Protein AF-A0A1I0I1R1-F1 (afdb_monomer)

Radius of gyration: 36.22 Å; Cα contacts (8 Å, |Δi|>4): 531; chains: 1; bounding box: 88×82×85 Å

Nearest PDB structures (foldseek):
  6sc7-assembly1_A  TM=8.297E-01  e=4.006E+00  Homo sapiens
  6sc9-assembly1_A  TM=6.760E-01  e=2.432E+00  Homo sapiens
  3sr2-assembly3_C  TM=2.227E-01  e=2.059E+00  Homo sapiens

Sequence (438 aa):
MKIVNMVCPNCGASIQVDADKKNLTCNYCGNNLYLDDEVQHVQYDNAEETGYQFEKGRQRAQSEARQFSAQQYGAPVQQKPKKKTWLWVLGWIFIFPLPLTILLVRKKHMNAVLKYGIIAVAWIFYLIIALSGKPSDNSNNQSTSEGTVASADTENPSTDNKVADSERSVTETVESEQMTSEDPLADFYAEFLQSGTVGNIKELAKKYGLYADSRKTGTGRELFKVAETYDEARVTSNTDEYKGDYYVRIECTILGDDTVDSVELVDNRNGEASETSTDKEVTADDMYALIADFIEEYNSVADNKITNPTNYDIHEEHYRTEYRLQAFNESVGTFGEATDSTFEIVASKPGMFSDGALTYHNLRIYGSFNDADSAKKALETIVPIIDSSITVEKIQAEYSEYRPDEVSTFIKGDSGDVTFYIKHAPSNSAYKFDLFID

Solvent-accessible surface area (backbone atoms only — not comparable to full-atom values): 26954 Å² total; per-residue (Å²): 134,52,77,43,81,48,66,40,92,89,74,66,50,79,44,81,42,49,73,86,49,53,67,47,65,40,92,87,78,65,51,77,44,74,56,75,85,71,82,78,79,76,77,61,97,48,56,66,63,52,50,51,52,50,53,52,49,52,55,48,52,54,51,51,50,53,51,49,52,52,68,76,43,85,64,81,81,79,73,75,78,82,73,69,60,64,64,54,55,53,52,54,66,62,54,63,57,49,62,58,52,53,55,61,69,66,52,88,88,64,59,68,69,60,55,56,48,54,51,53,54,52,53,54,54,52,52,53,60,71,68,65,71,71,86,82,84,76,85,82,88,79,88,84,88,84,88,85,89,82,89,79,87,86,82,87,80,90,78,90,84,83,89,87,88,82,90,81,89,84,91,85,89,77,92,72,90,79,82,86,57,100,48,46,64,61,51,47,50,60,53,45,74,74,65,63,54,61,93,44,51,60,61,53,28,47,75,52,67,31,26,58,32,75,45,76,46,100,85,50,32,36,41,36,25,36,14,76,41,62,80,57,9,55,84,88,69,97,68,83,83,77,92,60,47,58,38,37,41,33,37,28,41,64,83,82,75,45,44,67,75,47,78,41,68,47,41,54,81,72,82,55,67,60,76,72,66,87,73,70,76,86,44,66,67,57,41,52,47,53,51,50,53,51,51,52,57,48,46,72,76,44,88,76,39,76,38,80,76,42,78,48,53,40,89,78,46,93,62,52,90,68,51,80,38,78,78,38,56,84,27,41,30,35,38,27,40,35,95,67,35,40,39,42,41,32,31,38,69,54,54,97,86,51,94,66,65,87,51,61,86,34,41,35,40,38,36,38,16,65,44,56,66,62,44,48,52,49,50,56,55,48,48,33,72,61,31,73,75,40,49,55,69,60,57,54,56,60,49,68,80,39,56,91,62,45,39,78,55,69,47,79,40,89,87,45,68,45,35,38,35,36,33,70,38,62,94,84,50,97,33,45,21,36,34,38,40,68

Organism: NCBI:txid1526

Mean predicted aligned error: 23.14 Å

pLDDT: mean 73.66, std 20.93, range [21.97, 98.5]

Foldseek 3Di:
DDWDWDADPPPRDIDTDDLVDQWDADPPPRDIDGDDPPDDPPPPPCVPVVVVVVVVVVVVVVVVVVVVVCVVDVDPPPDDPPDPCVVVVVVVLVPVVVVVLVVLVPPPPDDPVVSVVVSVVVVVVSVVVVVPPDDDDDDDDDDDDDDDDDDDDDDDDDDDDDDDDDDDDDDDDDDDDDPDDVDLQVVLLVVCVVVQAQVCNQVSLVNSCWHKDWDDDPVQKIKIKIGNDPVQRDDDDPDPPDDHAWIKIWIFHRPDGRGTLDIDTFHNPPVPTPPPPPPVPCALVNQVVQVVVLLVQLQVPDPFHWDDKDKDDCVPPPDDPCCPDPQNVNKIWIWTDTPFKIKIKIFTFDDPPDSRDGALVRIKMKMFGQDLVVLLVSVQSNPCSRAVQQHSVNSVVQCVVDDSQWHWDWDDGPVGIKTKIWHADPPPDPGGIMIIID

Structure (mmCIF, N/CA/C/O backbone):
data_AF-A0A1I0I1R1-F1
#
_entry.id   AF-A0A1I0I1R1-F1
#
loop_
_atom_site.group_PDB
_atom_site.id
_atom_site.type_symbol
_atom_site.label_atom_id
_atom_site.label_alt_id
_atom_site.label_comp_id
_atom_site.label_asym_id
_atom_site.label_entity_id
_atom_site.label_seq_id
_atom_site.pdbx_PDB_ins_code
_atom_site.Cartn_x
_atom_site.Cartn_y
_atom_site.Cartn_z
_atom_site.occupancy
_atom_site.B_iso_or_equiv
_atom_site.auth_seq_id
_atom_site.auth_comp_id
_atom_site.auth_asym_id
_atom_site.auth_atom_id
_atom_site.pdbx_PDB_model_num
ATOM 1 N N . MET A 1 1 ? 25.802 39.102 31.600 1.00 61.12 1 MET A N 1
ATOM 2 C CA . MET A 1 1 ? 24.962 40.301 31.405 1.00 61.12 1 MET A CA 1
ATOM 3 C C . MET A 1 1 ? 25.205 40.892 30.029 1.00 61.12 1 MET A C 1
ATOM 5 O O . MET A 1 1 ? 25.865 41.920 29.875 1.00 61.12 1 MET A O 1
ATOM 9 N N . LYS A 1 2 ? 24.698 40.194 29.013 1.00 72.06 2 LYS A N 1
ATOM 10 C CA . LYS A 1 2 ? 24.635 40.688 27.638 1.00 72.06 2 LYS A CA 1
ATOM 11 C C . LYS A 1 2 ? 23.224 41.233 27.458 1.00 72.06 2 LYS A C 1
ATOM 13 O O . LYS A 1 2 ? 22.273 40.464 27.394 1.00 72.06 2 LYS A O 1
ATOM 18 N N . ILE A 1 3 ? 23.086 42.555 27.441 1.00 78.25 3 ILE A N 1
ATOM 19 C CA . ILE A 1 3 ? 21.782 43.191 27.246 1.00 78.25 3 ILE A CA 1
ATOM 20 C C . ILE A 1 3 ? 21.477 43.194 25.749 1.00 78.25 3 ILE A C 1
ATOM 22 O O . ILE A 1 3 ? 22.283 43.677 24.952 1.00 78.25 3 ILE A O 1
ATOM 26 N N . VAL A 1 4 ? 20.325 42.648 25.376 1.00 76.56 4 VAL A N 1
ATOM 27 C CA . VAL A 1 4 ? 19.825 42.599 24.000 1.00 76.56 4 VAL A CA 1
ATOM 28 C C . VAL A 1 4 ? 18.514 43.377 23.936 1.00 76.56 4 VAL A C 1
ATOM 30 O O . VAL A 1 4 ? 17.686 43.304 24.844 1.00 76.56 4 VAL A O 1
ATOM 33 N N . ASN A 1 5 ? 18.333 44.155 22.871 1.00 81.19 5 ASN A N 1
ATOM 34 C CA . ASN A 1 5 ? 17.089 44.872 22.610 1.00 81.19 5 ASN A CA 1
ATOM 35 C C . ASN A 1 5 ? 16.190 44.004 21.730 1.00 81.19 5 ASN A C 1
ATOM 37 O O . ASN A 1 5 ? 16.623 43.573 20.664 1.00 81.19 5 ASN A O 1
ATOM 41 N N . MET A 1 6 ? 14.943 43.791 22.144 1.00 83.38 6 MET A N 1
ATOM 42 C CA . MET A 1 6 ? 13.942 43.073 21.351 1.00 83.38 6 MET A CA 1
ATOM 43 C C . MET A 1 6 ? 12.574 43.752 21.447 1.00 83.38 6 MET A C 1
ATOM 45 O O . MET A 1 6 ? 12.333 44.571 22.334 1.00 83.38 6 MET A O 1
ATOM 49 N N . VAL A 1 7 ? 11.665 43.414 20.536 1.00 88.19 7 VAL A N 1
ATOM 50 C CA . VAL A 1 7 ? 10.294 43.942 20.513 1.00 88.19 7 VAL A CA 1
ATOM 51 C C . VAL A 1 7 ? 9.344 42.881 21.061 1.00 88.19 7 VAL A C 1
ATOM 53 O O . VAL A 1 7 ? 9.414 41.721 20.665 1.00 88.19 7 VAL A O 1
ATOM 56 N N . CYS A 1 8 ? 8.457 43.259 21.984 1.00 86.56 8 CYS A N 1
ATOM 57 C CA . CYS A 1 8 ? 7.454 42.334 22.505 1.00 86.56 8 CYS A CA 1
ATOM 58 C C . CYS A 1 8 ? 6.432 41.978 21.405 1.00 86.56 8 CYS A C 1
ATOM 60 O O . CYS A 1 8 ? 5.768 42.888 20.908 1.00 86.56 8 CYS A O 1
ATOM 62 N N . PRO A 1 9 ? 6.220 40.691 21.075 1.00 85.38 9 PRO A N 1
ATOM 63 C CA . PRO A 1 9 ? 5.279 40.284 20.028 1.00 85.38 9 PRO A CA 1
ATOM 64 C C . PRO A 1 9 ? 3.815 40.598 20.366 1.00 85.38 9 PRO A C 1
ATOM 66 O O . PRO A 1 9 ? 3.006 40.763 19.463 1.00 85.38 9 PRO A O 1
ATOM 69 N N . ASN A 1 10 ? 3.465 40.714 21.652 1.00 88.50 10 ASN A N 1
ATOM 70 C CA . ASN A 1 10 ? 2.079 40.949 22.066 1.00 88.50 10 ASN A CA 1
ATOM 71 C C . ASN A 1 10 ? 1.680 42.437 22.059 1.00 88.50 10 ASN A C 1
ATOM 73 O O . ASN A 1 10 ? 0.531 42.767 21.795 1.00 88.50 10 ASN A O 1
ATOM 77 N N . CYS A 1 11 ? 2.603 43.357 22.371 1.00 88.81 11 CYS A N 1
ATOM 78 C CA . CYS A 1 11 ? 2.273 44.787 22.489 1.00 88.81 11 CYS A CA 1
ATOM 79 C C . CYS A 1 11 ? 3.158 45.734 21.673 1.00 88.81 11 CYS A C 1
ATOM 81 O O . CYS A 1 11 ? 2.940 46.942 21.706 1.00 88.81 11 CYS A O 1
ATOM 83 N N . GLY A 1 12 ? 4.178 45.224 20.982 1.00 86.62 12 GLY A N 1
ATOM 84 C CA . GLY A 1 12 ? 5.084 46.029 20.162 1.00 86.62 12 GLY A CA 1
ATOM 85 C C . GLY A 1 12 ? 6.052 46.921 20.947 1.00 86.62 12 GLY A C 1
ATOM 86 O O . GLY A 1 12 ? 6.781 47.703 20.342 1.00 86.62 12 GLY A O 1
ATOM 87 N N . ALA A 1 13 ? 6.093 46.835 22.280 1.00 87.38 13 ALA A N 1
ATOM 88 C CA . ALA A 1 13 ? 7.014 47.635 23.081 1.00 87.38 13 ALA A CA 1
ATOM 89 C C . ALA A 1 13 ? 8.456 47.113 22.973 1.00 87.38 13 ALA A C 1
ATOM 91 O O . ALA A 1 13 ? 8.701 45.913 23.122 1.00 87.38 13 ALA A O 1
ATOM 92 N N . SER A 1 14 ? 9.413 48.021 22.773 1.00 86.94 14 SER A N 1
ATOM 93 C CA . SER A 1 14 ? 10.843 47.710 22.826 1.00 86.94 14 SER A CA 1
ATOM 94 C C . SER A 1 14 ? 11.275 47.449 24.269 1.00 86.94 14 SER A C 1
ATOM 96 O O . SER A 1 14 ? 11.129 48.310 25.137 1.00 86.94 14 SER A O 1
ATOM 98 N N . ILE A 1 15 ? 11.824 46.266 24.524 1.00 85.06 15 ILE A N 1
ATOM 99 C CA . ILE A 1 15 ? 12.287 45.816 25.837 1.00 85.06 15 ILE A CA 1
ATOM 100 C C . ILE A 1 15 ? 13.784 45.496 25.787 1.00 85.06 15 ILE A C 1
ATOM 102 O O . ILE A 1 15 ? 14.289 44.962 24.800 1.00 85.06 15 ILE A O 1
ATOM 106 N N . GLN A 1 16 ? 14.493 45.836 26.864 1.00 82.12 16 GLN A N 1
ATOM 107 C CA . GLN A 1 16 ? 15.887 45.439 27.063 1.00 82.12 16 GLN A CA 1
ATOM 108 C C . GLN A 1 16 ? 15.907 44.206 27.955 1.00 82.12 16 GLN A C 1
ATOM 110 O O . GLN A 1 16 ? 15.373 44.242 29.067 1.00 82.12 16 GLN A O 1
ATOM 115 N N . VAL A 1 17 ? 16.496 43.120 27.469 1.00 77.69 17 VAL A N 1
ATOM 116 C CA . VAL A 1 17 ? 16.509 41.832 28.164 1.00 77.69 17 VAL A CA 1
ATOM 117 C C . VAL A 1 17 ? 17.937 41.358 28.375 1.00 77.69 17 VAL A C 1
ATOM 119 O O . VAL A 1 17 ? 18.815 41.610 27.554 1.00 77.69 17 VAL A O 1
ATOM 122 N N . ASP A 1 18 ? 18.182 40.701 29.505 1.00 77.44 18 ASP A N 1
ATOM 123 C CA . ASP A 1 18 ? 19.453 40.026 29.755 1.00 77.44 18 ASP A CA 1
ATOM 124 C C . ASP A 1 18 ? 19.406 38.663 29.064 1.00 77.44 18 ASP A C 1
ATOM 126 O O . ASP A 1 18 ? 18.552 37.844 29.405 1.00 77.44 18 ASP A O 1
ATOM 130 N N . ALA A 1 19 ? 20.296 38.434 28.096 1.00 69.12 19 ALA A N 1
ATOM 131 C CA . ALA A 1 19 ? 20.331 37.207 27.298 1.00 69.12 19 ALA A CA 1
ATOM 132 C C . ALA A 1 19 ? 20.547 35.939 28.143 1.00 69.12 19 ALA A C 1
ATOM 134 O O . ALA A 1 19 ? 20.251 34.844 27.689 1.00 69.12 19 ALA A O 1
ATOM 135 N N . ASP A 1 20 ? 21.021 36.088 29.383 1.00 70.19 20 ASP A N 1
ATOM 136 C CA . ASP A 1 20 ? 21.259 34.976 30.305 1.00 70.19 20 ASP A CA 1
ATOM 137 C C . ASP A 1 20 ? 19.957 34.476 30.991 1.00 70.19 20 ASP A C 1
ATOM 139 O O . ASP A 1 20 ? 19.979 33.495 31.741 1.00 70.19 20 ASP A O 1
ATOM 143 N N . LYS A 1 21 ? 18.807 35.143 30.782 1.00 70.62 21 LYS A N 1
ATOM 144 C CA . LYS A 1 21 ? 17.513 34.785 31.396 1.00 70.62 21 LYS A CA 1
ATOM 145 C C . LYS A 1 21 ? 16.564 34.134 30.390 1.00 70.62 21 LYS A C 1
ATOM 147 O O . LYS A 1 21 ? 16.027 34.802 29.519 1.00 70.62 21 LYS A O 1
ATOM 152 N N . LYS A 1 22 ? 16.255 32.853 30.613 1.00 68.44 22 LYS A N 1
ATOM 153 C CA . LYS A 1 22 ? 15.368 32.044 29.752 1.00 68.44 22 LYS A CA 1
ATOM 154 C C . LYS A 1 22 ? 13.914 32.520 29.708 1.00 68.44 22 LYS A C 1
ATOM 156 O O . LYS A 1 22 ? 13.241 32.349 28.699 1.00 68.44 22 LYS A O 1
ATOM 161 N N . ASN A 1 23 ? 13.435 33.144 30.785 1.00 74.94 23 ASN A N 1
ATOM 162 C CA . ASN A 1 23 ? 12.046 33.583 30.913 1.00 74.94 23 ASN A CA 1
ATOM 163 C C . ASN A 1 23 ? 12.018 35.053 31.342 1.00 74.94 23 ASN A C 1
ATOM 165 O O . ASN A 1 23 ? 12.675 35.424 32.322 1.00 74.94 23 ASN A O 1
ATOM 169 N N . LEU A 1 24 ? 11.233 35.881 30.655 1.00 79.81 24 LEU A N 1
ATOM 170 C CA . LEU A 1 24 ? 11.070 37.295 30.992 1.00 79.81 24 LEU A CA 1
ATOM 171 C C . LEU A 1 24 ? 9.631 37.770 30.808 1.00 79.81 24 LEU A C 1
ATOM 173 O O . LEU A 1 24 ? 8.944 37.384 29.871 1.00 79.81 24 LEU A O 1
ATOM 177 N N . THR A 1 25 ? 9.183 38.653 31.691 1.00 81.75 25 THR A N 1
ATOM 178 C CA . THR A 1 25 ? 7.855 39.265 31.611 1.00 81.75 25 THR A CA 1
ATOM 179 C C . THR A 1 25 ? 7.973 40.661 31.010 1.00 81.75 25 THR A C 1
ATOM 181 O O . THR A 1 25 ? 8.799 41.468 31.436 1.00 81.75 25 THR A O 1
ATOM 184 N N . CYS A 1 26 ? 7.142 40.975 30.020 1.00 85.44 26 CYS A N 1
ATOM 185 C CA . CYS A 1 26 ? 7.076 42.309 29.443 1.00 85.44 26 CYS A CA 1
ATOM 186 C C . CYS A 1 26 ? 6.517 43.307 30.471 1.00 85.44 26 CYS A C 1
ATOM 188 O O . CYS A 1 26 ? 5.359 43.202 30.869 1.00 85.44 26 CYS A O 1
ATOM 190 N N . ASN A 1 27 ? 7.294 44.333 30.828 1.00 85.50 27 ASN A N 1
ATOM 191 C CA . ASN A 1 27 ? 6.867 45.377 31.773 1.00 85.50 27 ASN A CA 1
ATOM 192 C C . ASN A 1 27 ? 5.691 46.239 31.274 1.00 85.50 27 ASN A C 1
ATOM 194 O O . ASN A 1 27 ? 5.104 46.977 32.059 1.00 85.50 27 ASN A O 1
ATOM 198 N N . TYR A 1 28 ? 5.362 46.176 29.979 1.00 88.19 28 TYR A N 1
ATOM 199 C CA . TYR A 1 28 ? 4.319 47.003 29.368 1.00 88.19 28 TYR A CA 1
ATOM 200 C C . TYR A 1 28 ? 2.958 46.302 29.289 1.00 88.19 28 TYR A C 1
ATOM 202 O O . TYR A 1 28 ? 1.942 46.940 29.536 1.00 88.19 28 TYR A O 1
ATOM 210 N N . CYS A 1 29 ? 2.920 45.008 28.947 1.00 87.94 29 CYS A N 1
ATOM 211 C CA . CYS A 1 29 ? 1.662 44.257 28.795 1.00 87.94 29 CYS A CA 1
ATOM 212 C C . CYS A 1 29 ? 1.535 43.037 29.715 1.00 87.94 29 CYS A C 1
ATOM 214 O O . CYS A 1 29 ? 0.503 42.375 29.701 1.00 87.94 29 CYS A O 1
ATOM 216 N N . GLY A 1 30 ? 2.575 42.708 30.486 1.00 85.56 30 GLY A N 1
ATOM 217 C CA . GLY A 1 30 ? 2.587 41.545 31.373 1.00 85.56 30 GLY A CA 1
ATOM 218 C C . GLY A 1 30 ? 2.776 40.198 30.668 1.00 85.56 30 GLY A C 1
ATOM 219 O O . GLY A 1 30 ? 2.734 39.169 31.334 1.00 85.56 30 GLY A O 1
ATOM 220 N N . ASN A 1 31 ? 2.996 40.172 29.348 1.00 85.94 31 ASN A N 1
ATOM 221 C CA . ASN A 1 31 ? 3.191 38.919 28.617 1.00 85.94 31 ASN A CA 1
ATOM 222 C C . ASN A 1 31 ? 4.518 38.241 28.993 1.00 85.94 31 ASN A C 1
ATOM 224 O O . ASN A 1 31 ? 5.555 38.906 29.007 1.00 85.94 31 ASN A O 1
ATOM 228 N N . ASN A 1 32 ? 4.500 36.930 29.241 1.00 83.56 32 ASN A N 1
ATOM 229 C CA . ASN A 1 32 ? 5.714 36.142 29.457 1.00 83.56 32 ASN A CA 1
ATOM 230 C C . ASN A 1 32 ? 6.306 35.707 28.113 1.00 83.56 32 ASN A C 1
ATOM 232 O O . ASN A 1 32 ? 5.609 35.152 27.270 1.00 83.56 32 ASN A O 1
ATOM 236 N N . LEU A 1 33 ? 7.593 35.975 27.925 1.00 77.06 33 LEU A N 1
ATOM 237 C CA . LEU A 1 33 ? 8.377 35.617 26.753 1.00 77.06 33 LEU A CA 1
ATOM 238 C C . LEU A 1 33 ? 9.448 34.609 27.171 1.00 77.06 33 LEU A C 1
ATOM 240 O O . LEU A 1 33 ? 10.112 34.782 28.198 1.00 77.06 33 LEU A O 1
ATOM 244 N N . TYR A 1 34 ? 9.603 33.573 26.357 1.00 79.12 34 TYR A N 1
ATOM 245 C CA . TYR A 1 34 ? 10.642 32.565 26.497 1.00 79.12 34 TYR A CA 1
ATOM 246 C C . TYR A 1 34 ? 11.719 32.870 25.458 1.00 79.12 34 TYR A C 1
ATOM 248 O O . TYR A 1 34 ? 11.411 32.966 24.271 1.00 79.12 34 TYR A O 1
ATOM 256 N N . LEU A 1 35 ? 12.950 33.100 25.915 1.00 73.81 35 LEU A N 1
ATOM 257 C CA . LEU A 1 35 ? 14.110 33.215 25.038 1.00 73.81 35 LEU A CA 1
ATOM 258 C C . LEU A 1 35 ? 14.655 31.809 24.832 1.00 73.81 35 LEU A C 1
ATOM 260 O O . LEU A 1 35 ? 15.126 31.187 25.786 1.00 73.81 35 LEU A O 1
ATOM 264 N N . ASP A 1 36 ? 14.535 31.309 23.607 1.00 64.25 36 ASP A N 1
ATOM 265 C CA . ASP A 1 36 ? 15.209 30.083 23.205 1.00 64.25 36 ASP A CA 1
ATOM 266 C C . ASP A 1 36 ? 16.683 30.400 22.926 1.00 64.25 36 ASP A C 1
ATOM 268 O O . ASP A 1 36 ? 17.007 31.433 22.330 1.00 64.25 36 ASP A O 1
ATOM 272 N N . ASP A 1 37 ? 17.578 29.539 23.403 1.00 60.56 37 ASP A N 1
ATOM 273 C CA . ASP A 1 37 ? 19.011 29.689 23.174 1.00 60.56 37 ASP A CA 1
ATOM 274 C C . ASP A 1 37 ? 19.257 29.311 21.700 1.00 60.56 37 ASP A C 1
ATOM 276 O O . ASP A 1 37 ? 19.384 28.132 21.375 1.00 60.56 37 ASP A O 1
ATOM 280 N N . GLU A 1 38 ? 19.255 30.299 20.795 1.00 54.56 38 GLU A N 1
ATOM 281 C CA . GLU A 1 38 ? 19.466 30.079 19.358 1.00 54.56 38 GLU A CA 1
ATOM 282 C C . GLU A 1 38 ? 20.668 29.161 19.075 1.00 54.56 38 GLU A C 1
ATOM 284 O O . GLU A 1 38 ? 21.710 29.212 19.738 1.00 54.56 38 GLU A O 1
ATOM 289 N N . VAL A 1 39 ? 20.488 28.343 18.034 1.00 50.06 39 VAL A N 1
ATOM 290 C CA . VAL A 1 39 ? 21.433 27.393 17.438 1.00 50.06 39 VAL A CA 1
ATOM 291 C C . VAL A 1 39 ? 22.875 27.891 17.547 1.00 50.06 39 VAL A C 1
ATOM 293 O O . VAL A 1 39 ? 23.296 28.817 16.849 1.00 50.06 39 VAL A O 1
ATOM 296 N N . GLN A 1 40 ? 23.675 27.235 18.394 1.00 46.34 40 GLN A N 1
ATOM 297 C CA . GLN A 1 40 ? 25.120 27.400 18.333 1.00 46.34 40 GLN A CA 1
ATOM 298 C C . GLN A 1 40 ? 25.588 26.880 16.975 1.00 46.34 40 GLN A C 1
ATOM 300 O O . GLN A 1 40 ? 25.645 25.673 16.744 1.00 46.34 40 GLN A O 1
ATOM 305 N N . HIS A 1 41 ? 25.940 27.792 16.070 1.00 47.25 41 HIS A N 1
ATOM 306 C CA . HIS A 1 41 ? 26.752 27.456 14.911 1.00 47.25 41 HIS A CA 1
ATOM 307 C C . HIS A 1 41 ? 28.122 27.008 15.424 1.00 47.25 41 HIS A C 1
ATOM 309 O O . HIS A 1 41 ? 29.029 27.818 15.621 1.00 47.25 41 HIS A O 1
ATOM 315 N N . VAL A 1 42 ? 28.258 25.710 15.691 1.00 58.12 42 VAL A N 1
ATOM 316 C CA . VAL A 1 42 ? 29.549 25.086 15.959 1.00 58.12 42 VAL A CA 1
ATOM 317 C C . VAL A 1 42 ? 30.325 25.137 14.646 1.00 58.12 42 VAL A C 1
ATOM 319 O O . VAL A 1 42 ? 30.123 24.326 13.746 1.00 58.12 42 VAL A O 1
ATOM 322 N N . GLN A 1 43 ? 31.177 26.149 14.507 1.00 55.94 43 GLN A N 1
ATOM 323 C CA . GLN A 1 43 ? 32.241 26.139 13.511 1.00 55.94 43 GLN A CA 1
ATOM 324 C C . GLN A 1 43 ? 33.205 25.025 13.928 1.00 55.94 43 GLN A C 1
ATOM 326 O O . GLN A 1 43 ? 33.859 25.114 14.966 1.00 55.94 43 GLN A O 1
ATOM 331 N N . TYR A 1 44 ? 33.223 23.928 13.173 1.00 59.38 44 TYR A N 1
ATOM 332 C CA . TYR A 1 44 ? 34.161 22.838 13.409 1.00 59.38 44 TYR A CA 1
ATOM 333 C C . TYR A 1 44 ? 35.516 23.215 12.806 1.00 59.38 44 TYR A C 1
ATOM 335 O O . TYR A 1 44 ? 35.708 23.105 11.593 1.00 59.38 44 TYR A O 1
ATOM 343 N N . ASP A 1 45 ? 36.467 23.606 13.655 1.00 56.47 45 ASP A N 1
ATOM 344 C CA . ASP A 1 45 ? 37.879 23.830 13.307 1.00 56.47 45 ASP A CA 1
ATOM 345 C C . ASP A 1 45 ? 38.602 22.484 13.045 1.00 56.47 45 ASP A C 1
ATOM 347 O O . ASP A 1 45 ? 39.531 22.122 13.755 1.00 56.47 45 ASP A O 1
ATOM 351 N N . ASN A 1 46 ? 38.071 21.682 12.112 1.00 65.25 46 ASN A N 1
ATOM 352 C CA . ASN A 1 46 ? 38.594 20.447 11.491 1.00 65.25 46 ASN A CA 1
ATOM 353 C C . ASN A 1 46 ? 37.404 19.584 11.027 1.00 65.25 46 ASN A C 1
ATOM 355 O O . ASN A 1 46 ? 37.172 18.469 11.513 1.00 65.25 46 ASN A O 1
ATOM 359 N N . ALA A 1 47 ? 36.607 20.109 10.091 1.00 72.25 47 ALA A N 1
ATOM 360 C CA . ALA A 1 47 ? 35.429 19.422 9.554 1.00 72.25 47 ALA A CA 1
ATOM 361 C C . ALA A 1 47 ? 35.746 18.015 9.003 1.00 72.25 47 ALA A C 1
ATOM 363 O O . ALA A 1 47 ? 34.942 17.098 9.158 1.00 72.25 47 ALA A O 1
ATOM 364 N N . GLU A 1 48 ? 36.937 17.819 8.430 1.00 74.56 48 GLU A N 1
ATOM 365 C CA . GLU A 1 48 ? 37.385 16.527 7.894 1.00 74.56 48 GLU A CA 1
ATOM 366 C C . GLU A 1 48 ? 37.608 15.479 8.995 1.00 74.56 48 GLU A C 1
ATOM 368 O O . GLU A 1 48 ? 37.070 14.374 8.924 1.00 74.56 48 GLU A O 1
ATOM 373 N N . GLU A 1 49 ? 38.338 15.829 10.057 1.00 77.69 49 GLU A N 1
ATOM 374 C CA . GLU A 1 49 ? 38.579 14.917 11.180 1.00 77.69 49 GLU A CA 1
ATOM 375 C C . GLU A 1 49 ? 37.278 14.610 11.931 1.00 77.69 49 GLU A C 1
ATOM 377 O O . GLU A 1 49 ? 37.025 13.467 12.311 1.00 77.69 49 GLU A O 1
ATOM 382 N N . THR A 1 50 ? 36.405 15.610 12.070 1.00 76.19 50 THR A N 1
ATOM 383 C CA . THR A 1 50 ? 35.091 15.446 12.702 1.00 76.19 50 THR A CA 1
ATOM 384 C C . THR A 1 50 ? 34.203 14.506 11.885 1.00 76.19 50 THR A C 1
ATOM 386 O O . THR A 1 50 ? 33.613 13.579 12.443 1.00 76.19 50 THR A O 1
ATOM 389 N N . GLY A 1 51 ? 34.170 14.673 10.558 1.00 81.25 51 GLY A N 1
ATOM 390 C CA . GLY A 1 51 ? 33.461 13.775 9.645 1.00 81.25 51 GLY A CA 1
ATOM 391 C C . GLY A 1 51 ? 34.015 12.349 9.681 1.00 81.25 51 GLY A C 1
ATOM 392 O O . GLY A 1 51 ? 33.251 11.386 9.753 1.00 81.25 51 GLY A O 1
ATOM 393 N N . TYR A 1 52 ? 35.341 12.199 9.735 1.00 81.75 52 TYR A N 1
ATOM 394 C CA . TYR A 1 52 ? 35.996 10.896 9.840 1.00 81.75 52 TYR A CA 1
ATOM 395 C C . TYR A 1 52 ? 35.650 10.166 11.148 1.00 81.75 52 TYR A C 1
ATOM 397 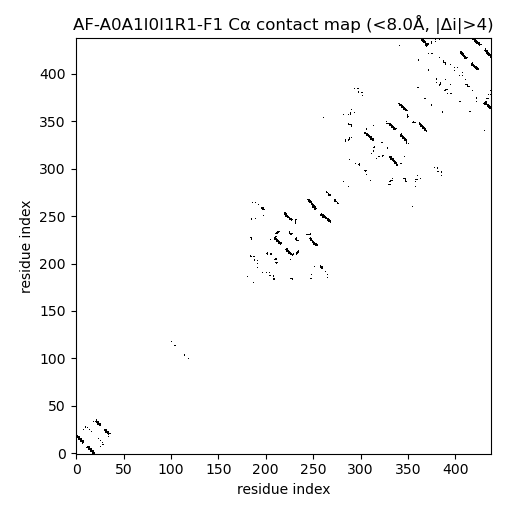O O . TYR A 1 52 ? 35.336 8.973 11.137 1.00 81.75 52 TYR A O 1
ATOM 405 N N . GLN A 1 53 ? 35.661 10.867 12.286 1.00 84.88 53 GLN A N 1
ATOM 406 C CA . GLN A 1 53 ? 35.288 10.276 13.577 1.00 84.88 53 GLN A CA 1
ATOM 407 C C . GLN A 1 53 ? 33.794 9.939 13.642 1.00 84.88 53 GLN A C 1
ATOM 409 O O . GLN A 1 53 ? 33.429 8.904 14.205 1.00 84.88 53 GLN A O 1
ATOM 414 N N . PHE A 1 54 ? 32.937 10.760 13.030 1.00 84.25 54 PHE A N 1
ATOM 415 C CA . PHE A 1 54 ? 31.502 10.499 12.944 1.00 84.25 54 PHE A CA 1
ATOM 416 C C . PHE A 1 54 ? 31.210 9.232 12.129 1.00 84.25 54 PHE A C 1
ATOM 418 O O . PHE A 1 54 ? 30.490 8.344 12.590 1.00 84.25 54 PHE A O 1
ATOM 425 N N . GLU A 1 55 ? 31.846 9.086 10.965 1.00 85.88 55 GLU A N 1
ATOM 426 C CA . GLU A 1 55 ? 31.705 7.907 10.106 1.00 85.88 55 GLU A CA 1
ATOM 427 C C . GLU A 1 55 ? 32.245 6.638 10.785 1.00 85.88 55 GLU A C 1
ATOM 429 O O . GLU A 1 55 ? 31.610 5.579 10.760 1.00 85.88 55 GLU A O 1
ATOM 434 N N . LYS A 1 56 ? 33.375 6.748 11.492 1.00 91.00 56 LYS A N 1
ATOM 435 C CA . LYS A 1 56 ? 33.930 5.651 12.296 1.00 91.00 56 LYS A CA 1
ATOM 436 C C . LYS A 1 56 ? 32.997 5.251 13.445 1.00 91.00 56 LYS A C 1
ATOM 438 O O . LYS A 1 56 ? 32.829 4.059 13.711 1.00 91.00 56 LYS A O 1
ATOM 443 N N . GLY A 1 57 ? 32.370 6.224 14.107 1.00 89.12 57 GLY A N 1
ATOM 444 C CA . GLY A 1 57 ? 31.350 5.997 15.133 1.00 89.12 57 GLY A CA 1
ATOM 445 C C . GLY A 1 57 ? 30.116 5.288 14.573 1.00 89.12 57 GLY A C 1
ATOM 446 O O . GLY A 1 57 ? 29.657 4.305 15.157 1.00 89.12 57 GLY A O 1
ATOM 447 N N . ARG A 1 58 ? 29.642 5.711 13.395 1.00 87.62 58 ARG A N 1
ATOM 448 C CA . ARG A 1 58 ? 28.523 5.087 12.673 1.00 87.62 58 ARG A CA 1
ATOM 449 C C . ARG A 1 58 ? 28.801 3.618 12.353 1.00 87.62 58 ARG A C 1
ATOM 451 O O . ARG A 1 58 ? 27.978 2.756 12.657 1.00 87.62 58 ARG A O 1
ATOM 458 N N . GLN A 1 59 ? 29.976 3.315 11.802 1.00 84.50 59 GLN A N 1
ATOM 459 C CA . GLN A 1 59 ? 30.377 1.939 11.490 1.00 84.50 59 GLN A CA 1
ATOM 460 C C . GLN A 1 59 ? 30.507 1.074 12.748 1.00 84.50 59 GLN A C 1
ATOM 462 O O . GLN A 1 59 ? 30.080 -0.083 12.755 1.00 84.50 59 GLN A O 1
ATOM 467 N N . ARG A 1 60 ? 31.037 1.640 13.840 1.00 88.12 60 ARG A N 1
ATOM 468 C CA . ARG A 1 60 ? 31.132 0.947 15.127 1.00 88.12 60 ARG A CA 1
ATOM 469 C C . ARG A 1 60 ? 29.751 0.616 15.694 1.00 88.12 60 ARG A C 1
ATOM 471 O O . ARG A 1 60 ? 29.515 -0.548 16.006 1.00 88.12 60 ARG A O 1
ATOM 478 N N . ALA A 1 61 ? 28.831 1.579 15.736 1.00 83.56 61 ALA A N 1
ATOM 479 C CA . ALA A 1 61 ? 27.462 1.369 16.208 1.00 83.56 61 ALA A CA 1
ATOM 480 C C . ALA A 1 61 ? 26.718 0.310 15.375 1.00 83.56 61 ALA A C 1
ATOM 482 O O . ALA A 1 61 ? 26.051 -0.557 15.933 1.00 83.56 61 ALA A O 1
ATOM 483 N N . GLN A 1 62 ? 26.892 0.308 14.047 1.00 83.25 62 GLN A N 1
ATOM 484 C CA . GLN A 1 62 ? 26.335 -0.738 13.181 1.00 83.25 62 GLN A CA 1
ATOM 485 C C . GLN A 1 62 ? 26.941 -2.117 13.471 1.00 83.25 62 GLN A C 1
ATOM 487 O O . GLN A 1 62 ? 26.227 -3.120 13.465 1.00 83.25 62 GLN A O 1
ATOM 492 N N . SER A 1 63 ? 28.249 -2.194 13.732 1.00 77.25 63 SER A N 1
ATOM 493 C CA . SER A 1 63 ? 28.911 -3.458 14.071 1.00 77.25 63 SER A CA 1
ATOM 494 C C . SER A 1 63 ? 28.491 -3.997 15.444 1.00 77.25 63 SER A C 1
ATOM 496 O O . SER A 1 63 ? 28.215 -5.189 15.564 1.00 77.25 63 SER A O 1
ATOM 498 N N . GLU A 1 64 ? 28.356 -3.128 16.449 1.00 83.94 64 GLU A N 1
ATOM 499 C CA 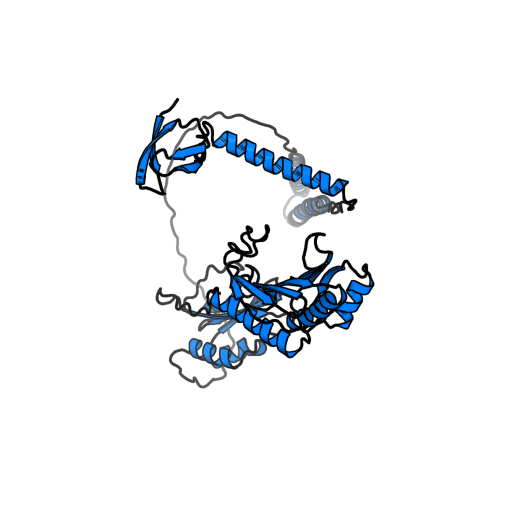. GLU A 1 64 ? 27.887 -3.476 17.794 1.00 83.94 64 GLU A CA 1
ATOM 500 C C . GLU A 1 64 ? 26.404 -3.873 17.770 1.00 83.94 64 GLU A C 1
ATOM 502 O O . GLU A 1 64 ? 26.041 -4.882 18.366 1.00 83.94 64 GLU A O 1
ATOM 507 N N . ALA A 1 65 ? 25.559 -3.187 16.990 1.00 76.19 65 ALA A N 1
ATOM 508 C CA . ALA A 1 65 ? 24.164 -3.582 16.777 1.00 76.19 65 ALA A CA 1
ATOM 509 C C . ALA A 1 65 ? 24.042 -4.948 16.077 1.00 76.19 65 ALA A C 1
ATOM 511 O O . ALA A 1 65 ? 23.191 -5.763 16.439 1.00 76.19 65 ALA A O 1
ATOM 512 N N . ARG A 1 66 ? 24.919 -5.248 15.107 1.00 74.12 66 ARG A N 1
ATOM 513 C CA . ARG A 1 66 ? 24.997 -6.572 14.458 1.00 74.12 66 ARG A CA 1
ATOM 514 C C . ARG A 1 66 ? 25.461 -7.671 15.416 1.00 74.12 66 ARG A C 1
ATOM 516 O O . ARG A 1 66 ? 24.961 -8.788 15.345 1.00 74.12 66 ARG A O 1
ATOM 523 N N . GLN A 1 67 ? 26.397 -7.376 16.315 1.00 69.81 67 GLN A N 1
ATOM 524 C CA . GLN A 1 67 ? 26.831 -8.329 17.342 1.00 69.81 67 GLN A CA 1
ATOM 525 C C . GLN A 1 67 ? 25.748 -8.553 18.401 1.00 69.81 67 GLN A C 1
ATOM 527 O O . GLN A 1 67 ? 25.470 -9.692 18.762 1.00 69.81 67 GLN A O 1
ATOM 532 N N . PHE A 1 68 ? 25.097 -7.481 18.849 1.00 65.62 68 PHE A N 1
ATOM 533 C CA . PHE A 1 68 ? 24.032 -7.536 19.842 1.00 65.62 68 PHE A CA 1
ATOM 534 C C . PHE A 1 68 ? 22.798 -8.283 19.316 1.00 65.62 68 PHE A C 1
ATOM 536 O O . PHE A 1 68 ? 22.282 -9.168 19.996 1.00 65.62 68 PHE A O 1
ATOM 543 N N . SER A 1 69 ? 22.385 -8.028 18.070 1.00 56.50 69 SER A N 1
ATOM 544 C CA . SER A 1 69 ? 21.300 -8.779 17.414 1.00 56.50 69 SER A CA 1
ATOM 545 C C . SER A 1 69 ? 21.621 -10.268 17.248 1.00 56.50 69 SER A C 1
ATOM 547 O O . SER A 1 69 ? 20.754 -11.097 17.511 1.00 56.50 69 SER A O 1
ATOM 549 N N . ALA A 1 70 ? 22.867 -10.627 16.917 1.00 57.56 70 ALA A N 1
ATOM 550 C CA . ALA A 1 70 ? 23.307 -12.023 16.835 1.00 57.56 70 ALA A CA 1
ATOM 551 C C . ALA A 1 70 ? 23.374 -12.741 18.200 1.00 57.56 70 ALA A C 1
ATOM 553 O O . ALA A 1 70 ? 23.405 -13.970 18.246 1.00 57.56 70 ALA A O 1
ATOM 554 N N . GLN A 1 71 ? 23.428 -11.994 19.307 1.00 57.69 71 GLN A N 1
ATOM 555 C CA . GLN A 1 71 ? 23.550 -12.542 20.658 1.00 57.69 71 GLN A CA 1
ATOM 556 C C . GLN A 1 71 ? 22.209 -12.587 21.405 1.00 57.69 71 GLN A C 1
ATOM 558 O O . GLN A 1 71 ? 22.003 -13.485 22.220 1.00 57.69 71 GLN A O 1
ATOM 563 N N . GLN A 1 72 ? 21.291 -11.659 21.113 1.00 46.78 72 GLN A N 1
ATOM 564 C CA . GLN A 1 72 ? 19.953 -11.607 21.715 1.00 46.78 72 GLN A CA 1
ATOM 565 C C . GLN A 1 72 ? 18.939 -12.513 20.996 1.00 46.78 72 GLN A C 1
ATOM 567 O O . GLN A 1 72 ? 18.042 -13.057 21.636 1.00 46.78 72 GLN A O 1
ATOM 572 N N . TYR A 1 73 ? 19.115 -12.740 19.694 1.00 46.22 73 TYR A N 1
ATOM 573 C CA . TYR A 1 73 ? 18.328 -13.692 18.918 1.00 46.22 73 TYR A CA 1
ATOM 574 C C . TYR A 1 73 ? 19.285 -14.777 18.439 1.00 46.22 73 TYR A C 1
ATOM 576 O O . TYR A 1 73 ? 20.157 -14.501 17.622 1.00 46.22 73 TYR A O 1
ATOM 584 N N . GLY A 1 74 ? 19.166 -15.997 18.968 1.00 48.97 74 GLY A N 1
ATOM 585 C CA . GLY A 1 74 ? 20.015 -17.147 18.627 1.00 48.97 74 GLY A CA 1
ATOM 586 C C . GLY A 1 74 ? 19.838 -17.649 17.188 1.00 48.97 74 GLY A C 1
ATOM 587 O O . GLY A 1 74 ? 19.576 -18.829 16.971 1.00 48.97 74 GLY A O 1
ATOM 588 N N . ALA A 1 75 ? 19.957 -16.767 16.198 1.00 48.97 75 ALA A N 1
ATOM 589 C CA . ALA A 1 75 ? 19.921 -17.103 14.792 1.00 48.97 75 ALA A CA 1
ATOM 590 C C . ALA A 1 75 ? 21.245 -17.792 14.414 1.00 48.97 75 ALA A C 1
ATOM 592 O O . ALA A 1 75 ? 22.322 -17.216 14.611 1.00 48.97 75 ALA A O 1
ATOM 593 N N . PRO A 1 76 ? 21.217 -19.020 13.865 1.00 42.72 76 PRO A N 1
ATOM 594 C CA . PRO A 1 76 ? 22.428 -19.656 13.381 1.00 42.72 76 PRO A CA 1
ATOM 595 C C . PRO A 1 76 ? 22.980 -18.827 12.219 1.00 42.72 76 PRO A C 1
ATOM 597 O O . PRO A 1 76 ? 22.351 -18.708 11.168 1.00 42.72 76 PRO A O 1
ATOM 600 N N . VAL A 1 77 ? 24.176 -18.264 12.401 1.00 52.00 77 VAL A N 1
ATOM 601 C CA . VAL A 1 77 ? 24.947 -17.640 11.321 1.00 52.00 77 VAL A CA 1
ATOM 602 C C . VAL A 1 77 ? 25.173 -18.708 10.252 1.00 52.00 77 VAL A C 1
ATOM 604 O O . VAL A 1 77 ? 26.042 -19.570 10.402 1.00 52.00 77 VAL A O 1
ATOM 607 N N . GLN A 1 78 ? 24.382 -18.687 9.176 1.00 52.16 78 GLN A N 1
ATOM 608 C CA . GLN A 1 78 ? 24.605 -19.567 8.037 1.00 52.16 78 GLN A CA 1
ATOM 609 C C . GLN A 1 78 ? 25.904 -19.147 7.353 1.00 52.16 78 GLN A C 1
ATOM 611 O O . GLN A 1 78 ? 25.956 -18.234 6.528 1.00 52.16 78 GLN A O 1
ATOM 616 N N . GLN A 1 79 ? 26.993 -19.812 7.733 1.00 54.47 79 GLN A N 1
ATOM 617 C CA . GLN A 1 79 ? 28.271 -19.661 7.063 1.00 54.47 79 GLN A CA 1
ATOM 618 C C . GLN A 1 79 ? 28.126 -20.204 5.644 1.00 54.47 79 GLN A C 1
ATOM 620 O O . GLN A 1 79 ? 28.073 -21.414 5.421 1.00 54.47 79 GLN A O 1
ATOM 625 N N . LYS A 1 80 ? 28.059 -19.292 4.672 1.00 53.69 80 LYS A N 1
ATOM 626 C CA . LYS A 1 80 ? 28.095 -19.614 3.244 1.00 53.69 80 LYS A CA 1
ATOM 627 C C . LYS A 1 80 ? 29.315 -20.520 2.999 1.00 53.69 80 LYS A C 1
ATOM 629 O O . LYS A 1 80 ? 30.436 -20.097 3.304 1.00 53.69 80 LYS A O 1
ATOM 634 N N . PRO A 1 81 ? 29.150 -21.757 2.493 1.00 57.94 81 PRO A N 1
ATOM 635 C CA . PRO A 1 81 ? 30.275 -22.666 2.338 1.00 57.94 81 PRO A CA 1
ATOM 636 C C . PRO A 1 81 ? 31.284 -22.039 1.376 1.00 57.94 81 PRO A C 1
ATOM 638 O O . PRO A 1 81 ? 30.942 -21.690 0.243 1.00 57.94 81 PRO A O 1
ATOM 641 N N . LYS A 1 82 ? 32.530 -21.870 1.841 1.00 59.31 82 LYS A N 1
ATOM 642 C CA . LYS A 1 82 ? 33.647 -21.368 1.031 1.00 59.31 82 LYS A CA 1
ATOM 643 C C . LYS A 1 82 ? 33.814 -22.290 -0.176 1.00 59.31 82 LYS A C 1
ATOM 645 O O . LYS A 1 82 ? 34.375 -23.381 -0.066 1.00 59.31 82 LYS A O 1
ATOM 650 N N . LYS A 1 83 ? 33.292 -21.877 -1.333 1.00 60.44 83 LYS A N 1
ATOM 651 C CA . LYS A 1 83 ? 33.460 -22.618 -2.584 1.00 60.44 83 LYS A CA 1
ATOM 652 C C . LYS A 1 83 ? 34.951 -22.598 -2.918 1.00 60.44 83 LYS A C 1
ATOM 654 O O . LYS A 1 83 ? 35.555 -21.531 -2.986 1.00 60.44 83 LYS A O 1
ATOM 659 N N . LYS A 1 84 ? 35.553 -23.781 -3.071 1.00 65.62 84 LYS A N 1
ATOM 660 C CA . LYS A 1 84 ? 36.987 -23.984 -3.340 1.00 65.62 84 LYS A CA 1
ATOM 661 C C . LYS A 1 84 ? 37.337 -23.560 -4.776 1.00 65.62 84 LYS A C 1
ATOM 663 O O . LYS A 1 84 ? 37.711 -24.393 -5.596 1.00 65.62 84 LYS A O 1
ATOM 668 N N . THR A 1 85 ? 37.213 -22.270 -5.085 1.00 62.50 85 THR A N 1
ATOM 669 C CA . THR A 1 85 ? 37.545 -21.669 -6.392 1.00 62.50 85 THR A CA 1
ATOM 670 C C . THR A 1 85 ? 39.004 -21.902 -6.791 1.00 62.50 85 THR A C 1
ATOM 672 O O . THR A 1 85 ? 39.316 -21.966 -7.976 1.00 62.50 85 THR A O 1
ATOM 675 N N . TRP A 1 86 ? 39.886 -22.148 -5.819 1.00 61.81 86 TRP A N 1
ATOM 676 C CA . TRP A 1 86 ? 41.285 -22.509 -6.051 1.00 61.81 86 TRP A CA 1
ATOM 677 C C . TRP A 1 86 ? 41.459 -23.800 -6.869 1.00 61.81 86 TRP A C 1
ATOM 679 O O . TRP A 1 86 ? 42.342 -23.876 -7.720 1.00 61.81 86 TRP A O 1
ATOM 689 N N . LEU A 1 87 ? 40.583 -24.795 -6.689 1.00 67.50 87 LEU A N 1
ATOM 690 C CA . LEU A 1 87 ? 40.673 -26.064 -7.425 1.00 67.50 87 LEU A CA 1
ATOM 691 C C . LEU A 1 87 ? 40.347 -25.871 -8.916 1.00 67.50 87 LEU A C 1
ATOM 693 O O . LEU A 1 87 ? 40.888 -26.566 -9.771 1.00 67.50 87 LEU A O 1
ATOM 697 N N . TRP A 1 88 ? 39.529 -24.862 -9.228 1.00 66.94 88 TRP A N 1
ATOM 698 C CA . TRP A 1 88 ? 39.226 -24.457 -10.596 1.00 66.94 88 TRP A CA 1
ATOM 699 C C . TRP A 1 88 ? 40.425 -23.753 -11.238 1.00 66.94 88 TRP A C 1
ATOM 701 O O . TRP A 1 88 ? 40.851 -24.151 -12.316 1.00 66.94 88 TRP A O 1
ATOM 711 N N . VAL A 1 89 ? 41.048 -22.796 -10.540 1.00 71.81 89 VAL A N 1
ATOM 712 C CA . VAL A 1 89 ? 42.261 -22.090 -11.007 1.00 71.81 89 VAL A CA 1
ATOM 713 C C . VAL A 1 89 ? 43.411 -23.062 -11.298 1.00 71.81 89 VAL A C 1
ATOM 715 O O . VAL A 1 89 ? 44.102 -22.916 -12.306 1.00 71.81 89 VAL A O 1
ATOM 718 N N . LEU A 1 90 ? 43.573 -24.104 -10.474 1.00 69.50 90 LEU A N 1
ATOM 719 C CA . LEU A 1 90 ? 44.559 -25.163 -10.712 1.00 69.50 90 LEU A CA 1
ATOM 720 C C . LEU A 1 90 ? 44.269 -25.931 -12.015 1.00 69.50 90 LEU A C 1
ATOM 722 O O . LEU A 1 90 ? 45.189 -26.221 -12.773 1.00 69.50 90 LEU A O 1
ATOM 726 N N . GLY A 1 91 ? 42.995 -26.198 -12.323 1.00 74.88 91 GLY A N 1
ATOM 727 C CA . GLY A 1 91 ? 42.583 -26.828 -13.582 1.00 74.88 91 GLY A CA 1
ATOM 728 C C . GLY A 1 91 ? 42.968 -26.013 -14.822 1.00 74.88 91 GLY A C 1
ATOM 729 O O . GLY A 1 91 ? 43.502 -26.570 -15.780 1.00 74.88 91 GLY A O 1
ATOM 730 N N . TRP A 1 92 ? 42.788 -24.689 -14.789 1.00 71.75 92 TRP A N 1
ATOM 731 C CA . TRP A 1 92 ? 43.152 -23.804 -15.906 1.00 71.75 92 TRP A CA 1
ATOM 732 C C . TRP A 1 92 ? 44.671 -23.684 -16.106 1.00 71.75 92 TRP A C 1
ATOM 734 O O . TRP A 1 92 ? 45.142 -23.659 -17.245 1.00 71.75 92 TRP A O 1
ATOM 744 N N . ILE A 1 93 ? 45.442 -23.700 -15.013 1.00 72.25 93 ILE A N 1
ATOM 745 C CA . ILE A 1 93 ? 46.914 -23.680 -15.028 1.00 72.25 93 ILE A CA 1
ATOM 746 C C . ILE A 1 93 ? 47.500 -24.912 -15.736 1.00 72.25 93 ILE A C 1
ATOM 748 O O . ILE A 1 93 ? 48.468 -24.793 -16.483 1.00 72.25 93 ILE A O 1
ATOM 752 N N . PHE A 1 94 ? 46.903 -26.095 -15.564 1.00 69.25 94 PHE A N 1
ATOM 753 C CA . PHE A 1 94 ? 47.388 -27.316 -16.221 1.00 69.25 94 PHE A CA 1
ATOM 754 C C . PHE A 1 94 ? 46.824 -27.534 -17.632 1.00 69.25 94 PHE A C 1
ATOM 756 O O . PHE A 1 94 ? 47.461 -28.214 -18.435 1.00 69.25 94 PHE A O 1
ATOM 763 N N . ILE A 1 95 ? 45.669 -26.952 -17.967 1.00 73.81 95 ILE A N 1
ATOM 764 C CA . ILE A 1 95 ? 45.030 -27.116 -19.283 1.00 73.81 95 ILE A CA 1
ATOM 765 C C . ILE A 1 95 ? 45.674 -26.227 -20.357 1.00 73.81 95 ILE A C 1
ATOM 767 O O . ILE A 1 95 ? 45.841 -26.674 -21.487 1.00 73.81 95 ILE A O 1
ATOM 771 N N . PHE A 1 96 ? 46.082 -24.999 -20.030 1.00 70.12 96 PHE A N 1
ATOM 772 C CA . PHE A 1 96 ? 46.618 -24.039 -21.008 1.00 70.12 96 PHE A CA 1
ATOM 773 C C . PHE A 1 96 ? 47.980 -24.418 -21.652 1.00 70.12 96 PHE A C 1
ATOM 775 O O . PHE A 1 96 ? 48.165 -24.165 -22.845 1.00 70.12 96 PHE A O 1
ATOM 782 N N . PRO A 1 97 ? 48.935 -25.074 -20.956 1.00 69.69 97 PRO A N 1
ATOM 783 C CA . PRO A 1 97 ? 50.221 -25.473 -21.547 1.00 69.69 97 PRO A CA 1
ATOM 784 C C . PRO A 1 97 ? 50.140 -26.704 -22.472 1.00 69.69 97 PRO A C 1
ATOM 786 O O . PRO A 1 97 ? 51.023 -26.931 -23.308 1.00 69.69 97 PRO A O 1
ATOM 789 N N . LEU A 1 98 ? 49.101 -27.534 -22.329 1.00 72.00 98 LEU A N 1
ATOM 790 C CA . LEU A 1 98 ? 48.977 -28.814 -23.038 1.00 72.00 98 LEU A CA 1
ATOM 791 C C . LEU A 1 98 ? 48.747 -28.664 -24.561 1.00 72.00 98 LEU A C 1
ATOM 793 O O . LEU A 1 98 ? 49.449 -29.323 -25.327 1.00 72.00 98 LEU A O 1
ATOM 797 N N . PRO A 1 99 ? 47.869 -27.773 -25.062 1.00 71.44 99 PRO A N 1
ATOM 798 C CA . PRO A 1 99 ? 47.693 -27.559 -26.500 1.00 71.44 99 PRO A CA 1
ATOM 799 C C . PRO A 1 99 ? 48.964 -27.044 -27.185 1.00 71.44 99 PRO A C 1
ATOM 801 O O . PRO A 1 99 ? 49.312 -27.489 -28.280 1.00 71.44 99 PRO A O 1
ATOM 804 N N . LEU A 1 100 ? 49.691 -26.137 -26.521 1.00 71.38 100 LEU A N 1
ATOM 805 C CA . LEU A 1 100 ? 50.902 -25.527 -27.068 1.00 71.38 100 LEU A CA 1
ATOM 806 C C . LEU A 1 100 ? 52.043 -26.548 -27.186 1.00 71.38 100 LEU A C 1
ATOM 808 O O . LEU A 1 100 ? 52.749 -26.590 -28.195 1.00 71.38 100 LEU A O 1
ATOM 812 N N . THR A 1 101 ? 52.192 -27.416 -26.180 1.00 72.75 101 THR A N 1
ATOM 813 C CA . THR A 1 101 ? 53.181 -28.505 -26.199 1.00 72.75 101 THR A CA 1
ATOM 814 C C . THR A 1 101 ? 52.848 -29.558 -27.259 1.00 72.75 101 THR A C 1
ATOM 816 O O . THR A 1 101 ? 53.746 -29.985 -27.987 1.00 72.75 101 THR A O 1
ATOM 819 N N . ILE A 1 102 ? 51.570 -29.910 -27.441 1.00 77.31 102 ILE A N 1
ATOM 820 C CA . ILE A 1 102 ? 51.118 -30.837 -28.494 1.00 77.31 102 ILE A CA 1
ATOM 821 C C . ILE A 1 102 ? 51.401 -30.275 -29.900 1.00 77.31 102 ILE A C 1
ATOM 823 O O . ILE A 1 102 ? 51.884 -31.009 -30.770 1.00 77.31 102 ILE A O 1
ATOM 827 N N . LEU A 1 103 ? 51.176 -28.976 -30.131 1.00 71.88 103 LEU A N 1
ATOM 828 C CA . LEU A 1 103 ? 51.496 -28.316 -31.406 1.00 71.88 103 LEU A CA 1
ATOM 829 C C . LEU A 1 103 ? 53.007 -28.296 -31.695 1.00 71.88 103 LEU A C 1
ATOM 831 O O . LEU A 1 103 ? 53.427 -28.562 -32.826 1.00 71.88 103 LEU A O 1
ATOM 835 N N . LEU A 1 104 ? 53.836 -28.048 -30.677 1.00 67.31 104 LEU A N 1
ATOM 836 C CA . LEU A 1 104 ? 55.300 -28.037 -30.801 1.00 67.31 104 LEU A CA 1
ATOM 837 C C . LEU A 1 104 ? 55.885 -29.432 -31.077 1.00 67.31 104 LEU A C 1
ATOM 839 O O . LEU A 1 104 ? 56.798 -29.566 -31.897 1.00 67.31 104 LEU A O 1
ATOM 843 N N . VAL A 1 105 ? 55.329 -30.484 -30.465 1.00 68.69 105 VAL A N 1
ATOM 844 C CA . VAL A 1 105 ? 55.741 -31.882 -30.703 1.00 68.69 105 VAL A CA 1
ATOM 845 C C . VAL A 1 105 ? 55.369 -32.343 -32.119 1.00 68.69 105 VAL A C 1
ATOM 847 O O . VAL A 1 105 ? 56.140 -33.067 -32.757 1.00 68.69 105 VAL A O 1
ATOM 850 N N . ARG A 1 106 ? 54.240 -31.865 -32.662 1.00 68.62 106 ARG A N 1
ATOM 851 C CA . ARG A 1 106 ? 53.740 -32.233 -33.999 1.00 68.62 106 ARG A CA 1
ATOM 852 C C . ARG A 1 106 ? 54.504 -31.572 -35.162 1.00 68.62 106 ARG A C 1
ATOM 854 O O . ARG A 1 106 ? 54.370 -32.016 -36.304 1.00 68.62 106 ARG A O 1
ATOM 861 N N . LYS A 1 107 ? 55.356 -30.566 -34.913 1.00 67.12 107 LYS A N 1
ATOM 862 C CA . LYS A 1 107 ? 56.184 -29.919 -35.953 1.00 67.12 107 LYS A CA 1
ATOM 863 C C . LYS A 1 107 ? 57.302 -30.864 -36.422 1.00 67.12 107 LYS A C 1
ATOM 865 O O . LYS A 1 107 ? 58.265 -31.142 -35.707 1.00 67.12 107 LYS A O 1
ATOM 870 N N . LYS A 1 108 ? 57.187 -31.383 -37.647 1.00 58.84 108 LYS A N 1
ATOM 871 C CA . LYS A 1 108 ? 57.939 -32.557 -38.143 1.00 58.84 108 LYS A CA 1
ATOM 872 C C . LYS A 1 108 ? 59.442 -32.332 -38.430 1.00 58.84 108 LYS A C 1
ATOM 874 O O . LYS A 1 108 ? 60.150 -33.308 -38.625 1.00 58.84 108 LYS A O 1
ATOM 879 N N . HIS A 1 109 ? 59.949 -31.092 -38.402 1.00 60.66 109 HIS A N 1
ATOM 880 C CA . HIS A 1 109 ? 61.265 -30.734 -38.974 1.00 60.66 109 HIS A CA 1
ATOM 881 C C . HIS A 1 109 ? 62.337 -30.248 -37.962 1.00 60.66 109 HIS A C 1
ATOM 883 O O . HIS A 1 109 ? 63.223 -29.473 -38.312 1.00 60.66 109 HIS A O 1
ATOM 889 N N . MET A 1 110 ? 62.277 -30.661 -36.691 1.00 62.72 110 MET A N 1
ATOM 890 C CA . MET A 1 110 ? 63.297 -30.308 -35.681 1.00 62.72 110 MET A CA 1
ATOM 891 C C . MET A 1 110 ? 63.848 -31.546 -34.964 1.00 62.72 110 MET A C 1
ATOM 893 O O . MET A 1 110 ? 63.099 -32.490 -34.698 1.00 62.72 110 MET A O 1
ATOM 897 N N . ASN A 1 111 ? 65.139 -31.503 -34.612 1.00 66.75 111 ASN A N 1
ATOM 898 C CA . ASN A 1 111 ? 65.816 -32.533 -33.821 1.00 66.75 111 ASN A CA 1
ATOM 899 C C . ASN A 1 111 ? 65.108 -32.749 -32.477 1.00 66.75 111 ASN A C 1
ATOM 901 O O . ASN A 1 111 ? 64.789 -31.788 -31.774 1.00 66.75 111 ASN A O 1
ATOM 905 N N . ALA A 1 112 ? 64.886 -34.015 -32.114 1.00 68.56 112 ALA A N 1
ATOM 906 C CA . ALA A 1 112 ? 64.122 -34.399 -30.926 1.00 68.56 112 ALA A CA 1
ATOM 907 C C . ALA A 1 112 ? 64.680 -33.768 -29.638 1.00 68.56 112 ALA A C 1
ATOM 909 O O . ALA A 1 112 ? 63.920 -33.249 -28.828 1.00 68.56 112 ALA A O 1
ATOM 910 N N . VAL A 1 113 ? 66.007 -33.712 -29.502 1.00 74.38 113 VAL A N 1
ATOM 911 C CA . VAL A 1 113 ? 66.689 -33.124 -28.336 1.00 74.38 113 VAL A CA 1
ATOM 912 C C . VAL A 1 113 ? 66.367 -31.633 -28.169 1.00 74.38 113 VAL A C 1
ATOM 914 O O . VAL A 1 113 ? 66.075 -31.185 -27.065 1.00 74.38 113 VAL A O 1
ATOM 917 N N . LEU A 1 114 ? 66.337 -30.868 -29.265 1.00 74.31 114 LEU A N 1
ATOM 918 C CA . LEU A 1 114 ? 66.041 -29.432 -29.224 1.00 74.31 114 LEU A CA 1
ATOM 919 C C . LEU A 1 114 ? 64.563 -29.160 -28.901 1.00 74.31 114 LEU A C 1
ATOM 921 O O . LEU A 1 114 ? 64.250 -28.210 -28.188 1.00 74.31 114 LEU A O 1
ATOM 925 N N . LYS A 1 115 ? 63.652 -30.021 -29.375 1.00 71.56 115 LYS A N 1
ATOM 926 C CA . LYS A 1 115 ? 62.216 -29.936 -29.064 1.00 71.56 115 LYS A CA 1
ATOM 927 C C . LYS A 1 115 ? 61.950 -30.120 -27.573 1.00 71.56 115 LYS A C 1
ATOM 929 O O . LYS A 1 115 ? 61.271 -29.294 -26.970 1.00 71.56 115 LYS A O 1
ATOM 934 N N . TYR A 1 116 ? 62.508 -31.174 -26.979 1.00 79.00 116 TYR A N 1
ATOM 935 C CA . TYR A 1 116 ? 62.335 -31.439 -25.550 1.00 79.00 116 TYR A CA 1
ATOM 936 C C . TYR A 1 116 ? 63.073 -30.410 -24.681 1.00 79.00 116 TYR A C 1
ATOM 938 O O . TYR A 1 116 ? 62.566 -30.047 -23.624 1.00 79.00 116 TYR A O 1
ATOM 946 N N . GLY A 1 117 ? 64.198 -29.865 -25.160 1.00 80.69 117 GLY A N 1
ATOM 947 C CA . GLY A 1 117 ? 64.916 -28.778 -24.489 1.00 80.69 117 GLY A CA 1
ATOM 948 C C . GLY A 1 117 ? 64.094 -27.490 -24.364 1.00 80.69 117 GLY A C 1
ATOM 949 O O . GLY A 1 117 ? 63.981 -26.940 -23.272 1.00 80.69 117 GLY A O 1
ATOM 950 N N . ILE A 1 118 ? 63.458 -27.035 -25.450 1.00 78.25 118 ILE A N 1
ATOM 951 C CA . ILE A 1 118 ? 62.623 -25.817 -25.434 1.00 78.25 118 ILE A CA 1
ATOM 952 C C . ILE A 1 118 ? 61.394 -26.002 -24.533 1.00 78.25 118 ILE A C 1
ATOM 954 O O . ILE A 1 118 ? 61.033 -25.095 -23.787 1.00 78.25 118 ILE A O 1
ATOM 958 N N . ILE A 1 119 ? 60.782 -27.191 -24.557 1.00 79.81 119 ILE A N 1
ATOM 959 C CA . ILE A 1 119 ? 59.640 -27.516 -23.694 1.00 79.81 119 ILE A CA 1
ATOM 960 C C . ILE A 1 119 ? 60.058 -27.469 -22.217 1.00 79.81 119 ILE A C 1
ATOM 962 O O . ILE A 1 119 ? 59.375 -26.835 -21.419 1.00 79.81 119 ILE A O 1
ATOM 966 N N . ALA A 1 120 ? 61.196 -28.066 -21.851 1.00 81.88 120 ALA A N 1
ATOM 967 C CA . ALA A 1 120 ? 61.679 -28.059 -20.469 1.00 81.88 120 ALA A CA 1
ATOM 968 C C . ALA A 1 120 ? 61.932 -26.635 -19.942 1.00 81.88 120 ALA A C 1
ATOM 970 O O . ALA A 1 120 ? 61.512 -26.307 -18.834 1.00 81.88 120 ALA A O 1
ATOM 971 N N . VAL A 1 121 ? 62.547 -25.765 -20.751 1.00 82.88 121 VAL A N 1
ATOM 972 C CA . VAL A 1 121 ? 62.795 -24.360 -20.378 1.00 82.88 121 VAL A CA 1
ATOM 973 C C . VAL A 1 121 ? 61.486 -23.579 -20.223 1.00 82.88 121 VAL A C 1
ATOM 975 O O . VAL A 1 121 ? 61.335 -22.832 -19.258 1.00 82.88 121 VAL A O 1
ATOM 978 N N . ALA A 1 122 ? 60.513 -23.786 -21.117 1.00 80.06 122 ALA A N 1
ATOM 979 C CA . ALA A 1 122 ? 59.210 -23.125 -21.041 1.00 80.06 122 ALA A CA 1
ATOM 980 C C . ALA A 1 122 ? 58.421 -23.517 -19.777 1.00 80.06 122 ALA A C 1
ATOM 982 O O . ALA A 1 122 ? 57.832 -22.652 -19.130 1.00 80.06 122 ALA A O 1
ATOM 983 N N . TRP A 1 123 ? 58.455 -24.794 -19.378 1.00 80.69 123 TRP A N 1
ATOM 984 C CA . TRP A 1 123 ? 57.818 -25.254 -18.138 1.00 80.69 123 TRP A CA 1
ATOM 985 C C . TRP A 1 123 ? 58.509 -24.716 -16.881 1.00 80.69 123 TRP A C 1
ATOM 987 O O . TRP A 1 123 ? 57.821 -24.340 -15.936 1.00 80.69 123 TRP A O 1
ATOM 997 N N . ILE A 1 124 ? 59.844 -24.620 -16.873 1.00 81.94 124 ILE A N 1
ATOM 998 C CA . ILE A 1 124 ? 60.594 -24.014 -15.759 1.00 81.94 124 ILE A CA 1
ATOM 999 C C . ILE A 1 124 ? 60.218 -22.534 -15.604 1.00 81.94 124 ILE A C 1
ATOM 1001 O O . ILE A 1 124 ? 59.936 -22.086 -14.495 1.00 81.94 124 ILE A O 1
ATOM 1005 N N . PHE A 1 125 ? 60.148 -21.787 -16.709 1.00 82.44 125 PHE A N 1
ATOM 1006 C CA . PHE A 1 125 ? 59.773 -20.371 -16.689 1.00 82.44 125 PHE A CA 1
ATOM 1007 C C . PHE A 1 125 ? 58.327 -20.162 -16.207 1.00 82.44 125 PHE A C 1
ATOM 1009 O O . PHE A 1 125 ? 58.060 -19.284 -15.389 1.00 82.44 125 PHE A O 1
ATOM 1016 N N . TYR A 1 126 ? 57.405 -21.022 -16.647 1.00 78.81 126 TYR A N 1
ATOM 1017 C CA . TYR A 1 126 ? 56.007 -21.010 -16.211 1.00 78.81 126 TYR A CA 1
ATOM 1018 C C . TYR A 1 126 ? 55.852 -21.263 -14.699 1.00 78.81 126 TYR A C 1
ATOM 1020 O O . TYR A 1 126 ? 55.094 -20.570 -14.019 1.00 78.81 126 TYR A O 1
ATOM 1028 N N . LEU A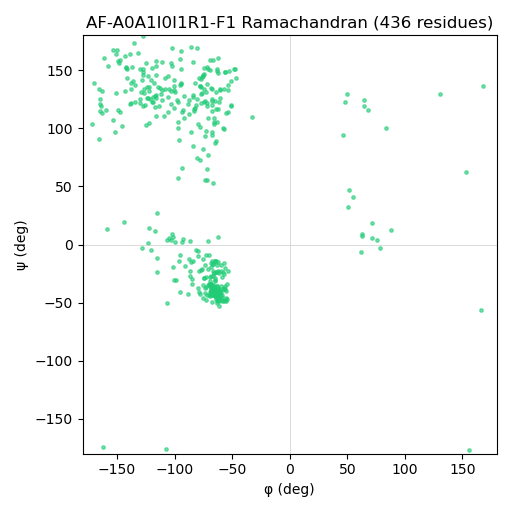 1 127 ? 56.618 -22.211 -14.151 1.00 76.75 127 LEU A N 1
ATOM 1029 C CA . LEU A 1 127 ? 56.570 -22.585 -12.733 1.00 76.75 127 LEU A CA 1
ATOM 1030 C C . LEU A 1 127 ? 57.136 -21.473 -11.825 1.00 76.75 127 LEU A C 1
ATOM 1032 O O . LEU A 1 127 ? 56.606 -21.230 -10.742 1.00 76.75 127 LEU A O 1
ATOM 1036 N N . ILE A 1 128 ? 58.149 -20.732 -12.293 1.00 79.56 128 ILE A N 1
ATOM 1037 C CA . ILE A 1 128 ? 58.714 -19.569 -11.582 1.00 79.56 128 ILE A CA 1
ATOM 1038 C C . ILE A 1 128 ? 57.692 -18.427 -11.459 1.00 79.56 128 ILE A C 1
ATOM 1040 O O . ILE A 1 128 ? 57.586 -17.812 -10.395 1.00 79.56 128 ILE A O 1
ATOM 1044 N N . ILE A 1 129 ? 56.906 -18.165 -12.510 1.00 74.56 129 ILE A N 1
ATOM 1045 C CA . ILE A 1 129 ? 55.854 -17.135 -12.481 1.00 74.56 129 ILE A CA 1
ATOM 1046 C C . ILE A 1 129 ? 54.734 -17.546 -11.514 1.00 74.56 129 ILE A C 1
ATOM 1048 O O . ILE A 1 129 ? 54.290 -16.729 -10.709 1.00 74.56 129 ILE A O 1
ATOM 1052 N N . ALA A 1 130 ? 54.327 -18.820 -11.526 1.00 65.56 130 ALA A N 1
ATOM 1053 C CA . ALA A 1 130 ? 53.277 -19.331 -10.642 1.00 65.56 130 ALA A CA 1
ATOM 1054 C C . ALA A 1 130 ? 53.659 -19.293 -9.146 1.00 65.56 130 ALA A C 1
ATOM 1056 O O . ALA A 1 130 ? 52.789 -19.114 -8.297 1.00 65.56 130 ALA A O 1
ATOM 1057 N N . LEU A 1 131 ? 54.949 -19.432 -8.814 1.00 68.06 131 LEU A N 1
ATOM 1058 C CA . LEU A 1 131 ? 55.452 -19.377 -7.434 1.00 68.06 131 LEU A CA 1
ATOM 1059 C C . LEU A 1 131 ? 55.787 -17.957 -6.937 1.00 68.06 131 LEU A C 1
ATOM 1061 O O . LEU A 1 131 ? 55.974 -17.774 -5.737 1.00 68.06 131 LEU A O 1
ATOM 1065 N N . SER A 1 132 ? 55.844 -16.949 -7.816 1.00 60.25 132 SER A N 1
ATOM 1066 C CA . SER A 1 132 ? 56.206 -15.567 -7.440 1.00 60.25 132 SER A CA 1
ATOM 1067 C C . SER A 1 132 ? 55.024 -14.710 -6.952 1.00 60.25 132 SER A C 1
ATOM 1069 O O . SER A 1 132 ? 55.205 -13.537 -6.628 1.00 60.25 132 SER A O 1
ATOM 1071 N N . GLY A 1 133 ? 53.818 -15.279 -6.840 1.00 48.44 133 GLY A N 1
ATOM 1072 C CA . GLY A 1 133 ? 52.662 -14.627 -6.217 1.00 48.44 133 GLY A CA 1
ATOM 1073 C C . GLY A 1 133 ? 52.774 -14.600 -4.690 1.00 48.44 133 GLY A C 1
ATOM 1074 O O . GLY A 1 133 ? 52.216 -15.454 -4.005 1.00 48.44 133 GLY A O 1
ATOM 1075 N N . LYS A 1 134 ? 53.511 -13.627 -4.145 1.00 37.47 134 LYS A N 1
ATOM 1076 C CA . LYS A 1 134 ? 53.580 -13.354 -2.701 1.00 37.47 134 LYS A CA 1
ATOM 1077 C C . LYS A 1 134 ? 52.262 -12.705 -2.230 1.00 37.47 134 LYS A C 1
ATOM 1079 O O . LYS A 1 134 ? 51.841 -11.734 -2.855 1.00 37.47 134 LYS A O 1
ATOM 1084 N N . PRO A 1 135 ? 51.617 -13.178 -1.145 1.00 40.66 135 PRO A N 1
ATOM 1085 C CA . PRO A 1 135 ? 50.459 -12.496 -0.583 1.00 40.66 135 PRO A CA 1
ATOM 1086 C C . PRO A 1 135 ? 50.936 -11.207 0.094 1.00 40.66 135 PRO A C 1
ATOM 1088 O O . PRO A 1 135 ? 51.790 -11.231 0.982 1.00 40.66 135 PRO A O 1
ATOM 1091 N N . SER A 1 136 ? 50.445 -10.076 -0.398 1.00 30.61 136 SER A N 1
ATOM 1092 C CA . SER A 1 136 ? 50.737 -8.747 0.122 1.00 30.61 136 SER A CA 1
ATOM 1093 C C . SER A 1 136 ? 49.787 -8.419 1.273 1.00 30.61 136 SER A C 1
ATOM 1095 O O . SER A 1 136 ? 48.671 -7.960 1.040 1.00 30.61 136 SER A O 1
ATOM 1097 N N . ASP A 1 137 ? 50.250 -8.628 2.501 1.00 52.78 137 ASP A N 1
ATOM 1098 C CA . ASP A 1 137 ? 49.817 -7.817 3.638 1.00 52.78 137 ASP A CA 1
ATOM 1099 C C . ASP A 1 137 ? 50.674 -6.544 3.649 1.00 52.78 137 ASP A C 1
ATOM 1101 O O . ASP A 1 137 ? 51.900 -6.635 3.590 1.00 52.78 137 ASP A O 1
ATOM 1105 N N . ASN A 1 138 ? 50.044 -5.369 3.687 1.00 28.12 138 ASN A N 1
ATOM 1106 C CA . ASN A 1 138 ? 50.645 -4.112 4.157 1.00 28.12 138 ASN A CA 1
ATOM 1107 C C . ASN A 1 138 ? 49.498 -3.121 4.426 1.00 28.12 138 ASN A C 1
ATOM 1109 O O . ASN A 1 138 ? 48.681 -2.898 3.540 1.00 28.12 138 ASN A O 1
ATOM 1113 N N . SER A 1 139 ? 49.245 -2.583 5.624 1.00 28.88 139 SER A N 1
ATOM 1114 C CA . SER A 1 139 ? 50.089 -1.787 6.536 1.00 28.88 139 SER A CA 1
ATOM 1115 C C . SER A 1 139 ? 50.865 -0.648 5.869 1.00 28.88 139 SER A C 1
ATOM 1117 O O . SER A 1 139 ? 51.960 -0.841 5.363 1.00 28.88 139 SER A O 1
ATOM 1119 N N . ASN A 1 140 ? 50.222 0.522 5.940 1.00 29.77 140 ASN A N 1
ATOM 1120 C CA . ASN A 1 140 ? 50.707 1.872 6.247 1.00 29.77 140 ASN A CA 1
ATOM 1121 C C . ASN A 1 140 ? 51.937 2.469 5.533 1.00 29.77 140 ASN A C 1
ATOM 1123 O O . ASN A 1 140 ? 53.036 1.940 5.614 1.00 29.77 140 ASN A O 1
ATOM 1127 N N . ASN A 1 141 ? 51.700 3.688 5.026 1.00 29.38 141 ASN A N 1
ATOM 1128 C CA . ASN A 1 141 ? 52.581 4.858 4.904 1.00 29.38 141 ASN A CA 1
ATOM 1129 C C . ASN A 1 141 ? 53.991 4.678 4.317 1.00 29.38 141 ASN A C 1
ATOM 1131 O O . ASN A 1 141 ? 54.871 4.093 4.930 1.00 29.38 141 ASN A O 1
ATOM 1135 N N . GLN A 1 142 ? 54.289 5.408 3.241 1.00 29.05 142 GLN A N 1
ATOM 1136 C CA . GLN A 1 142 ? 54.757 6.801 3.323 1.00 29.05 142 GLN A CA 1
ATOM 1137 C C . GLN A 1 142 ? 55.301 7.236 1.956 1.00 29.05 142 GLN A C 1
ATOM 1139 O O . GLN A 1 142 ? 56.021 6.506 1.281 1.00 29.05 142 GLN A O 1
ATOM 1144 N N . SER A 1 143 ? 54.930 8.454 1.577 1.00 28.00 143 SER A N 1
ATOM 1145 C CA . SER A 1 143 ? 55.409 9.238 0.443 1.00 28.00 143 SER A CA 1
ATOM 1146 C C . SER A 1 143 ? 56.938 9.264 0.330 1.00 28.00 143 SER A C 1
ATOM 1148 O O . SER A 1 143 ? 57.622 9.284 1.350 1.00 28.00 143 SER A O 1
ATOM 1150 N N . THR A 1 144 ? 57.472 9.411 -0.885 1.00 23.77 144 THR A N 1
ATOM 1151 C CA . THR A 1 144 ? 58.234 10.608 -1.300 1.00 23.77 144 THR A CA 1
ATOM 1152 C C . THR A 1 144 ? 58.495 10.568 -2.809 1.00 23.77 144 THR A C 1
ATOM 1154 O O . THR A 1 144 ? 58.769 9.528 -3.399 1.00 23.77 144 THR A O 1
ATOM 1157 N N . SER A 1 145 ? 58.334 11.753 -3.384 1.00 29.11 145 SER A N 1
ATOM 1158 C CA . SER A 1 145 ? 58.592 12.238 -4.735 1.00 29.11 145 SER A CA 1
ATOM 1159 C C . SER A 1 145 ? 59.958 11.897 -5.327 1.00 29.11 145 SER A C 1
ATOM 1161 O O . SER A 1 145 ? 60.954 11.954 -4.619 1.00 29.11 145 SER A O 1
ATOM 1163 N N . GLU A 1 146 ? 60.010 11.777 -6.653 1.00 27.11 146 GLU A N 1
ATOM 1164 C CA . GLU A 1 146 ? 60.822 12.657 -7.508 1.00 27.11 146 GLU A CA 1
ATOM 1165 C C . GLU A 1 146 ? 60.356 12.498 -8.962 1.00 27.11 146 GLU A C 1
ATOM 1167 O O . GLU A 1 146 ? 60.212 11.389 -9.473 1.00 27.11 146 GLU A O 1
ATOM 1172 N N . GLY A 1 147 ? 60.011 13.620 -9.595 1.00 25.66 147 GLY A N 1
ATOM 1173 C CA . GLY A 1 147 ? 59.520 13.658 -10.967 1.00 25.66 147 GLY A CA 1
ATOM 1174 C C . GLY A 1 147 ? 60.646 13.718 -11.991 1.00 25.66 147 GLY A C 1
ATOM 1175 O O . GLY A 1 147 ? 61.790 13.993 -11.649 1.00 25.66 147 GLY A O 1
ATOM 1176 N N . THR A 1 148 ? 60.296 13.542 -13.264 1.00 24.88 148 THR A N 1
ATOM 1177 C CA . THR A 1 148 ? 60.778 14.374 -14.379 1.00 24.88 148 THR A CA 1
ATOM 1178 C C . THR A 1 148 ? 59.868 14.153 -15.588 1.00 24.88 148 THR A C 1
ATOM 1180 O O . THR A 1 148 ? 59.518 13.031 -15.943 1.00 24.88 148 THR A O 1
ATOM 1183 N N . VAL A 1 149 ? 59.469 15.280 -16.165 1.00 26.97 149 VAL A N 1
ATOM 1184 C CA . VAL A 1 149 ? 58.599 15.492 -17.322 1.00 26.97 149 VAL A CA 1
ATOM 1185 C C . VAL A 1 149 ? 59.373 15.265 -18.623 1.00 26.97 149 VAL A C 1
ATOM 1187 O O . VAL A 1 149 ? 60.513 15.712 -18.714 1.00 26.97 149 VAL A O 1
ATOM 1190 N N . ALA A 1 150 ? 58.732 14.696 -19.650 1.00 25.84 150 ALA A N 1
ATOM 1191 C CA . ALA A 1 150 ? 58.909 15.135 -21.041 1.00 25.84 150 ALA A CA 1
ATOM 1192 C C . ALA A 1 150 ? 57.793 14.583 -21.943 1.00 25.84 150 ALA A C 1
ATOM 1194 O O . ALA A 1 150 ? 57.685 13.378 -22.160 1.00 25.84 150 ALA A O 1
ATOM 1195 N N . SER A 1 151 ? 56.983 15.504 -22.463 1.00 25.75 151 SER A N 1
ATOM 1196 C CA . SER A 1 151 ? 55.999 15.314 -23.528 1.00 25.75 151 SER A CA 1
ATOM 1197 C C . SER A 1 151 ? 56.664 15.106 -24.891 1.00 25.75 151 SER A C 1
ATOM 1199 O O . SER A 1 151 ? 57.705 15.704 -25.158 1.00 25.75 151 SER A O 1
ATOM 1201 N N . ALA A 1 152 ? 55.996 14.374 -25.783 1.00 24.39 152 ALA A N 1
ATOM 1202 C CA . ALA A 1 152 ? 55.967 14.679 -27.214 1.00 24.39 152 ALA A CA 1
ATOM 1203 C C . ALA A 1 152 ? 54.749 13.996 -27.854 1.00 24.39 152 ALA A C 1
ATOM 1205 O O . ALA A 1 152 ? 54.646 12.770 -27.863 1.00 24.39 152 ALA A O 1
ATOM 1206 N N . ASP A 1 153 ? 53.838 14.825 -28.356 1.00 23.03 153 ASP A N 1
ATOM 1207 C CA . ASP A 1 153 ? 52.761 14.462 -29.267 1.00 23.03 153 ASP A CA 1
ATOM 1208 C C . ASP A 1 153 ? 53.304 13.920 -30.599 1.00 23.03 153 ASP A C 1
ATOM 1210 O O . ASP A 1 153 ? 54.393 14.304 -31.034 1.00 23.03 153 ASP A O 1
ATOM 1214 N N . THR A 1 154 ? 52.433 13.196 -31.310 1.00 23.16 154 THR A N 1
ATOM 1215 C CA . THR A 1 154 ? 52.062 13.455 -32.720 1.00 23.16 154 THR A CA 1
ATOM 1216 C C . THR A 1 154 ? 52.133 12.231 -33.649 1.00 23.16 154 THR A C 1
ATOM 1218 O O . THR A 1 154 ? 53.146 11.551 -33.767 1.00 23.16 154 THR A O 1
ATOM 1221 N N . GLU A 1 155 ? 51.013 12.071 -34.365 1.00 24.55 155 GLU A N 1
ATOM 1222 C CA . GLU A 1 155 ? 50.822 11.476 -35.698 1.00 24.55 155 GLU A CA 1
ATOM 1223 C C . GLU A 1 155 ? 50.686 9.952 -35.877 1.00 24.55 155 GLU A C 1
ATOM 1225 O O . GLU A 1 155 ? 51.632 9.184 -36.033 1.00 24.55 155 GLU A O 1
ATOM 1230 N N . ASN A 1 156 ? 49.413 9.569 -36.031 1.00 26.50 156 ASN A N 1
ATOM 1231 C CA . ASN A 1 156 ? 48.949 8.546 -36.967 1.00 26.50 156 ASN A CA 1
ATOM 1232 C C . ASN A 1 156 ? 49.373 8.867 -38.410 1.00 26.50 156 ASN A C 1
ATOM 1234 O O . ASN A 1 156 ? 49.248 10.016 -38.839 1.00 26.50 156 ASN A O 1
ATOM 1238 N N . PRO A 1 157 ? 49.607 7.826 -39.223 1.00 26.56 157 PRO A N 1
ATOM 1239 C CA . PRO A 1 157 ? 49.188 7.847 -40.610 1.00 26.56 157 PRO A CA 1
ATOM 1240 C C . PRO A 1 157 ? 48.186 6.724 -40.893 1.00 26.56 157 PRO A C 1
ATOM 1242 O O . PRO A 1 157 ? 48.441 5.532 -40.725 1.00 26.56 157 PRO A O 1
ATOM 1245 N N . SER A 1 158 ? 47.032 7.157 -41.381 1.00 26.08 158 SER A N 1
ATOM 1246 C CA . SER A 1 158 ? 46.074 6.396 -42.172 1.00 26.08 158 SER A CA 1
ATOM 1247 C C . SER A 1 158 ? 46.733 5.703 -43.367 1.00 26.08 158 SER A C 1
ATOM 1249 O O . SER A 1 158 ? 47.541 6.308 -44.069 1.00 26.08 158 SER A O 1
ATOM 1251 N N . THR A 1 159 ? 46.306 4.475 -43.669 1.00 25.88 159 THR A N 1
ATOM 1252 C CA . THR A 1 159 ? 46.353 3.931 -45.033 1.00 25.88 159 THR A CA 1
ATOM 1253 C C . THR A 1 159 ? 45.076 3.154 -45.335 1.00 25.88 159 THR A C 1
ATOM 1255 O O . THR A 1 159 ? 44.730 2.194 -44.650 1.00 25.88 159 THR A O 1
ATOM 1258 N N . ASP A 1 160 ? 44.389 3.625 -46.374 1.00 21.97 160 ASP A N 1
ATOM 1259 C CA . ASP A 1 160 ? 43.326 2.954 -47.113 1.00 21.97 160 ASP A CA 1
ATOM 1260 C C . ASP A 1 160 ? 43.748 1.564 -47.602 1.00 21.97 160 ASP A C 1
ATOM 1262 O O . ASP A 1 160 ? 44.886 1.369 -48.030 1.00 21.97 160 ASP A O 1
ATOM 1266 N N . ASN A 1 161 ? 42.783 0.645 -47.694 1.00 28.97 161 ASN A N 1
ATOM 1267 C CA . ASN A 1 161 ? 42.708 -0.254 -48.843 1.00 28.97 161 ASN A CA 1
ATOM 1268 C C . ASN A 1 161 ? 41.267 -0.685 -49.148 1.00 28.97 161 ASN A C 1
ATOM 1270 O O . ASN A 1 161 ? 40.510 -1.130 -48.288 1.00 28.97 161 ASN A O 1
ATOM 1274 N N . LYS A 1 162 ? 40.942 -0.539 -50.432 1.00 25.52 162 LYS A N 1
ATOM 1275 C CA . LYS A 1 162 ? 39.700 -0.871 -51.131 1.00 25.52 162 LYS A CA 1
ATOM 1276 C C . LYS A 1 162 ? 39.537 -2.382 -51.380 1.00 25.52 162 LYS A C 1
ATOM 1278 O O . LYS A 1 162 ? 40.488 -3.030 -51.797 1.00 25.52 162 LYS A O 1
ATOM 1283 N N . VAL A 1 163 ? 38.269 -2.811 -51.311 1.00 25.50 163 VAL A N 1
ATOM 1284 C CA . VAL A 1 163 ? 37.526 -3.713 -52.231 1.00 25.50 163 VAL A CA 1
ATOM 1285 C C . VAL A 1 163 ? 37.989 -5.172 -52.371 1.00 25.50 163 VAL A C 1
ATOM 1287 O O . VAL A 1 163 ? 39.030 -5.441 -52.958 1.00 25.50 163 VAL A O 1
ATOM 1290 N N . ALA A 1 164 ? 37.101 -6.113 -52.020 1.00 23.95 164 ALA A N 1
ATOM 1291 C CA . ALA A 1 164 ? 36.613 -7.133 -52.960 1.00 23.95 164 ALA A CA 1
ATOM 1292 C C . ALA A 1 164 ? 35.367 -7.859 -52.427 1.00 23.95 164 ALA A C 1
ATOM 1294 O O . ALA A 1 164 ? 35.297 -8.284 -51.278 1.00 23.95 164 ALA A O 1
ATOM 1295 N N . ASP A 1 165 ? 34.422 -7.958 -53.347 1.00 23.23 165 ASP A N 1
ATOM 1296 C CA . ASP A 1 165 ? 33.077 -8.507 -53.329 1.00 23.23 165 ASP A CA 1
ATOM 1297 C C . ASP A 1 165 ? 33.049 -10.046 -53.262 1.00 23.23 165 ASP A C 1
ATOM 1299 O O . ASP A 1 165 ? 33.954 -10.705 -53.781 1.00 23.23 165 ASP A O 1
ATOM 1303 N N . SER A 1 166 ? 31.979 -10.613 -52.698 1.00 27.02 166 SER A N 1
ATOM 1304 C CA . SER A 1 166 ? 31.484 -11.950 -53.058 1.00 27.02 166 SER A CA 1
ATOM 1305 C C . SER A 1 166 ? 30.067 -12.161 -52.518 1.00 27.02 166 SER A C 1
ATOM 1307 O O . SER A 1 166 ? 29.865 -12.692 -51.425 1.00 27.02 166 SER A O 1
ATOM 1309 N N . GLU A 1 167 ? 29.083 -11.811 -53.339 1.00 27.83 167 GLU A N 1
ATOM 1310 C CA . GLU A 1 167 ? 27.696 -12.271 -53.250 1.00 27.83 167 GLU A CA 1
ATOM 1311 C C . GLU A 1 167 ? 27.552 -13.796 -53.445 1.00 27.83 167 GLU A C 1
ATOM 1313 O O . GLU A 1 167 ? 28.296 -14.402 -54.219 1.00 27.83 167 GLU A O 1
ATOM 1318 N N . ARG A 1 168 ? 26.519 -14.386 -52.811 1.00 25.64 168 ARG A N 1
ATOM 1319 C CA . ARG A 1 168 ? 25.541 -15.343 -53.396 1.00 25.64 168 ARG A CA 1
ATOM 1320 C C . ARG A 1 168 ? 24.419 -15.598 -52.362 1.00 25.64 168 ARG A C 1
ATOM 1322 O O . ARG A 1 168 ? 24.702 -16.155 -51.311 1.00 25.64 168 ARG A O 1
ATOM 1329 N N . SER A 1 169 ? 23.221 -15.009 -52.520 1.00 27.50 169 SER A N 1
ATOM 1330 C CA . SER A 1 169 ? 22.015 -15.517 -53.237 1.00 27.50 169 SER A CA 1
ATOM 1331 C C . SER A 1 169 ? 21.427 -16.782 -52.577 1.00 27.50 169 SER A C 1
ATOM 1333 O O . SER A 1 169 ? 22.164 -17.742 -52.376 1.00 27.50 169 SER A O 1
ATOM 1335 N N . VAL A 1 170 ? 20.152 -16.862 -52.171 1.00 29.03 170 VAL A N 1
ATOM 1336 C CA . VAL A 1 170 ? 18.896 -16.829 -52.966 1.00 29.03 170 VAL A CA 1
ATOM 1337 C C . VAL A 1 170 ? 17.727 -16.581 -51.977 1.00 29.03 170 VAL A C 1
ATOM 1339 O O . VAL A 1 170 ? 17.701 -17.222 -50.932 1.00 29.03 170 VAL A O 1
ATOM 1342 N N . THR A 1 171 ? 16.932 -15.512 -52.112 1.00 27.11 171 THR A N 1
ATOM 1343 C CA . THR A 1 171 ? 15.615 -15.384 -52.796 1.00 27.11 171 THR A CA 1
ATOM 1344 C C . THR A 1 171 ? 14.438 -16.124 -52.143 1.00 27.11 171 THR A C 1
ATOM 1346 O O . THR A 1 171 ? 14.392 -17.344 -52.189 1.00 27.11 171 THR A O 1
ATOM 1349 N N . GLU A 1 172 ? 13.432 -15.378 -51.672 1.00 28.61 172 GLU A N 1
ATOM 1350 C CA . GLU A 1 172 ? 12.048 -15.514 -52.159 1.00 28.61 172 GLU A CA 1
ATOM 1351 C C . GLU A 1 172 ? 11.213 -14.282 -51.771 1.00 28.61 172 GLU A C 1
ATOM 1353 O O . GLU A 1 172 ? 10.977 -13.976 -50.606 1.00 28.61 172 GLU A O 1
ATOM 1358 N N . THR A 1 173 ? 10.822 -13.547 -52.807 1.00 27.64 173 THR A N 1
ATOM 1359 C CA . THR A 1 173 ? 9.836 -12.468 -52.827 1.00 27.64 173 THR A CA 1
ATOM 1360 C C . THR A 1 173 ? 8.428 -13.051 -52.781 1.00 27.64 173 THR A C 1
ATOM 1362 O O . THR A 1 173 ? 8.097 -13.885 -53.623 1.00 27.64 173 THR A O 1
ATOM 1365 N N . VAL A 1 174 ? 7.579 -12.543 -51.888 1.00 27.69 174 VAL A N 1
ATOM 1366 C CA . VAL A 1 174 ? 6.124 -12.531 -52.082 1.00 27.69 174 VAL A CA 1
ATOM 1367 C C . VAL A 1 174 ? 5.650 -11.109 -51.808 1.00 27.69 174 VAL A C 1
ATOM 1369 O O . VAL A 1 174 ? 5.928 -10.551 -50.749 1.00 27.69 174 VAL A O 1
ATOM 1372 N N . GLU A 1 175 ? 5.013 -10.534 -52.826 1.00 37.34 175 GLU A N 1
ATOM 1373 C CA . GLU A 1 175 ? 4.404 -9.207 -52.860 1.00 37.34 175 GLU A CA 1
ATOM 1374 C C . GLU A 1 175 ? 3.413 -9.005 -51.708 1.00 37.34 175 GLU A C 1
ATOM 1376 O O . GLU A 1 175 ? 2.534 -9.836 -51.478 1.00 37.34 175 GLU A O 1
ATOM 1381 N N . SER A 1 176 ? 3.519 -7.863 -51.030 1.00 30.50 176 SER A N 1
ATOM 1382 C CA . SER A 1 176 ? 2.440 -7.295 -50.225 1.00 30.50 176 SER A CA 1
ATOM 1383 C C . SER A 1 176 ? 2.088 -5.928 -50.795 1.00 30.50 176 SER A C 1
ATOM 1385 O O . SER A 1 176 ? 2.949 -5.055 -50.912 1.00 30.50 176 SER A O 1
ATOM 1387 N N . GLU A 1 177 ? 0.822 -5.769 -51.166 1.00 34.31 177 GLU A N 1
ATOM 1388 C CA . GLU A 1 177 ? 0.209 -4.501 -51.542 1.00 34.31 177 GLU A CA 1
ATOM 1389 C C . GLU A 1 177 ? 0.438 -3.482 -50.413 1.00 34.31 177 GLU A C 1
ATOM 1391 O O . GLU A 1 177 ? -0.033 -3.659 -49.291 1.00 34.31 177 GLU A O 1
ATOM 1396 N N . GLN A 1 178 ? 1.226 -2.443 -50.700 1.00 35.16 178 GLN A N 1
ATOM 1397 C CA . GLN A 1 178 ? 1.490 -1.348 -49.772 1.00 35.16 178 GLN A CA 1
ATOM 1398 C C . GLN A 1 178 ? 0.211 -0.538 -49.564 1.00 35.16 178 GLN A C 1
ATOM 1400 O O . GLN A 1 178 ? -0.258 0.147 -50.475 1.00 35.16 178 GLN A O 1
ATOM 1405 N N . MET A 1 179 ? -0.314 -0.562 -48.341 1.00 35.56 179 MET A N 1
ATOM 1406 C CA . MET A 1 179 ? -1.152 0.520 -47.847 1.00 35.56 179 MET A CA 1
ATOM 1407 C C . MET A 1 179 ? -0.197 1.650 -47.457 1.00 35.56 179 MET A C 1
ATOM 1409 O O . MET A 1 179 ? 0.502 1.566 -46.456 1.00 35.56 179 MET A O 1
ATOM 1413 N N . THR A 1 180 ? -0.073 2.654 -48.322 1.00 41.53 180 THR A N 1
ATOM 1414 C CA . THR A 1 180 ? 0.747 3.839 -48.059 1.00 41.53 180 THR A CA 1
ATOM 1415 C C . THR A 1 180 ? 0.037 4.701 -47.024 1.00 41.53 180 THR A C 1
ATOM 1417 O O . THR A 1 180 ? -0.869 5.460 -47.377 1.00 41.53 180 THR A O 1
ATOM 1420 N N . SER A 1 181 ? 0.424 4.573 -45.763 1.00 52.25 181 SER A N 1
ATOM 1421 C CA . SER A 1 181 ? 0.192 5.618 -44.777 1.00 52.25 181 SER A CA 1
ATOM 1422 C C . SER A 1 181 ? 1.420 6.511 -44.668 1.00 52.25 181 SER A C 1
ATOM 1424 O O . SER A 1 181 ? 2.536 6.097 -44.979 1.00 52.25 181 SER A O 1
ATOM 1426 N N . GLU A 1 182 ? 1.199 7.776 -44.312 1.00 68.50 182 GLU A N 1
ATOM 1427 C CA . GLU A 1 182 ? 2.262 8.784 -44.227 1.00 68.50 182 GLU A CA 1
ATOM 1428 C C . GLU A 1 182 ? 3.261 8.490 -43.090 1.00 68.50 182 GLU A C 1
ATOM 1430 O O . GLU A 1 182 ? 4.359 9.042 -43.108 1.00 68.50 182 GLU A O 1
ATOM 1435 N N . ASP A 1 183 ? 2.917 7.584 -42.162 1.00 83.00 183 ASP A N 1
ATOM 1436 C CA . ASP A 1 183 ? 3.790 7.094 -41.095 1.00 83.00 183 ASP A CA 1
ATOM 1437 C C . ASP A 1 183 ? 3.409 5.649 -40.675 1.00 83.00 183 ASP A C 1
ATOM 1439 O O . ASP A 1 183 ? 2.490 5.446 -39.872 1.00 83.00 183 ASP A O 1
ATOM 1443 N N . PRO A 1 184 ? 4.088 4.617 -41.210 1.00 83.94 184 PRO A N 1
ATOM 1444 C CA . PRO A 1 184 ? 3.767 3.220 -40.913 1.00 83.94 184 PRO A CA 1
ATOM 1445 C C . PRO A 1 184 ? 4.027 2.844 -39.448 1.00 83.94 184 PRO A C 1
ATOM 1447 O O . PRO A 1 184 ? 3.408 1.909 -38.936 1.00 83.94 184 PRO A O 1
ATOM 1450 N N . LEU A 1 185 ? 4.925 3.559 -38.763 1.00 85.44 185 LEU A N 1
ATOM 1451 C CA . LEU A 1 185 ? 5.274 3.302 -37.372 1.00 85.44 185 LEU A CA 1
ATOM 1452 C C . LEU A 1 185 ? 4.216 3.864 -36.411 1.00 85.44 185 LEU A C 1
ATOM 1454 O O . LEU A 1 185 ? 3.837 3.183 -35.454 1.00 85.44 185 LEU A O 1
ATOM 1458 N N . ALA A 1 186 ? 3.692 5.059 -36.691 1.00 80.88 186 ALA A N 1
ATOM 1459 C CA . ALA A 1 186 ? 2.587 5.648 -35.936 1.00 80.88 186 ALA A CA 1
ATOM 1460 C C . ALA A 1 186 ? 1.293 4.826 -36.075 1.00 80.88 186 ALA A C 1
ATOM 1462 O O . ALA A 1 186 ? 0.579 4.614 -35.091 1.00 80.88 186 ALA A O 1
ATOM 1463 N N . ASP A 1 187 ? 1.017 4.296 -37.268 1.00 84.44 187 ASP A N 1
ATOM 1464 C CA . ASP A 1 187 ? -0.140 3.424 -37.489 1.00 84.44 187 ASP A CA 1
ATOM 1465 C C . ASP A 1 187 ? -0.008 2.081 -36.767 1.00 84.44 187 ASP A C 1
ATOM 1467 O O . ASP A 1 187 ? -0.964 1.605 -36.145 1.00 84.44 187 ASP A O 1
ATOM 1471 N N . PHE A 1 188 ? 1.190 1.487 -36.799 1.00 88.25 188 PHE A N 1
ATOM 1472 C CA . PHE A 1 188 ? 1.502 0.307 -36.000 1.00 88.25 188 PHE A CA 1
ATOM 1473 C C . PHE A 1 188 ? 1.244 0.569 -34.510 1.00 88.25 188 PHE A C 1
ATOM 1475 O O . PHE A 1 188 ? 0.576 -0.236 -33.858 1.00 88.25 188 PHE A O 1
ATOM 1482 N N . TYR A 1 189 ? 1.728 1.698 -33.982 1.00 82.94 189 TYR A N 1
ATOM 1483 C CA . TYR A 1 189 ? 1.535 2.086 -32.584 1.00 82.94 189 TYR A CA 1
ATOM 1484 C C . TYR A 1 189 ? 0.043 2.206 -32.230 1.00 82.94 189 TYR A C 1
ATOM 1486 O O . TYR A 1 189 ? -0.416 1.611 -31.253 1.00 82.94 189 TYR A O 1
ATOM 1494 N N . ALA A 1 190 ? -0.742 2.893 -33.064 1.00 79.69 190 ALA A N 1
ATOM 1495 C CA . ALA A 1 190 ? -2.173 3.085 -32.846 1.00 79.69 190 ALA A CA 1
ATOM 1496 C C . ALA A 1 190 ? -2.990 1.776 -32.898 1.00 79.69 190 ALA A C 1
ATOM 1498 O O . ALA A 1 190 ? -3.948 1.624 -32.133 1.00 79.69 190 ALA A O 1
ATOM 1499 N N . GLU A 1 191 ? -2.642 0.826 -33.775 1.00 82.19 191 GLU A N 1
ATOM 1500 C CA . GLU A 1 191 ? -3.293 -0.496 -33.827 1.00 82.19 191 GLU A CA 1
ATOM 1501 C C . GLU A 1 191 ? -2.836 -1.409 -32.678 1.00 82.19 191 GLU A C 1
ATOM 1503 O O . GLU A 1 191 ? -3.635 -2.181 -32.134 1.00 82.19 191 GLU A O 1
ATOM 1508 N N . PHE A 1 192 ? -1.573 -1.311 -32.258 1.00 82.38 192 PHE A N 1
ATOM 1509 C CA . PHE A 1 192 ? -1.067 -2.083 -31.127 1.00 82.38 192 PHE A CA 1
ATOM 1510 C C . PHE A 1 192 ? -1.771 -1.696 -29.819 1.00 82.38 192 PHE A C 1
ATOM 1512 O O . PHE A 1 192 ? -2.224 -2.580 -29.092 1.00 82.38 192 PHE A O 1
ATOM 1519 N N . LEU A 1 193 ? -1.984 -0.396 -29.581 1.00 75.62 193 LEU A N 1
ATOM 1520 C CA . LEU A 1 193 ? -2.745 0.105 -28.427 1.00 75.62 193 LEU A CA 1
ATOM 1521 C C . LEU A 1 193 ? -4.190 -0.418 -28.363 1.00 75.62 193 LEU A C 1
ATOM 1523 O O . LEU A 1 193 ? -4.755 -0.536 -27.280 1.00 75.62 193 LEU A O 1
ATOM 1527 N N . GLN A 1 194 ? -4.798 -0.742 -29.507 1.00 72.25 194 GLN A N 1
ATOM 1528 C CA . GLN A 1 194 ? -6.162 -1.278 -29.568 1.00 72.25 194 GLN A CA 1
ATOM 1529 C C . GLN A 1 194 ? -6.222 -2.803 -29.409 1.00 72.25 194 GLN A C 1
ATOM 1531 O O . GLN A 1 194 ? -7.254 -3.331 -28.997 1.00 72.25 194 GLN A O 1
ATOM 1536 N N . SER A 1 195 ? -5.151 -3.515 -29.776 1.00 69.81 195 SER A N 1
ATOM 1537 C CA . SER A 1 195 ? -5.120 -4.984 -29.816 1.00 69.81 195 SER A CA 1
ATOM 1538 C C . SER A 1 195 ? -4.472 -5.622 -28.586 1.00 69.81 195 SER A C 1
ATOM 1540 O O . SER A 1 195 ? -4.884 -6.714 -28.207 1.00 69.81 195 SER A O 1
ATOM 1542 N N . GLY A 1 196 ? -3.499 -4.95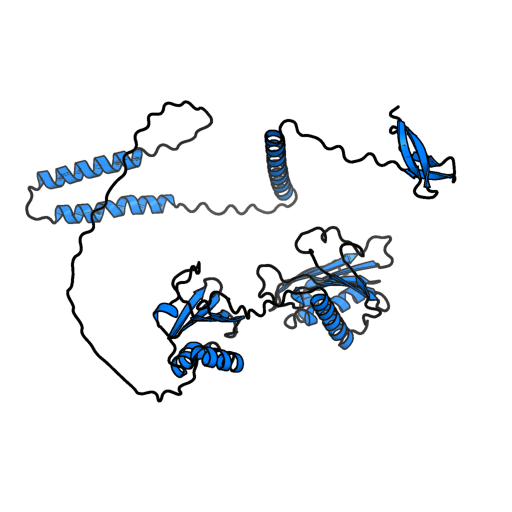9 -27.949 1.00 58.94 196 GLY A N 1
ATOM 1543 C CA . GLY A 1 196 ? -3.006 -5.269 -26.599 1.00 58.94 196 GLY A CA 1
ATOM 1544 C C . GLY A 1 196 ? -2.361 -6.644 -26.375 1.00 58.94 196 GLY A C 1
ATOM 1545 O O . GLY A 1 196 ? -2.107 -7.000 -25.230 1.00 58.94 196 GLY A O 1
ATOM 1546 N N . THR A 1 197 ? -2.094 -7.440 -27.418 1.00 63.53 197 THR A N 1
ATOM 1547 C CA . THR A 1 197 ? -1.542 -8.803 -27.267 1.00 63.53 197 THR A CA 1
ATOM 1548 C C . THR A 1 197 ? -0.103 -8.918 -27.766 1.00 63.53 197 THR A C 1
ATOM 1550 O O . THR A 1 197 ? 0.172 -8.687 -28.947 1.00 63.53 197 THR A O 1
ATOM 1553 N N . VAL A 1 198 ? 0.797 -9.390 -26.899 1.00 61.25 198 VAL A N 1
ATOM 1554 C CA . VAL A 1 198 ? 2.244 -9.540 -27.159 1.00 61.25 198 VAL A CA 1
ATOM 1555 C C . VAL A 1 198 ? 2.552 -10.575 -28.247 1.00 61.25 198 VAL A C 1
ATOM 1557 O O . VAL A 1 198 ? 3.490 -10.404 -29.029 1.00 61.25 198 VAL A O 1
ATOM 1560 N N . GLY A 1 199 ? 1.725 -11.621 -28.371 1.00 64.88 199 GLY A N 1
ATOM 1561 C CA . GLY A 1 199 ? 1.937 -12.722 -29.321 1.00 64.88 199 GLY A CA 1
ATOM 1562 C C . GLY A 1 199 ? 1.994 -12.306 -30.798 1.00 64.88 199 GLY A C 1
ATOM 1563 O O . GLY A 1 199 ? 2.623 -12.994 -31.600 1.00 64.88 199 GLY A O 1
ATOM 1564 N N . ASN A 1 200 ? 1.411 -11.155 -31.152 1.00 73.00 200 ASN A N 1
ATOM 1565 C CA . ASN A 1 200 ? 1.278 -10.711 -32.541 1.00 73.00 200 ASN A CA 1
ATOM 1566 C C . ASN A 1 200 ? 2.224 -9.566 -32.929 1.00 73.00 200 ASN A C 1
ATOM 1568 O O . ASN A 1 200 ? 2.161 -9.117 -34.068 1.00 73.00 200 ASN A O 1
ATOM 1572 N N . ILE A 1 201 ? 3.127 -9.102 -32.052 1.00 84.56 201 ILE A N 1
ATOM 1573 C CA . ILE A 1 201 ? 3.965 -7.910 -32.316 1.00 84.56 201 ILE A CA 1
ATOM 1574 C C . ILE A 1 201 ? 4.749 -8.034 -33.630 1.00 84.56 201 ILE A C 1
ATOM 1576 O O . ILE A 1 201 ? 4.739 -7.121 -34.452 1.00 84.56 201 ILE A O 1
ATOM 1580 N N . LYS A 1 202 ? 5.402 -9.179 -33.870 1.00 85.56 202 LYS A N 1
ATOM 1581 C CA . LYS A 1 202 ? 6.211 -9.399 -35.086 1.00 85.56 202 LYS A CA 1
ATOM 1582 C C . LYS A 1 202 ? 5.356 -9.518 -36.349 1.00 85.56 202 LYS A C 1
ATOM 1584 O O . LYS A 1 202 ? 5.785 -9.089 -37.418 1.00 85.56 202 LYS A O 1
ATOM 1589 N N . GLU A 1 203 ? 4.160 -10.091 -36.239 1.00 85.25 203 GLU A N 1
ATOM 1590 C CA . GLU A 1 203 ? 3.224 -10.212 -37.364 1.00 85.25 203 GLU A CA 1
ATOM 1591 C C . GLU A 1 203 ? 2.577 -8.864 -37.697 1.00 85.25 203 GLU A C 1
ATOM 1593 O O . GLU A 1 203 ? 2.497 -8.490 -38.868 1.00 85.25 203 GLU A O 1
ATOM 1598 N N . LEU A 1 204 ? 2.199 -8.102 -36.669 1.00 86.19 204 LEU A N 1
ATOM 1599 C CA . LEU A 1 204 ? 1.661 -6.754 -36.789 1.00 86.19 204 LEU A CA 1
ATOM 1600 C C . LEU A 1 204 ? 2.710 -5.791 -37.357 1.00 86.19 204 LEU A C 1
ATOM 1602 O O . LEU A 1 204 ? 2.412 -5.063 -38.293 1.00 86.19 204 LEU A O 1
ATOM 1606 N N . ALA A 1 205 ? 3.961 -5.843 -36.892 1.00 88.25 205 ALA A N 1
ATOM 1607 C CA . ALA A 1 205 ? 5.048 -5.047 -37.465 1.00 88.25 205 ALA A CA 1
ATOM 1608 C C . ALA A 1 205 ? 5.238 -5.357 -38.959 1.00 88.25 205 ALA A C 1
ATOM 1610 O O . ALA A 1 205 ? 5.319 -4.452 -39.789 1.00 88.25 205 ALA A O 1
ATOM 1611 N N . LYS A 1 206 ? 5.202 -6.644 -39.327 1.00 88.69 206 LYS A N 1
ATOM 1612 C CA . LYS A 1 206 ? 5.316 -7.080 -40.723 1.00 88.69 206 LYS A CA 1
ATOM 1613 C C . LYS A 1 206 ? 4.164 -6.575 -41.600 1.00 88.69 206 LYS A C 1
ATOM 1615 O O . LYS A 1 206 ? 4.409 -6.249 -42.759 1.00 88.69 206 LYS A O 1
ATOM 1620 N N . LYS A 1 207 ? 2.937 -6.482 -41.069 1.00 89.69 207 LYS A N 1
ATOM 1621 C CA . LYS A 1 207 ? 1.771 -5.897 -41.765 1.00 89.69 207 LYS A CA 1
ATOM 1622 C C . LYS A 1 207 ? 2.043 -4.457 -42.221 1.00 89.69 207 LYS A C 1
ATOM 1624 O O . LYS A 1 207 ? 1.613 -4.086 -43.308 1.00 89.69 207 LYS A O 1
ATOM 1629 N N . TYR A 1 208 ? 2.789 -3.693 -41.423 1.00 88.25 208 TYR A N 1
ATOM 1630 C CA . TYR A 1 208 ? 3.172 -2.304 -41.698 1.00 88.25 208 TYR A CA 1
ATOM 1631 C C . TYR A 1 208 ? 4.526 -2.156 -42.412 1.00 88.25 208 TYR A C 1
ATOM 1633 O O . TYR A 1 208 ? 4.994 -1.043 -42.625 1.00 88.25 208 TYR A O 1
ATOM 1641 N N . GLY A 1 209 ? 5.171 -3.261 -42.808 1.00 87.56 209 GLY A N 1
ATOM 1642 C CA . GLY A 1 209 ? 6.495 -3.223 -43.438 1.00 87.56 209 GLY A CA 1
ATOM 1643 C C . GLY A 1 209 ? 7.636 -2.860 -42.480 1.00 87.56 209 GLY A C 1
ATOM 1644 O O . GLY A 1 209 ? 8.706 -2.473 -42.937 1.00 87.56 209 GLY A O 1
ATOM 1645 N N . LEU A 1 210 ? 7.416 -2.997 -41.171 1.00 91.06 210 LEU A N 1
ATOM 1646 C CA . LEU A 1 210 ? 8.376 -2.681 -40.117 1.00 91.06 210 LEU A CA 1
ATOM 1647 C C . LEU A 1 210 ? 9.158 -3.925 -39.677 1.00 91.06 210 LEU A C 1
ATOM 1649 O O . LEU A 1 210 ? 8.725 -5.072 -39.841 1.00 91.06 210 LEU A O 1
ATOM 1653 N N . TYR A 1 211 ? 10.303 -3.689 -39.050 1.00 89.31 211 TYR A N 1
ATOM 1654 C CA . TYR A 1 211 ? 11.131 -4.703 -38.411 1.00 89.31 211 TYR A CA 1
ATOM 1655 C C . TYR A 1 211 ? 10.893 -4.691 -36.908 1.00 89.31 211 TYR A C 1
ATOM 1657 O O . TYR A 1 211 ? 10.876 -3.628 -36.301 1.00 89.31 211 TYR A O 1
ATOM 1665 N N . ALA A 1 212 ? 10.757 -5.872 -36.307 1.00 89.56 212 ALA A N 1
ATOM 1666 C CA . ALA A 1 212 ? 10.619 -6.039 -34.866 1.00 89.56 212 ALA A CA 1
ATOM 1667 C C . ALA A 1 212 ? 11.680 -7.012 -34.336 1.00 89.56 212 ALA A C 1
ATOM 1669 O O . ALA A 1 212 ? 11.705 -8.181 -34.739 1.00 89.56 212 ALA A O 1
ATOM 1670 N N . ASP A 1 213 ? 12.527 -6.553 -33.418 1.00 88.38 213 ASP A N 1
ATOM 1671 C CA . ASP A 1 213 ? 13.461 -7.400 -32.668 1.00 88.38 213 ASP A CA 1
ATOM 1672 C C . ASP A 1 213 ? 13.040 -7.473 -31.200 1.00 88.38 213 ASP A C 1
ATOM 1674 O O . ASP A 1 213 ? 12.318 -6.605 -30.705 1.00 88.38 213 ASP A O 1
ATOM 1678 N N . SER A 1 214 ? 13.459 -8.529 -30.503 1.00 87.06 214 SER A N 1
ATOM 1679 C CA . SER A 1 214 ? 13.105 -8.707 -29.097 1.00 87.06 214 SER A CA 1
ATOM 1680 C C . SER A 1 214 ? 14.225 -9.301 -28.258 1.00 87.06 214 SER A C 1
ATOM 1682 O O . SER A 1 214 ? 15.073 -10.058 -28.738 1.00 87.06 214 SER A O 1
ATOM 1684 N N . ARG A 1 215 ? 14.227 -8.965 -26.966 1.00 82.56 215 ARG A N 1
ATOM 1685 C CA . ARG A 1 215 ? 15.197 -9.479 -26.002 1.00 82.56 215 ARG A CA 1
ATOM 1686 C C . ARG A 1 215 ? 14.564 -9.724 -24.641 1.00 82.56 215 ARG A C 1
ATOM 1688 O O . ARG A 1 215 ? 13.961 -8.837 -24.052 1.00 82.56 215 ARG A O 1
ATOM 1695 N N . LYS A 1 216 ? 14.829 -10.905 -24.078 1.00 81.38 216 LYS A N 1
ATOM 1696 C CA . LYS A 1 216 ? 14.474 -11.223 -22.691 1.00 81.38 216 LYS A CA 1
ATOM 1697 C C . LYS A 1 216 ? 15.416 -10.517 -21.724 1.00 81.38 216 LYS A C 1
ATOM 1699 O O . LYS A 1 216 ? 16.635 -10.723 -21.774 1.00 81.38 216 LYS A O 1
ATOM 1704 N N . THR A 1 217 ? 14.860 -9.710 -20.833 1.00 67.75 217 THR A N 1
ATOM 1705 C CA . THR A 1 217 ? 15.580 -9.159 -19.690 1.00 67.75 217 THR A CA 1
ATOM 1706 C C . THR A 1 217 ? 15.573 -10.237 -18.601 1.00 67.75 217 THR A C 1
ATOM 1708 O O . THR A 1 217 ? 14.605 -10.976 -18.426 1.00 67.75 217 THR A O 1
ATOM 1711 N N . GLY A 1 218 ? 16.687 -10.434 -17.893 1.00 58.41 218 GLY A N 1
ATOM 1712 C CA . GLY A 1 218 ? 16.854 -11.549 -16.942 1.00 58.41 218 GLY A CA 1
ATOM 1713 C C . GLY A 1 218 ? 15.893 -11.555 -15.738 1.00 58.41 218 GLY A C 1
ATOM 1714 O O . GLY A 1 218 ? 16.072 -12.375 -14.844 1.00 58.41 218 GLY A O 1
ATOM 1715 N N . THR A 1 219 ? 14.918 -10.644 -15.708 1.00 64.75 219 THR A N 1
ATOM 1716 C CA . THR A 1 219 ? 13.866 -10.454 -14.703 1.00 64.75 219 THR A CA 1
ATOM 1717 C C . THR A 1 219 ? 12.509 -11.027 -15.128 1.00 64.75 219 THR A C 1
ATOM 1719 O O . THR A 1 219 ? 11.532 -10.831 -14.420 1.00 64.75 219 THR A O 1
ATOM 1722 N N . GLY A 1 220 ? 12.429 -11.745 -16.256 1.00 69.06 220 GLY A N 1
ATOM 1723 C CA . GLY A 1 220 ? 11.169 -12.327 -16.740 1.00 69.06 220 GLY A CA 1
ATOM 1724 C C . GLY A 1 220 ? 10.343 -11.399 -17.635 1.00 69.06 220 GLY A C 1
ATOM 1725 O O . GLY A 1 220 ? 9.197 -11.731 -17.925 1.00 69.06 220 GLY A O 1
ATOM 1726 N N . ARG A 1 221 ? 10.925 -10.287 -18.103 1.00 75.62 221 ARG A N 1
ATOM 1727 C CA . ARG A 1 221 ? 10.315 -9.393 -19.098 1.00 75.62 221 ARG A CA 1
ATOM 1728 C C . ARG A 1 221 ? 10.921 -9.597 -20.489 1.00 75.62 221 ARG A C 1
ATOM 1730 O O . ARG A 1 221 ? 12.062 -10.054 -20.620 1.00 75.62 221 ARG A O 1
ATOM 1737 N N . GLU A 1 222 ? 10.175 -9.251 -21.529 1.00 83.19 222 GLU A N 1
ATOM 1738 C CA . GLU A 1 222 ? 10.643 -9.141 -22.912 1.00 83.19 222 GLU A CA 1
ATOM 1739 C C . GLU A 1 222 ? 10.528 -7.690 -23.373 1.00 83.19 222 GLU A C 1
ATOM 1741 O O . GLU A 1 222 ? 9.477 -7.073 -23.240 1.00 83.19 222 GLU A O 1
ATOM 1746 N N . LEU A 1 223 ? 11.618 -7.155 -23.914 1.00 82.50 223 LEU A N 1
ATOM 1747 C CA . LEU A 1 223 ? 11.638 -5.860 -24.582 1.00 82.50 223 LEU A CA 1
ATOM 1748 C C . LEU A 1 223 ? 11.525 -6.101 -26.087 1.00 82.50 223 LEU A C 1
ATOM 1750 O O . LEU A 1 223 ? 12.366 -6.814 -26.642 1.00 82.50 223 LEU A O 1
ATOM 1754 N N . PHE A 1 224 ? 10.542 -5.489 -26.740 1.00 87.50 224 PHE A N 1
ATOM 1755 C CA . PHE A 1 224 ? 10.445 -5.405 -28.193 1.00 87.50 224 PHE A CA 1
ATOM 1756 C C . PHE A 1 224 ? 10.802 -4.004 -28.670 1.00 87.50 224 PHE A C 1
ATOM 1758 O O . PHE A 1 224 ? 10.472 -3.001 -28.034 1.00 87.50 224 PHE A O 1
ATOM 1765 N N . LYS A 1 225 ? 11.440 -3.952 -29.835 1.00 88.12 225 LYS A N 1
ATOM 1766 C CA . LYS A 1 225 ? 11.702 -2.714 -30.553 1.00 88.12 225 LYS A CA 1
ATOM 1767 C C . LYS A 1 225 ? 11.253 -2.865 -31.997 1.00 88.12 225 LYS A C 1
ATOM 1769 O O . LYS A 1 225 ? 11.671 -3.805 -32.674 1.00 88.12 225 LYS A O 1
ATOM 1774 N N . VAL A 1 226 ? 10.397 -1.950 -32.440 1.00 89.31 226 VAL A N 1
ATOM 1775 C CA . VAL A 1 226 ? 9.816 -1.929 -33.784 1.00 89.31 226 VAL A CA 1
ATOM 1776 C C . VAL A 1 226 ? 10.264 -0.665 -34.505 1.00 89.31 226 VAL A C 1
ATOM 1778 O O . VAL A 1 226 ? 10.136 0.423 -33.957 1.00 89.31 226 VAL A O 1
ATOM 1781 N N . ALA A 1 227 ? 10.817 -0.794 -35.707 1.00 88.50 227 ALA A N 1
ATOM 1782 C CA . ALA A 1 227 ? 11.334 0.334 -36.482 1.00 88.50 227 ALA A CA 1
ATOM 1783 C C . ALA A 1 227 ? 11.230 0.081 -37.992 1.00 88.50 227 ALA A C 1
ATOM 1785 O O . ALA A 1 227 ? 11.012 -1.050 -38.429 1.00 88.50 227 ALA A O 1
ATOM 1786 N N . GLU A 1 228 ? 11.421 1.125 -38.798 1.00 86.69 228 GLU A N 1
ATOM 1787 C CA . GLU A 1 228 ? 11.391 1.026 -40.264 1.00 86.69 228 GLU A CA 1
ATOM 1788 C C . GLU A 1 228 ? 12.575 0.240 -40.834 1.00 86.69 228 GLU A C 1
ATOM 1790 O O . GLU A 1 228 ? 12.453 -0.387 -41.887 1.00 86.69 228 GLU A O 1
ATOM 1795 N N . THR A 1 229 ? 13.715 0.222 -40.137 1.00 84.00 229 THR A N 1
ATOM 1796 C CA . THR A 1 229 ? 14.892 -0.546 -40.553 1.00 84.00 229 THR A CA 1
ATOM 1797 C C . THR A 1 229 ? 15.300 -1.598 -39.525 1.00 84.00 229 THR A C 1
ATOM 1799 O O . THR A 1 229 ? 15.105 -1.463 -38.317 1.00 84.00 229 THR A O 1
ATOM 1802 N N . TYR A 1 230 ? 15.920 -2.674 -40.014 1.00 81.56 230 TYR A N 1
ATOM 1803 C CA . TYR A 1 230 ? 16.417 -3.758 -39.167 1.00 81.56 230 TYR A CA 1
ATOM 1804 C C . TYR A 1 230 ? 17.466 -3.288 -38.148 1.00 81.56 230 TYR A C 1
ATOM 1806 O O . TYR A 1 230 ? 17.454 -3.732 -37.001 1.00 81.56 230 TYR A O 1
ATOM 1814 N N . ASP A 1 231 ? 18.370 -2.392 -38.555 1.00 78.94 231 ASP A N 1
ATOM 1815 C CA . ASP A 1 231 ? 19.432 -1.891 -37.678 1.00 78.94 231 ASP A CA 1
ATOM 1816 C C . ASP A 1 231 ? 18.872 -1.019 -36.547 1.00 78.94 231 ASP A C 1
ATOM 1818 O O . ASP A 1 231 ? 19.371 -1.084 -35.423 1.00 78.94 231 ASP A O 1
ATOM 1822 N N . GLU A 1 232 ? 17.803 -0.263 -36.814 1.00 77.00 232 GLU A N 1
ATOM 1823 C CA . GLU A 1 232 ? 17.090 0.511 -35.796 1.00 77.00 232 GLU A CA 1
ATOM 1824 C C . GLU A 1 232 ? 16.279 -0.382 -34.862 1.00 77.00 232 GLU A C 1
ATOM 1826 O O . GLU A 1 232 ? 16.247 -0.112 -33.663 1.00 77.00 232 GLU A O 1
ATOM 1831 N N . ALA A 1 233 ? 15.677 -1.461 -35.370 1.00 81.81 233 ALA A N 1
ATOM 1832 C CA . ALA A 1 233 ? 14.914 -2.409 -34.562 1.00 81.81 233 ALA A CA 1
ATOM 1833 C C . ALA A 1 233 ? 15.803 -3.265 -33.643 1.00 81.81 233 ALA A C 1
ATOM 1835 O O . ALA A 1 233 ? 15.323 -3.791 -32.648 1.00 81.81 233 ALA A O 1
ATOM 1836 N N . ARG A 1 234 ? 17.099 -3.411 -33.937 1.00 81.06 234 ARG A N 1
ATOM 1837 C CA . ARG A 1 234 ? 17.994 -4.340 -33.233 1.00 81.06 234 ARG A CA 1
ATOM 1838 C C . ARG A 1 234 ? 18.266 -3.948 -31.772 1.00 81.06 234 ARG A C 1
ATOM 1840 O O . ARG A 1 234 ? 18.666 -2.820 -31.483 1.00 81.06 234 ARG A O 1
ATOM 1847 N N . VAL A 1 235 ? 18.188 -4.920 -30.856 1.00 70.50 235 VAL A N 1
ATOM 1848 C CA . VAL A 1 235 ? 18.425 -4.713 -29.408 1.00 70.50 235 VAL A CA 1
ATOM 1849 C C . VAL A 1 235 ? 19.746 -5.364 -28.956 1.00 70.50 235 VAL A C 1
ATOM 1851 O O . VAL A 1 235 ? 19.857 -6.590 -28.918 1.00 70.50 235 VAL A O 1
ATOM 1854 N N . THR A 1 236 ? 20.779 -4.575 -28.597 1.00 62.78 236 THR A N 1
ATOM 1855 C CA . THR A 1 236 ? 22.154 -5.102 -28.370 1.00 62.78 236 THR A CA 1
ATOM 1856 C C . THR A 1 236 ? 22.756 -5.008 -26.953 1.00 62.78 236 THR A C 1
ATOM 1858 O O . THR A 1 236 ? 23.761 -5.683 -26.720 1.00 62.78 236 THR A O 1
ATOM 1861 N N . SER A 1 237 ? 22.201 -4.272 -25.976 1.00 55.62 237 SER A N 1
ATOM 1862 C CA . SER A 1 237 ? 22.780 -4.198 -24.607 1.00 55.62 237 SER A CA 1
ATOM 1863 C C . SER A 1 237 ? 21.772 -3.874 -23.490 1.00 55.62 237 SER A C 1
ATOM 1865 O O . SER A 1 237 ? 20.627 -3.559 -23.760 1.00 55.62 237 SER A O 1
ATOM 1867 N N . ASN A 1 238 ? 22.174 -4.055 -22.216 1.00 46.97 238 ASN A N 1
ATOM 1868 C CA . ASN A 1 238 ? 21.376 -3.737 -21.004 1.00 46.97 238 ASN A CA 1
ATOM 1869 C C . ASN A 1 238 ? 21.387 -2.244 -20.633 1.00 46.97 238 ASN A C 1
ATOM 1871 O O . ASN A 1 238 ? 20.695 -1.832 -19.710 1.00 46.97 238 ASN A O 1
ATOM 1875 N N . THR A 1 239 ? 22.241 -1.472 -21.290 1.00 47.69 239 THR A N 1
ATOM 1876 C CA . THR A 1 239 ? 22.386 -0.031 -21.132 1.00 47.69 239 THR A CA 1
ATOM 1877 C C . THR A 1 239 ? 22.134 0.540 -22.510 1.00 47.69 239 THR A C 1
ATOM 1879 O O . THR A 1 239 ? 22.934 0.339 -23.429 1.00 47.69 239 THR A O 1
ATOM 1882 N N . ASP A 1 240 ? 20.962 1.119 -22.668 1.00 47.66 240 ASP A N 1
ATOM 1883 C CA . ASP A 1 240 ? 20.445 1.619 -23.927 1.00 47.66 240 ASP A CA 1
ATOM 1884 C C . ASP A 1 240 ? 21.043 2.997 -24.238 1.00 47.66 240 ASP A C 1
ATOM 1886 O O . ASP A 1 240 ? 20.403 4.034 -24.114 1.00 47.66 240 ASP A O 1
ATOM 1890 N N . GLU A 1 241 ? 22.315 3.009 -24.635 1.00 49.00 241 GLU A N 1
ATOM 1891 C CA . GLU A 1 241 ? 22.908 4.152 -25.333 1.00 49.00 241 GLU A CA 1
ATOM 1892 C C . GLU A 1 241 ? 22.550 3.986 -26.826 1.00 49.00 241 GLU A C 1
ATOM 1894 O O . GLU A 1 241 ? 23.243 3.309 -27.592 1.00 49.00 241 GLU A O 1
ATOM 1899 N N . TYR A 1 242 ? 21.354 4.458 -27.198 1.00 55.34 242 TYR A N 1
ATOM 1900 C CA . TYR A 1 242 ? 20.696 4.153 -28.477 1.00 55.34 242 TYR A CA 1
ATOM 1901 C C . TYR A 1 242 ? 21.298 4.871 -29.700 1.00 55.34 242 TYR A C 1
ATOM 1903 O O . TYR A 1 242 ? 21.823 5.976 -29.612 1.00 55.34 242 TYR A O 1
ATOM 1911 N N . LYS A 1 243 ? 21.157 4.219 -30.869 1.00 53.81 243 LYS A N 1
ATOM 1912 C CA . LYS A 1 243 ? 21.580 4.663 -32.216 1.00 53.81 243 LYS A CA 1
ATOM 1913 C C . LYS A 1 243 ? 20.424 4.869 -33.222 1.00 53.81 243 LYS A C 1
ATOM 1915 O O . LYS A 1 243 ? 20.693 4.942 -34.415 1.00 53.81 243 LYS A O 1
ATOM 1920 N N . GLY A 1 244 ? 19.163 4.874 -32.781 1.00 60.19 244 GLY A N 1
ATOM 1921 C CA . GLY A 1 244 ? 18.000 4.995 -33.674 1.00 60.19 244 GLY A CA 1
ATOM 1922 C C . GLY A 1 244 ? 17.134 6.196 -33.313 1.00 60.19 244 GLY A C 1
ATOM 1923 O O . GLY A 1 244 ? 16.857 6.398 -32.129 1.00 60.19 244 GLY A O 1
ATOM 1924 N N . ASP A 1 245 ? 16.709 6.946 -34.330 1.00 70.12 245 ASP A N 1
ATOM 1925 C CA . ASP A 1 245 ? 16.030 8.231 -34.147 1.00 70.12 245 ASP A CA 1
ATOM 1926 C C . ASP A 1 245 ? 14.494 8.128 -34.193 1.00 70.12 245 ASP A C 1
ATOM 1928 O O . ASP A 1 245 ? 13.837 9.064 -33.760 1.00 70.12 245 ASP A O 1
ATOM 1932 N N . TYR A 1 246 ? 13.900 7.020 -34.665 1.00 78.50 246 TYR A N 1
ATOM 1933 C CA . TYR A 1 246 ? 12.440 6.815 -34.660 1.00 78.50 246 TYR A CA 1
ATOM 1934 C C . TYR A 1 246 ? 12.064 5.330 -34.515 1.00 78.50 246 TYR A C 1
ATOM 1936 O O . TYR A 1 246 ? 12.434 4.518 -35.363 1.00 78.50 246 TYR A O 1
ATOM 1944 N N . TYR A 1 247 ? 11.396 4.941 -33.424 1.00 83.62 247 TYR A N 1
ATOM 1945 C CA . TYR A 1 247 ? 11.012 3.543 -33.158 1.00 83.62 247 TYR A CA 1
ATOM 1946 C C . TYR A 1 247 ? 9.891 3.423 -32.112 1.00 83.62 247 TYR A C 1
ATOM 1948 O O . TYR A 1 247 ? 9.688 4.321 -31.307 1.00 83.62 247 TYR A O 1
ATOM 1956 N N . VAL A 1 248 ? 9.197 2.285 -32.074 1.00 80.12 248 VAL A N 1
ATOM 1957 C CA . VAL A 1 248 ? 8.281 1.915 -30.981 1.00 80.12 248 VAL A CA 1
ATOM 1958 C C . VAL A 1 248 ? 8.974 0.933 -30.046 1.00 80.12 248 VAL A C 1
ATOM 1960 O O . VAL A 1 248 ? 9.577 -0.048 -30.490 1.00 80.12 248 VAL A O 1
ATOM 1963 N N . ARG A 1 249 ? 8.884 1.189 -28.745 1.00 83.38 249 ARG A N 1
ATOM 1964 C CA . ARG A 1 249 ? 9.418 0.370 -27.660 1.00 83.38 249 ARG A CA 1
ATOM 1965 C C . ARG A 1 249 ? 8.268 -0.262 -26.892 1.00 83.38 249 ARG A C 1
ATOM 1967 O O . ARG A 1 249 ? 7.302 0.419 -26.570 1.00 83.38 249 ARG A O 1
ATOM 1974 N N . ILE A 1 250 ? 8.359 -1.557 -26.614 1.00 79.69 250 ILE A N 1
ATOM 1975 C CA . ILE A 1 250 ? 7.300 -2.296 -25.918 1.00 79.69 250 ILE A CA 1
ATOM 1976 C C . ILE A 1 250 ? 7.944 -3.164 -24.843 1.00 79.69 250 ILE A C 1
ATOM 1978 O O . ILE A 1 250 ? 8.790 -4.000 -25.164 1.00 79.69 250 ILE A O 1
ATOM 1982 N N . GLU A 1 251 ? 7.549 -2.993 -23.585 1.00 78.38 251 GLU A N 1
ATOM 1983 C CA . GLU A 1 251 ? 7.948 -3.874 -22.482 1.00 78.38 251 GLU A CA 1
ATOM 1984 C C . GLU A 1 251 ? 6.783 -4.780 -22.097 1.00 78.38 251 GLU A C 1
ATOM 1986 O O . GLU A 1 251 ? 5.639 -4.340 -22.023 1.00 78.38 251 GLU A O 1
ATOM 1991 N N . CYS A 1 252 ? 7.065 -6.071 -21.927 1.00 74.19 252 CYS A N 1
ATOM 1992 C CA . CYS A 1 252 ? 6.053 -7.088 -21.657 1.00 74.19 252 CYS A CA 1
ATOM 1993 C C . CYS A 1 252 ? 6.514 -8.035 -20.548 1.00 74.19 252 CYS A C 1
ATOM 1995 O O . CYS A 1 252 ? 7.662 -8.497 -20.573 1.00 74.19 252 CYS A O 1
ATOM 1997 N N . THR A 1 253 ? 5.613 -8.437 -19.655 1.00 69.94 253 THR A N 1
ATOM 1998 C CA . THR A 1 253 ? 5.882 -9.480 -18.662 1.00 69.94 253 THR A CA 1
ATOM 1999 C C . THR A 1 253 ? 5.573 -10.864 -19.248 1.00 69.94 253 THR A C 1
ATOM 2001 O O . THR A 1 253 ? 4.474 -11.139 -19.715 1.00 69.94 253 THR A O 1
ATOM 2004 N N . ILE A 1 254 ? 6.555 -11.778 -19.229 1.00 61.50 254 ILE A N 1
ATOM 2005 C CA . ILE A 1 254 ? 6.430 -13.130 -19.825 1.00 61.50 254 ILE A CA 1
ATOM 2006 C C . ILE A 1 254 ? 5.917 -14.159 -18.796 1.00 61.50 254 ILE A C 1
ATOM 2008 O O . ILE A 1 254 ? 5.490 -15.261 -19.139 1.00 61.50 254 ILE A O 1
ATOM 2012 N N . LEU A 1 255 ? 6.011 -13.852 -17.501 1.00 53.50 255 LEU A N 1
ATOM 2013 C CA . LEU A 1 255 ? 5.696 -14.782 -16.415 1.00 53.50 255 LEU A CA 1
ATOM 2014 C C . LEU A 1 255 ? 4.241 -14.628 -15.947 1.00 53.50 255 LEU A C 1
ATOM 2016 O O . LEU A 1 255 ? 4.012 -14.245 -14.808 1.00 53.50 255 LEU A O 1
ATOM 2020 N N . GLY A 1 256 ? 3.262 -14.952 -16.793 1.00 53.16 256 GLY A N 1
ATOM 2021 C CA . GLY A 1 256 ? 1.872 -15.054 -16.331 1.00 53.16 256 GLY A CA 1
ATOM 2022 C C . GLY A 1 256 ? 0.837 -15.104 -17.444 1.00 53.16 256 GLY A C 1
ATOM 2023 O O . GLY A 1 256 ? 0.070 -16.063 -17.513 1.00 53.16 256 GLY A O 1
ATOM 2024 N N . ASP A 1 257 ? 0.840 -14.101 -18.319 1.00 58.84 257 ASP A N 1
ATOM 2025 C CA . ASP A 1 257 ? -0.302 -13.823 -19.199 1.00 58.84 257 ASP A CA 1
ATOM 2026 C C . ASP A 1 257 ? 0.026 -13.001 -20.462 1.00 58.84 257 ASP A C 1
ATOM 2028 O O . ASP A 1 257 ? -0.898 -12.563 -21.145 1.00 58.84 257 ASP A O 1
ATOM 2032 N N . ASP A 1 258 ? 1.309 -12.832 -20.816 1.00 61.44 258 ASP A N 1
ATOM 2033 C CA . ASP A 1 258 ? 1.732 -12.022 -21.971 1.00 61.44 258 ASP A CA 1
ATOM 2034 C C . ASP A 1 258 ? 1.168 -10.583 -21.907 1.00 61.44 258 ASP A C 1
ATOM 2036 O O . ASP A 1 258 ? 0.720 -10.021 -22.911 1.00 61.44 258 ASP A O 1
ATOM 2040 N N . THR A 1 259 ? 1.167 -9.991 -20.710 1.00 64.19 259 THR A N 1
ATOM 2041 C CA . THR A 1 259 ? 0.750 -8.606 -20.470 1.00 64.19 259 THR A CA 1
ATOM 2042 C C . THR A 1 259 ? 1.769 -7.605 -21.002 1.00 64.19 259 THR A C 1
ATOM 2044 O O . THR A 1 259 ? 2.985 -7.772 -20.874 1.00 64.19 259 THR A O 1
ATOM 2047 N N . VAL A 1 260 ? 1.253 -6.549 -21.631 1.00 69.62 260 VAL A N 1
ATOM 2048 C CA . VAL A 1 260 ? 2.037 -5.386 -22.050 1.00 69.62 260 VAL A CA 1
ATOM 2049 C C . VAL A 1 260 ? 2.172 -4.462 -20.842 1.00 69.62 260 VAL A C 1
ATOM 2051 O O . VAL A 1 260 ? 1.171 -3.923 -20.379 1.00 69.62 260 VAL A O 1
ATOM 2054 N N . ASP A 1 261 ? 3.398 -4.280 -20.352 1.00 68.56 261 ASP A N 1
ATOM 2055 C CA . ASP A 1 261 ? 3.704 -3.396 -19.223 1.00 68.56 261 ASP A CA 1
ATOM 2056 C C . ASP A 1 261 ? 3.714 -1.929 -19.684 1.00 68.56 261 ASP A C 1
ATOM 2058 O O . ASP A 1 261 ? 3.198 -1.043 -19.008 1.00 68.56 261 ASP A O 1
ATOM 2062 N N . SER A 1 262 ? 4.308 -1.658 -20.853 1.00 71.62 262 SER A N 1
ATOM 2063 C CA . SER A 1 262 ? 4.386 -0.310 -21.421 1.00 71.62 262 SER A CA 1
ATOM 2064 C C . SER A 1 262 ? 4.595 -0.317 -22.937 1.00 71.62 262 SER A C 1
ATOM 2066 O O . SER A 1 262 ? 5.148 -1.260 -23.512 1.00 71.62 262 SER A O 1
ATOM 2068 N N . VAL A 1 263 ? 4.143 0.758 -23.595 1.00 75.38 263 VAL A N 1
ATOM 2069 C CA . VAL A 1 263 ? 4.314 1.006 -25.035 1.00 75.38 263 VAL A CA 1
ATOM 2070 C C . VAL A 1 263 ? 4.681 2.470 -25.245 1.00 75.38 263 VAL A C 1
ATOM 2072 O O . VAL A 1 263 ? 3.909 3.361 -24.897 1.00 75.38 263 VAL A O 1
ATOM 2075 N N . GLU A 1 264 ? 5.822 2.726 -25.867 1.00 75.06 264 GLU A N 1
ATOM 2076 C CA . GLU A 1 264 ? 6.356 4.068 -26.099 1.00 75.06 264 GLU A CA 1
ATOM 2077 C C . GLU A 1 264 ? 6.668 4.256 -27.589 1.00 75.06 264 GLU A C 1
ATOM 2079 O O . GLU A 1 264 ? 7.334 3.418 -28.196 1.00 75.06 264 GLU A O 1
ATOM 2084 N N . LEU A 1 265 ? 6.201 5.354 -28.189 1.00 79.25 265 LEU A N 1
ATOM 2085 C CA . LEU A 1 265 ? 6.663 5.810 -29.502 1.00 79.25 265 LEU A CA 1
ATOM 2086 C C . LEU A 1 265 ? 7.793 6.822 -29.284 1.00 79.25 265 LEU A C 1
ATOM 2088 O O . LEU A 1 265 ? 7.564 7.900 -28.749 1.00 79.25 265 LEU A O 1
ATOM 2092 N N . VAL A 1 266 ? 9.004 6.471 -29.704 1.00 75.88 266 VAL A N 1
ATOM 2093 C CA . VAL A 1 266 ? 10.211 7.286 -29.542 1.00 75.88 266 VAL A CA 1
ATOM 2094 C C . VAL A 1 266 ? 10.517 8.004 -30.854 1.00 75.88 266 VAL A C 1
ATOM 2096 O O . VAL A 1 266 ? 10.825 7.345 -31.846 1.00 75.88 266 VAL A O 1
ATOM 2099 N N . ASP A 1 267 ? 10.490 9.342 -30.851 1.00 76.19 267 ASP A N 1
ATOM 2100 C CA . ASP A 1 267 ? 10.920 10.201 -31.967 1.00 76.19 267 ASP A CA 1
ATOM 2101 C C . ASP A 1 267 ? 11.981 11.214 -31.518 1.00 76.19 267 ASP A C 1
ATOM 2103 O O . ASP A 1 267 ? 11.687 12.229 -30.892 1.00 76.19 267 ASP A O 1
ATOM 2107 N N . ASN A 1 268 ? 13.234 10.931 -31.864 1.00 68.06 268 ASN A N 1
ATOM 2108 C CA . ASN A 1 268 ? 14.400 11.770 -31.604 1.00 68.06 268 ASN A CA 1
ATOM 2109 C C . ASN A 1 268 ? 14.816 12.603 -32.832 1.00 68.06 268 ASN A C 1
ATOM 2111 O O . ASN A 1 268 ? 15.809 13.331 -32.759 1.00 68.06 268 ASN A O 1
ATOM 2115 N N . ARG A 1 269 ? 14.088 12.534 -33.961 1.00 70.12 269 ARG A N 1
ATOM 2116 C CA . ARG A 1 269 ? 14.483 13.190 -35.227 1.00 70.12 269 ARG A CA 1
ATOM 2117 C C . ARG A 1 269 ? 14.524 14.718 -35.130 1.00 70.12 269 ARG A C 1
ATOM 2119 O O . ARG A 1 269 ? 15.244 15.353 -35.898 1.00 70.12 269 ARG A O 1
ATOM 2126 N N . ASN A 1 270 ? 13.786 15.306 -34.186 1.00 52.84 270 ASN A N 1
ATOM 2127 C CA . ASN A 1 270 ? 13.585 16.754 -34.091 1.00 52.84 270 ASN A CA 1
ATOM 2128 C C . ASN A 1 270 ? 14.025 17.393 -32.766 1.00 52.84 270 ASN A C 1
ATOM 2130 O O . ASN A 1 270 ? 13.654 18.534 -32.516 1.00 52.84 270 ASN A O 1
ATOM 2134 N N . GLY A 1 271 ? 14.806 16.724 -31.911 1.00 47.47 271 GLY A N 1
ATOM 2135 C CA . GLY A 1 271 ? 15.332 17.322 -30.666 1.00 47.47 271 GLY A CA 1
ATOM 2136 C C . GLY A 1 271 ? 14.283 17.779 -29.632 1.00 47.47 271 GLY A C 1
ATOM 2137 O O . GLY A 1 271 ? 14.649 18.147 -28.520 1.00 47.47 271 GLY A O 1
ATOM 2138 N N . GLU A 1 272 ? 13.000 17.723 -29.967 1.00 41.41 272 GLU A N 1
ATOM 2139 C CA . GLU A 1 272 ? 11.872 17.630 -29.058 1.00 41.41 272 GLU A CA 1
ATOM 2140 C C . GLU A 1 272 ? 11.534 16.148 -28.996 1.00 41.41 272 GLU A C 1
ATOM 2142 O O . GLU A 1 272 ? 10.925 15.605 -29.917 1.00 41.41 272 GLU A O 1
ATOM 2147 N N . ALA A 1 273 ? 11.979 15.481 -27.933 1.00 37.16 273 ALA A N 1
ATOM 2148 C CA . ALA A 1 273 ? 11.361 14.228 -27.557 1.00 37.16 273 ALA A CA 1
ATOM 2149 C C . ALA A 1 273 ? 9.865 14.529 -27.400 1.00 37.16 273 ALA A C 1
ATOM 2151 O O . ALA A 1 273 ? 9.469 15.302 -26.524 1.00 37.16 273 ALA A O 1
ATOM 2152 N N . SER A 1 274 ? 9.031 13.973 -28.280 1.00 37.03 274 SER A N 1
ATOM 2153 C CA . SER A 1 274 ? 7.614 13.831 -27.973 1.00 37.03 274 SER A CA 1
ATOM 2154 C C . SER A 1 274 ? 7.527 12.750 -26.902 1.00 37.03 274 SER A C 1
ATOM 2156 O O . SER A 1 274 ? 7.227 11.593 -27.174 1.00 37.03 274 SER A O 1
ATOM 2158 N N . GLU A 1 275 ? 7.862 13.136 -25.673 1.00 37.06 275 GLU A N 1
ATOM 2159 C CA . GLU A 1 275 ? 7.511 12.398 -24.474 1.00 37.06 275 GLU A CA 1
ATOM 2160 C C . GLU A 1 275 ? 5.986 12.445 -24.381 1.00 37.06 275 GLU A C 1
ATOM 2162 O O . GLU A 1 275 ? 5.390 13.336 -23.783 1.00 37.06 275 GLU A O 1
ATOM 2167 N N . THR A 1 276 ? 5.334 11.491 -25.036 1.00 32.69 276 THR A N 1
ATOM 2168 C CA . THR A 1 276 ? 4.054 10.998 -24.538 1.00 32.69 276 THR A CA 1
ATOM 2169 C C . THR A 1 276 ? 4.349 9.729 -23.749 1.00 32.69 276 THR A C 1
ATOM 2171 O O . THR A 1 276 ? 3.841 8.654 -24.052 1.00 32.69 276 THR A O 1
ATOM 2174 N N . SER A 1 277 ? 5.214 9.851 -22.736 1.00 37.19 277 SER A N 1
ATOM 2175 C CA . SER A 1 277 ? 5.085 8.999 -21.568 1.00 37.19 277 SER A CA 1
ATOM 2176 C C . SER A 1 277 ? 3.792 9.436 -20.889 1.00 37.19 277 SER A C 1
ATOM 2178 O O . SER A 1 277 ? 3.589 10.606 -20.564 1.00 37.19 277 SER A O 1
ATOM 2180 N N . THR A 1 278 ? 2.875 8.512 -20.649 1.00 37.94 278 THR A N 1
ATOM 2181 C CA . THR A 1 278 ? 1.938 8.697 -19.542 1.00 37.94 278 THR A CA 1
ATOM 2182 C C . THR A 1 278 ? 2.684 8.463 -18.229 1.00 37.94 278 THR A C 1
ATOM 2184 O O . THR A 1 278 ? 2.257 7.644 -17.427 1.00 37.94 278 THR A O 1
ATOM 2187 N N . ASP A 1 279 ? 3.779 9.188 -17.980 1.00 48.28 279 ASP A N 1
ATOM 2188 C CA . ASP A 1 279 ? 4.226 9.447 -16.613 1.00 48.28 279 ASP A CA 1
ATOM 2189 C C . ASP A 1 279 ? 3.313 10.549 -16.079 1.00 48.28 279 ASP A C 1
ATOM 2191 O O . ASP A 1 279 ? 3.676 11.722 -15.973 1.00 48.28 279 ASP A O 1
ATOM 2195 N N . LYS A 1 280 ? 2.054 10.189 -15.800 1.00 55.72 280 LYS A N 1
ATOM 2196 C CA . LYS A 1 280 ? 1.220 11.053 -14.974 1.00 55.72 280 LYS A CA 1
ATOM 2197 C C . LYS A 1 280 ? 1.878 11.038 -13.601 1.00 55.72 280 LYS A C 1
ATOM 2199 O O . LYS A 1 280 ? 1.786 10.045 -12.886 1.00 55.72 280 LYS A O 1
ATOM 2204 N N . GLU A 1 281 ? 2.585 12.114 -13.268 1.00 76.62 281 GLU A N 1
ATOM 2205 C CA . GLU A 1 281 ? 3.128 12.296 -11.929 1.00 76.62 281 GLU A CA 1
ATOM 2206 C C . GLU A 1 281 ? 1.995 12.077 -10.921 1.00 76.62 281 GLU A C 1
ATOM 2208 O O . GLU A 1 281 ? 0.978 12.771 -10.968 1.00 76.62 281 GLU A O 1
ATOM 2213 N N . VAL A 1 282 ? 2.147 11.078 -10.048 1.00 86.38 282 VAL A N 1
ATOM 2214 C CA . VAL A 1 282 ? 1.146 10.774 -9.023 1.00 86.38 282 VAL A CA 1
ATOM 2215 C C . VAL A 1 282 ? 1.031 11.982 -8.101 1.00 86.38 282 VAL A C 1
ATOM 2217 O O . VAL A 1 282 ? 1.993 12.356 -7.421 1.00 86.38 282 VAL A O 1
ATOM 2220 N N . THR A 1 283 ? -0.146 12.598 -8.087 1.00 90.94 283 THR A N 1
ATOM 2221 C CA . THR A 1 283 ? -0.437 13.767 -7.257 1.00 90.94 283 THR A CA 1
ATOM 2222 C C . THR A 1 283 ? -1.078 13.363 -5.928 1.00 90.94 283 THR A C 1
ATOM 2224 O O . THR A 1 283 ? -1.557 12.242 -5.756 1.00 90.94 283 THR A O 1
ATOM 2227 N N . ALA A 1 284 ? -1.128 14.300 -4.977 1.00 92.88 284 ALA A N 1
ATOM 2228 C CA . ALA A 1 284 ? -1.892 14.124 -3.742 1.00 92.88 284 ALA A CA 1
ATOM 2229 C C . ALA A 1 284 ? -3.377 13.830 -4.017 1.00 92.88 284 ALA A C 1
ATOM 2231 O O . ALA A 1 284 ? -3.965 12.988 -3.345 1.00 92.88 284 ALA A O 1
ATOM 2232 N N . ASP A 1 285 ? -3.963 14.470 -5.033 1.00 93.00 285 ASP A N 1
ATOM 2233 C CA . ASP A 1 285 ? -5.361 14.254 -5.418 1.00 93.00 285 ASP A CA 1
ATOM 2234 C C . ASP A 1 285 ? -5.595 12.830 -5.942 1.00 93.00 285 ASP A C 1
ATOM 2236 O O . ASP A 1 285 ? -6.613 12.225 -5.612 1.00 93.00 285 ASP A O 1
ATOM 2240 N N . ASP A 1 286 ? -4.641 12.263 -6.691 1.00 93.06 286 ASP A N 1
ATOM 2241 C CA . ASP A 1 286 ? -4.709 10.864 -7.139 1.00 93.06 286 ASP A CA 1
ATOM 2242 C C . ASP A 1 286 ? -4.672 9.895 -5.944 1.00 93.06 286 ASP A C 1
ATOM 2244 O O . ASP A 1 286 ? -5.428 8.926 -5.896 1.00 93.06 286 ASP A O 1
ATOM 2248 N N . MET A 1 287 ? -3.838 10.182 -4.941 1.00 96.25 287 MET A N 1
ATOM 2249 C CA . MET A 1 287 ? -3.762 9.387 -3.712 1.00 96.25 287 MET A CA 1
ATOM 2250 C C . MET A 1 287 ? -5.025 9.505 -2.850 1.00 96.25 287 MET A C 1
ATOM 2252 O O . MET A 1 287 ? -5.507 8.498 -2.336 1.00 96.25 287 MET A O 1
ATOM 2256 N N . TYR A 1 288 ? -5.614 10.697 -2.731 1.00 97.19 288 TYR A N 1
ATOM 2257 C CA . TYR A 1 288 ? -6.906 10.855 -2.059 1.00 97.19 288 TYR A CA 1
ATOM 2258 C C . TYR A 1 288 ? -8.045 10.158 -2.809 1.00 97.19 288 TYR A C 1
ATOM 2260 O O . TYR A 1 288 ? -8.937 9.609 -2.163 1.00 97.19 288 TYR A O 1
ATOM 2268 N N . ALA A 1 289 ? -8.016 10.150 -4.144 1.00 96.31 289 ALA A N 1
ATOM 2269 C CA . ALA A 1 289 ? -8.983 9.411 -4.951 1.00 96.31 289 ALA A CA 1
ATOM 2270 C C . ALA A 1 289 ? -8.875 7.898 -4.708 1.00 96.31 289 ALA A C 1
ATOM 2272 O O . ALA A 1 289 ? -9.889 7.266 -4.432 1.00 96.31 289 ALA A O 1
ATOM 2273 N N . LEU A 1 290 ? -7.656 7.343 -4.677 1.00 97.25 290 LEU A N 1
ATOM 2274 C CA . LEU A 1 290 ? -7.427 5.935 -4.332 1.00 97.25 290 LEU A CA 1
ATOM 2275 C C . LEU A 1 290 ? -8.026 5.575 -2.962 1.00 97.25 290 LEU A C 1
ATOM 2277 O O . LEU A 1 290 ? -8.687 4.546 -2.819 1.00 97.25 290 LEU A O 1
ATOM 2281 N N . ILE A 1 291 ? -7.803 6.423 -1.951 1.00 98.38 291 ILE A N 1
ATOM 2282 C CA . ILE A 1 291 ? -8.357 6.205 -0.610 1.00 98.38 291 ILE A CA 1
ATOM 2283 C C . ILE A 1 291 ? -9.891 6.272 -0.637 1.00 98.38 291 ILE A C 1
ATOM 2285 O O . ILE A 1 291 ? -10.553 5.458 0.008 1.00 98.38 291 ILE A O 1
ATOM 2289 N N . ALA A 1 292 ? -10.470 7.220 -1.377 1.00 98.06 292 ALA A N 1
ATOM 2290 C CA . ALA A 1 292 ? -11.918 7.352 -1.507 1.00 98.06 292 ALA A CA 1
ATOM 2291 C C . ALA A 1 292 ? -12.551 6.117 -2.170 1.00 98.06 292 ALA A C 1
ATOM 2293 O O 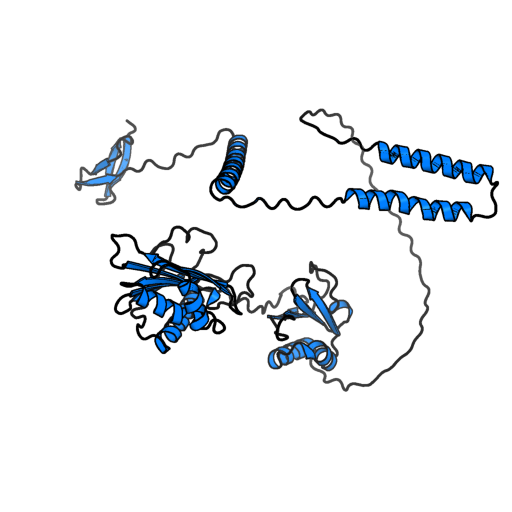. ALA A 1 292 ? -13.538 5.601 -1.644 1.00 98.06 292 ALA A O 1
ATOM 2294 N N . ASP A 1 293 ? -11.947 5.613 -3.248 1.00 97.94 293 ASP A N 1
ATOM 2295 C CA . ASP A 1 293 ? -12.388 4.402 -3.947 1.00 97.94 293 ASP A CA 1
ATOM 2296 C C . ASP A 1 293 ? -12.340 3.187 -3.010 1.00 97.94 293 ASP A C 1
ATOM 2298 O O . ASP A 1 293 ? -13.314 2.441 -2.896 1.00 97.94 293 ASP A O 1
ATOM 2302 N N . PHE A 1 294 ? -11.244 3.034 -2.258 1.00 98.50 294 PHE A N 1
ATOM 2303 C CA . PHE A 1 294 ? -11.122 1.976 -1.254 1.00 98.50 294 PHE A CA 1
ATOM 2304 C C . PHE A 1 294 ? -12.218 2.070 -0.180 1.00 98.50 294 PHE A C 1
ATOM 2306 O O . PHE A 1 294 ? -12.822 1.061 0.188 1.00 98.50 294 PHE A O 1
ATOM 2313 N N . ILE A 1 295 ? -12.498 3.273 0.338 1.00 98.38 295 ILE A N 1
ATOM 2314 C CA . ILE A 1 295 ? -13.550 3.482 1.344 1.00 98.38 295 ILE A CA 1
ATOM 2315 C C . ILE A 1 295 ? -14.928 3.131 0.771 1.00 98.38 295 ILE A C 1
ATOM 2317 O O . ILE A 1 295 ? -15.749 2.550 1.486 1.00 98.38 295 ILE A O 1
ATOM 2321 N N . GLU A 1 296 ? -15.205 3.481 -0.487 1.00 98.12 296 GLU A N 1
ATOM 2322 C CA . GLU A 1 296 ? -16.452 3.120 -1.164 1.00 98.12 296 GLU A CA 1
ATOM 2323 C C . GLU A 1 296 ? -16.599 1.598 -1.277 1.00 98.12 296 GLU A C 1
ATOM 2325 O O . GLU A 1 296 ? -17.634 1.052 -0.877 1.00 98.12 296 GLU A O 1
ATOM 2330 N N . GLU A 1 297 ? -15.551 0.909 -1.733 1.00 98.12 297 GLU A N 1
ATOM 2331 C CA . GLU A 1 297 ? -15.541 -0.546 -1.857 1.00 98.12 297 GLU A CA 1
ATOM 2332 C C . GLU A 1 297 ? -15.707 -1.228 -0.494 1.00 98.12 297 GLU A C 1
ATOM 2334 O O . GLU A 1 297 ? -16.608 -2.056 -0.326 1.00 98.12 297 GLU A O 1
ATOM 2339 N N . TYR A 1 298 ? -14.945 -0.806 0.518 1.00 97.69 298 TYR A N 1
ATOM 2340 C CA . TYR A 1 298 ? -15.091 -1.281 1.894 1.00 97.69 298 TYR A CA 1
ATOM 2341 C C . TYR A 1 298 ? -16.524 -1.086 2.403 1.00 97.69 298 TYR A C 1
ATOM 2343 O O . TYR A 1 298 ? -17.156 -2.024 2.889 1.00 97.69 298 TYR A O 1
ATOM 2351 N N . ASN A 1 299 ? -17.098 0.106 2.232 1.00 97.75 299 ASN A N 1
ATOM 2352 C CA . ASN A 1 299 ? -18.454 0.420 2.686 1.00 97.75 299 ASN A CA 1
ATOM 2353 C C . ASN A 1 299 ? -19.561 -0.321 1.921 1.00 97.75 299 ASN A C 1
ATOM 2355 O O . ASN A 1 299 ? -20.713 -0.343 2.387 1.00 97.75 299 ASN A O 1
ATOM 2359 N N . SER A 1 300 ? -19.252 -0.899 0.759 1.00 97.75 300 SER A N 1
ATOM 2360 C CA . SER A 1 300 ? -20.190 -1.713 -0.016 1.00 97.75 300 SER A CA 1
ATOM 2361 C C . SER A 1 300 ? -20.415 -3.097 0.607 1.00 97.75 300 SER A C 1
ATOM 2363 O O . SER A 1 300 ? -21.521 -3.634 0.502 1.00 97.75 300 SER A O 1
ATOM 2365 N N . VAL A 1 301 ? -19.412 -3.629 1.317 1.00 96.38 301 VAL A N 1
ATOM 2366 C CA . VAL A 1 301 ? -19.427 -4.976 1.914 1.00 96.38 301 VAL A CA 1
ATOM 2367 C C . VAL A 1 301 ? -19.390 -4.981 3.444 1.00 96.38 301 VAL A C 1
ATOM 2369 O O . VAL A 1 301 ? -19.852 -5.942 4.055 1.00 96.38 301 VAL A O 1
ATOM 2372 N N . ALA A 1 302 ? -18.876 -3.925 4.078 1.00 94.69 302 ALA A N 1
ATOM 2373 C CA . ALA A 1 302 ? -18.712 -3.861 5.524 1.00 94.69 302 ALA A CA 1
ATOM 2374 C C . ALA A 1 302 ? -20.024 -3.551 6.261 1.00 94.69 302 ALA A C 1
ATOM 2376 O O . ALA A 1 302 ? -20.760 -2.617 5.918 1.00 94.69 302 ALA A O 1
ATOM 2377 N N . ASP A 1 303 ? -20.256 -4.272 7.360 1.00 91.62 303 ASP A N 1
ATOM 2378 C CA . ASP A 1 303 ? -21.314 -3.947 8.323 1.00 91.62 303 ASP A CA 1
ATOM 2379 C C . ASP A 1 303 ? -20.996 -2.643 9.081 1.00 91.62 303 ASP A C 1
ATOM 2381 O O . ASP A 1 303 ? -21.866 -1.788 9.259 1.00 91.62 303 ASP A O 1
ATOM 2385 N N . ASN A 1 304 ? -19.739 -2.477 9.516 1.00 92.19 304 ASN A N 1
ATOM 2386 C CA . ASN A 1 304 ? -19.266 -1.292 10.233 1.00 92.19 304 ASN A CA 1
ATOM 2387 C C . ASN A 1 304 ? -18.598 -0.316 9.261 1.00 92.19 304 ASN A C 1
ATOM 2389 O O . ASN A 1 304 ? -17.400 -0.410 8.982 1.00 92.19 304 ASN A O 1
ATOM 2393 N N . LYS A 1 305 ? -19.411 0.584 8.711 1.00 96.38 305 LYS A N 1
ATOM 2394 C CA . LYS A 1 305 ? -19.012 1.508 7.647 1.00 96.38 305 LYS A CA 1
ATOM 2395 C C . LYS A 1 305 ? -18.158 2.659 8.166 1.00 96.38 305 LYS A C 1
ATOM 2397 O O . LYS A 1 305 ? -18.422 3.197 9.239 1.00 96.38 305 LYS A O 1
ATOM 2402 N N . ILE A 1 306 ? -17.197 3.072 7.347 1.00 97.56 306 ILE A N 1
ATOM 2403 C CA . ILE A 1 306 ? -16.408 4.287 7.528 1.00 97.56 306 ILE A CA 1
ATOM 2404 C C . ILE A 1 306 ? -17.262 5.490 7.121 1.00 97.56 306 ILE A C 1
ATOM 2406 O O . ILE A 1 306 ? -17.846 5.533 6.037 1.00 97.56 306 ILE A O 1
ATOM 2410 N N . THR A 1 307 ? -17.317 6.482 7.995 1.00 97.25 307 THR A N 1
ATOM 2411 C CA . THR A 1 307 ? -18.076 7.724 7.860 1.00 97.25 307 THR A CA 1
ATOM 2412 C C . THR A 1 307 ? -17.192 8.923 8.199 1.00 97.25 307 THR A C 1
ATOM 2414 O O . THR A 1 307 ? -16.117 8.767 8.773 1.00 97.25 307 THR A O 1
ATOM 2417 N N . ASN A 1 308 ? -17.637 10.124 7.821 1.00 95.88 308 ASN A N 1
ATOM 2418 C CA . ASN A 1 308 ? -16.922 11.386 8.054 1.00 95.88 308 ASN A CA 1
ATOM 2419 C C . ASN A 1 308 ? -15.445 11.389 7.583 1.00 95.88 308 ASN A C 1
ATOM 2421 O O . ASN A 1 308 ? -14.581 11.833 8.344 1.00 95.88 308 ASN A O 1
ATOM 2425 N N . PRO A 1 309 ? -15.128 10.915 6.357 1.00 97.00 309 PRO A N 1
ATOM 2426 C CA . PRO A 1 309 ? -13.750 10.897 5.880 1.00 97.00 309 PRO A CA 1
ATOM 2427 C C . PRO A 1 309 ? -13.176 12.319 5.838 1.00 97.00 309 PRO A C 1
ATOM 2429 O O . PRO A 1 309 ? -13.769 13.220 5.242 1.00 97.00 309 PRO A O 1
ATOM 2432 N N . THR A 1 310 ? -12.029 12.514 6.482 1.00 97.75 310 THR A N 1
ATOM 2433 C CA . THR A 1 310 ? -11.332 13.799 6.580 1.00 97.75 310 THR A CA 1
ATOM 2434 C C . THR A 1 310 ? -9.885 13.624 6.143 1.00 97.75 310 THR A C 1
ATOM 2436 O O . THR A 1 310 ? -9.142 12.851 6.744 1.00 97.75 310 THR A O 1
ATOM 2439 N N . ASN A 1 311 ? -9.492 14.333 5.089 1.00 97.25 311 ASN A N 1
ATOM 2440 C CA . ASN A 1 311 ? -8.132 14.308 4.553 1.00 97.25 311 ASN A CA 1
ATOM 2441 C C . ASN A 1 311 ? -7.184 15.140 5.423 1.00 97.25 311 ASN A C 1
ATOM 2443 O O . ASN A 1 311 ? -7.572 16.209 5.896 1.00 97.25 311 ASN A O 1
ATOM 2447 N N . TYR A 1 312 ? -5.949 14.675 5.592 1.00 93.31 312 TYR A N 1
ATOM 2448 C CA . TYR A 1 312 ? -4.922 15.339 6.388 1.00 93.31 312 TYR A CA 1
ATOM 2449 C C . TYR A 1 312 ? -3.507 15.086 5.842 1.00 93.31 312 TYR A C 1
ATOM 2451 O O . TYR A 1 312 ? -3.238 14.086 5.168 1.00 93.31 312 TYR A O 1
ATOM 2459 N N . ASP A 1 313 ? -2.587 15.999 6.168 1.00 91.50 313 ASP A N 1
ATOM 2460 C CA . ASP A 1 313 ? -1.150 15.805 5.962 1.00 91.50 313 ASP A CA 1
ATOM 2461 C C . ASP A 1 313 ? -0.578 14.966 7.111 1.00 91.50 313 ASP A C 1
ATOM 2463 O O . ASP A 1 313 ? -0.635 15.359 8.281 1.00 91.50 313 ASP A O 1
ATOM 2467 N N . ILE A 1 314 ? -0.002 13.811 6.775 1.00 93.12 314 ILE A N 1
ATOM 2468 C CA . ILE A 1 314 ? 0.546 12.858 7.746 1.00 93.12 314 ILE A CA 1
ATOM 2469 C C . ILE A 1 314 ? 1.773 13.398 8.503 1.00 93.12 314 ILE A C 1
ATOM 2471 O O . ILE A 1 314 ? 2.176 12.829 9.522 1.00 93.12 314 ILE A O 1
ATOM 2475 N N . HIS A 1 315 ? 2.405 14.465 8.004 1.00 89.62 315 HIS A N 1
ATOM 2476 C CA . HIS A 1 315 ? 3.546 15.118 8.652 1.00 89.62 315 HIS A CA 1
ATOM 2477 C C . HIS A 1 315 ? 3.121 16.168 9.682 1.00 89.62 315 HIS A C 1
ATOM 2479 O O . HIS A 1 315 ? 3.940 16.555 10.519 1.00 89.62 315 HIS A O 1
ATOM 2485 N N . GLU A 1 316 ? 1.858 16.595 9.659 1.00 86.25 316 GLU A N 1
ATOM 2486 C CA . GLU A 1 316 ? 1.303 17.592 10.580 1.00 86.25 316 GLU A CA 1
ATOM 2487 C C . GLU A 1 316 ? 0.375 16.952 11.618 1.00 86.25 316 GLU A C 1
ATOM 2489 O O . GLU A 1 316 ? 0.540 17.160 12.825 1.00 86.25 316 GLU A O 1
ATOM 2494 N N . GLU A 1 317 ? -0.573 16.135 11.159 1.00 82.88 317 GLU A N 1
ATOM 2495 C CA . GLU A 1 317 ? -1.597 15.499 11.984 1.00 82.88 317 GLU A CA 1
ATOM 2496 C C . GLU A 1 317 ? -1.453 13.974 11.971 1.00 82.88 317 GLU A C 1
ATOM 2498 O O . GLU A 1 317 ? -0.897 13.387 11.046 1.00 82.88 317 GLU A O 1
ATOM 2503 N N . HIS A 1 318 ? -1.925 13.315 13.038 1.00 83.31 318 HIS A N 1
ATOM 2504 C CA . HIS A 1 318 ? -1.833 11.852 13.189 1.00 83.31 318 HIS A CA 1
ATOM 2505 C C . HIS A 1 318 ? -0.407 11.296 12.964 1.00 83.31 318 HIS A C 1
ATOM 2507 O O . HIS A 1 318 ? -0.206 10.173 12.497 1.00 83.31 318 HIS A O 1
ATOM 2513 N N . TYR A 1 319 ? 0.603 12.100 13.319 1.00 84.69 319 TYR A N 1
ATOM 2514 C CA . TYR A 1 319 ? 2.003 11.823 13.026 1.00 84.69 319 TYR A CA 1
ATOM 2515 C C . TYR A 1 319 ? 2.500 10.521 13.665 1.00 84.69 319 TYR A C 1
ATOM 2517 O O . TYR A 1 319 ? 2.367 10.291 14.873 1.00 84.69 319 TYR A O 1
ATOM 2525 N N . ARG A 1 320 ? 3.194 9.711 12.861 1.00 87.81 320 ARG A N 1
ATOM 2526 C CA . ARG A 1 320 ? 3.940 8.530 13.305 1.00 87.81 320 ARG A CA 1
ATOM 2527 C C . ARG A 1 320 ? 5.425 8.722 13.033 1.00 87.81 320 ARG A C 1
ATOM 2529 O O . ARG A 1 320 ? 5.833 9.307 12.036 1.00 87.81 320 ARG A O 1
ATOM 2536 N N . THR A 1 321 ? 6.269 8.177 13.907 1.00 87.44 321 THR A N 1
ATOM 2537 C CA . THR A 1 321 ? 7.733 8.350 13.824 1.00 87.44 321 THR A CA 1
ATOM 2538 C C . THR A 1 321 ? 8.361 7.763 12.562 1.00 87.44 321 THR A C 1
ATOM 2540 O O . THR A 1 321 ? 9.498 8.108 12.242 1.00 87.44 321 THR A O 1
ATOM 2543 N N . GLU A 1 322 ? 7.668 6.872 11.858 1.00 85.88 322 GLU A N 1
ATOM 2544 C CA . GLU A 1 322 ? 8.085 6.338 10.562 1.00 85.88 322 GLU A CA 1
ATOM 2545 C C . GLU A 1 322 ? 7.816 7.295 9.398 1.00 85.88 322 GLU A C 1
ATOM 2547 O O . GLU A 1 322 ? 8.549 7.244 8.415 1.00 85.88 322 GLU A O 1
ATOM 2552 N N . TYR A 1 323 ? 6.874 8.234 9.528 1.00 90.81 323 TYR A N 1
ATOM 2553 C CA . TYR A 1 323 ? 6.543 9.171 8.452 1.00 90.81 323 TYR A CA 1
ATOM 2554 C C . TYR A 1 323 ? 7.691 10.137 8.146 1.00 90.81 323 TYR A C 1
ATOM 2556 O O . TYR A 1 323 ? 7.795 10.645 7.045 1.00 90.81 323 TYR A O 1
ATOM 2564 N N . ARG A 1 324 ? 8.676 10.290 9.042 1.00 85.12 324 ARG A N 1
ATOM 2565 C CA . ARG A 1 324 ? 9.930 11.011 8.732 1.00 85.12 324 ARG A CA 1
ATOM 2566 C C . ARG A 1 324 ? 10.801 10.346 7.656 1.00 85.12 324 ARG A C 1
ATOM 2568 O O . ARG A 1 324 ? 11.826 10.912 7.274 1.00 85.12 324 ARG A O 1
ATOM 2575 N N . LEU A 1 325 ? 10.535 9.088 7.306 1.00 88.44 325 LEU A N 1
ATOM 2576 C CA . LEU A 1 325 ? 11.332 8.356 6.328 1.00 88.44 325 LEU A CA 1
ATOM 2577 C C . LEU A 1 325 ? 10.988 8.846 4.921 1.00 88.44 325 LEU A C 1
ATOM 2579 O O . LEU A 1 325 ? 9.838 9.140 4.626 1.00 88.44 325 LEU A O 1
ATOM 2583 N N . GLN A 1 326 ? 11.981 8.863 4.028 1.00 84.06 326 GLN A N 1
ATOM 2584 C CA . GLN A 1 326 ? 11.799 9.331 2.646 1.00 84.06 326 GLN A CA 1
ATOM 2585 C C . GLN A 1 326 ? 10.707 8.572 1.879 1.00 84.06 326 GLN A C 1
ATOM 2587 O O . GLN A 1 326 ? 10.114 9.138 0.972 1.00 84.06 326 GLN A O 1
ATOM 2592 N N . ALA A 1 327 ? 10.421 7.324 2.261 1.00 83.38 327 ALA A N 1
ATOM 2593 C CA . ALA A 1 327 ? 9.344 6.529 1.674 1.00 83.38 327 ALA A CA 1
ATOM 2594 C C . ALA A 1 327 ? 7.943 7.138 1.888 1.00 83.38 327 ALA A C 1
ATOM 2596 O O . ALA A 1 327 ? 7.048 6.860 1.104 1.00 83.38 327 ALA A O 1
ATOM 2597 N N . PHE A 1 328 ? 7.773 7.981 2.911 1.00 90.19 328 PHE A N 1
ATOM 2598 C CA . PHE A 1 328 ? 6.520 8.676 3.221 1.00 90.19 328 PHE A CA 1
ATOM 2599 C C . PHE A 1 328 ? 6.525 10.141 2.775 1.00 90.19 328 PHE A C 1
ATOM 2601 O O . PHE A 1 328 ? 5.627 10.910 3.127 1.00 90.19 328 PHE A O 1
ATOM 2608 N N . ASN A 1 329 ? 7.544 10.561 2.019 1.00 87.44 329 ASN A N 1
ATOM 2609 C CA . ASN A 1 329 ? 7.532 11.895 1.442 1.00 87.44 329 ASN A CA 1
ATOM 2610 C C . ASN A 1 329 ? 6.311 12.022 0.523 1.00 87.44 329 ASN A C 1
ATOM 2612 O O . ASN A 1 329 ? 6.036 11.110 -0.255 1.00 87.44 329 ASN A O 1
ATOM 2616 N N . GLU A 1 330 ? 5.578 13.127 0.651 1.00 89.50 330 GLU A N 1
ATOM 2617 C CA . GLU A 1 330 ? 4.363 13.418 -0.132 1.00 89.50 330 GLU A CA 1
ATOM 2618 C C . GLU A 1 330 ? 3.199 12.432 0.070 1.00 89.50 330 GLU A C 1
ATOM 2620 O O . GLU A 1 330 ? 2.196 12.533 -0.627 1.00 89.50 330 GLU A O 1
ATOM 2625 N N . SER A 1 331 ? 3.295 11.497 1.019 1.00 95.12 331 SER A N 1
ATOM 2626 C CA . SER A 1 331 ? 2.176 10.614 1.361 1.00 95.12 331 SER A CA 1
ATOM 2627 C C . SER A 1 331 ? 1.056 11.392 2.048 1.00 95.12 331 SER A C 1
ATOM 2629 O O . SER A 1 331 ? 1.306 12.369 2.754 1.00 95.12 331 SER A O 1
ATOM 2631 N N . VAL A 1 332 ? -0.178 10.938 1.859 1.00 96.62 332 VAL A N 1
ATOM 2632 C CA . VAL A 1 332 ? -1.385 11.601 2.369 1.00 96.62 332 VAL A CA 1
ATOM 2633 C C . VAL A 1 332 ? -2.221 10.645 3.206 1.00 96.62 332 VAL A C 1
ATOM 2635 O O . VAL A 1 332 ? -2.111 9.429 3.049 1.00 96.62 332 VAL A O 1
ATOM 2638 N N . GLY A 1 333 ? -3.047 11.185 4.102 1.00 97.81 333 GLY A N 1
ATOM 2639 C CA . GLY A 1 333 ? -3.898 10.390 4.980 1.00 97.81 333 GLY A CA 1
ATOM 2640 C C . GLY A 1 333 ? -5.361 10.810 4.932 1.00 97.81 333 GLY A C 1
ATOM 2641 O O . GLY A 1 333 ? -5.678 11.987 4.775 1.00 97.81 333 GLY A O 1
ATOM 2642 N N . THR A 1 334 ? -6.261 9.852 5.128 1.00 98.50 334 THR A N 1
ATOM 2643 C CA . THR A 1 334 ? -7.678 10.109 5.400 1.00 98.50 334 THR A CA 1
ATOM 2644 C C . THR A 1 334 ? -8.070 9.424 6.700 1.00 98.50 334 THR A C 1
ATOM 2646 O O . THR A 1 334 ? -7.863 8.222 6.881 1.00 98.50 334 THR A O 1
ATOM 2649 N N . PHE A 1 335 ? -8.642 10.199 7.615 1.00 97.81 335 PHE A N 1
ATOM 2650 C CA . PHE A 1 335 ? -9.204 9.713 8.866 1.00 97.81 335 PHE A CA 1
ATOM 2651 C C . PHE A 1 335 ? -10.698 9.467 8.685 1.00 97.81 335 PHE A C 1
ATOM 2653 O O . PHE A 1 335 ? -11.388 10.287 8.082 1.00 97.81 335 PHE A O 1
ATOM 2660 N N . GLY A 1 336 ? -11.211 8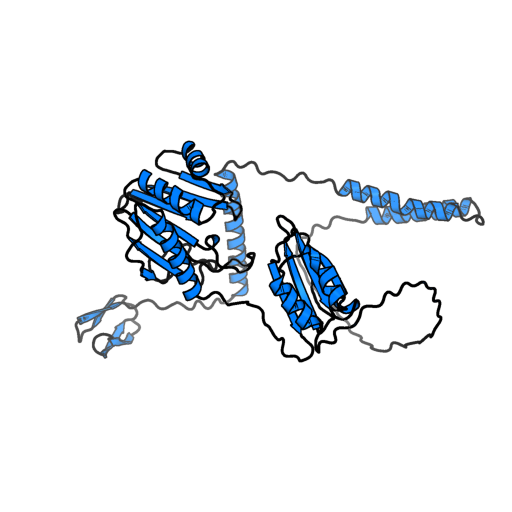.371 9.231 1.00 96.38 336 GLY A N 1
ATOM 2661 C CA . GLY A 1 336 ? -12.630 8.049 9.205 1.00 96.38 336 GLY A CA 1
ATOM 2662 C C . GLY A 1 336 ? -13.113 7.411 10.502 1.00 96.38 336 GLY A C 1
ATOM 2663 O O . GLY A 1 336 ? -12.369 6.743 11.223 1.00 96.38 336 GLY A O 1
ATOM 2664 N N . GLU A 1 337 ? -14.395 7.601 10.788 1.00 95.69 337 GLU A N 1
ATOM 2665 C CA . GLU A 1 337 ? -15.067 7.092 11.982 1.00 95.69 337 GLU A CA 1
ATOM 2666 C C . GLU A 1 337 ? -16.023 5.959 11.617 1.00 95.69 337 GLU A C 1
ATOM 2668 O O . GLU A 1 337 ? -16.720 6.019 10.605 1.00 95.69 337 GLU A O 1
ATOM 2673 N N . ALA A 1 338 ? -16.122 4.954 12.474 1.00 93.50 338 ALA A N 1
ATOM 2674 C CA . ALA A 1 338 ? -17.158 3.935 12.425 1.00 93.50 338 ALA A CA 1
ATOM 2675 C C . ALA A 1 338 ? -17.845 3.840 13.799 1.00 93.50 338 ALA A C 1
ATOM 2677 O O . ALA A 1 338 ? -17.510 4.574 14.728 1.00 93.50 338 ALA A O 1
ATOM 2678 N N . THR A 1 339 ? -18.836 2.959 13.945 1.00 89.00 339 THR A N 1
ATOM 2679 C CA . THR A 1 339 ? -19.706 2.928 15.141 1.00 89.00 339 THR A CA 1
ATOM 2680 C C . THR A 1 339 ? -18.919 2.760 16.446 1.00 89.00 339 THR A C 1
ATOM 2682 O O . THR A 1 339 ? -19.266 3.339 17.475 1.00 89.00 339 THR A O 1
ATOM 2685 N N . ASP A 1 340 ? -17.867 1.950 16.408 1.00 86.94 340 ASP A N 1
ATOM 2686 C CA . ASP A 1 340 ? -17.056 1.537 17.552 1.00 86.94 340 ASP A CA 1
ATOM 2687 C C . ASP A 1 340 ? -15.565 1.395 17.203 1.00 86.94 340 ASP A C 1
ATOM 2689 O O . ASP A 1 340 ? -14.805 0.749 17.936 1.00 86.94 340 ASP A O 1
ATOM 2693 N N . SER A 1 341 ? -15.148 2.015 16.100 1.00 94.31 341 SER A N 1
ATOM 2694 C CA . SER A 1 341 ? -13.768 2.018 15.635 1.00 94.31 341 SER A CA 1
ATOM 2695 C C . SER A 1 341 ? -13.428 3.284 14.856 1.00 94.31 341 SER A C 1
ATOM 2697 O O . SER A 1 341 ? -14.306 4.022 14.414 1.00 94.31 341 SER A O 1
ATOM 2699 N N . THR A 1 342 ? -12.137 3.533 14.672 1.00 96.00 342 THR A N 1
ATOM 2700 C CA . THR A 1 342 ? -11.623 4.593 13.792 1.00 96.00 342 THR A CA 1
ATOM 2701 C C . THR A 1 342 ? -10.621 4.011 12.820 1.00 96.00 342 THR A C 1
ATOM 2703 O O . THR A 1 342 ? -9.930 3.051 13.164 1.00 96.00 342 THR A O 1
ATOM 2706 N N . PHE A 1 343 ? -10.517 4.618 11.644 1.00 97.31 343 PHE A N 1
ATOM 2707 C CA . PHE A 1 343 ? -9.588 4.229 10.594 1.00 97.31 343 PHE A CA 1
ATOM 2708 C C . PHE A 1 343 ? -8.711 5.416 10.194 1.00 97.31 343 PHE A C 1
ATOM 2710 O O . PHE A 1 343 ? -9.207 6.523 10.007 1.00 97.31 343 PHE A O 1
ATOM 2717 N N . GLU A 1 344 ? -7.415 5.172 10.042 1.00 97.25 344 GLU A N 1
ATOM 2718 C CA . GLU A 1 344 ? -6.475 6.059 9.357 1.00 97.25 344 GLU A CA 1
ATOM 2719 C C . GLU A 1 344 ? -5.953 5.295 8.144 1.00 97.25 344 GLU A C 1
ATOM 2721 O O . GLU A 1 344 ? -5.352 4.229 8.292 1.00 97.25 344 GLU A O 1
ATOM 2726 N N . ILE A 1 345 ? -6.207 5.813 6.948 1.00 98.31 345 ILE A N 1
ATOM 2727 C CA . ILE A 1 345 ? -5.786 5.196 5.691 1.00 98.31 345 ILE A CA 1
ATOM 2728 C C . ILE A 1 345 ? -4.762 6.125 5.061 1.00 98.31 345 ILE A C 1
ATOM 2730 O O . ILE A 1 345 ? -5.066 7.284 4.791 1.00 98.31 345 ILE A O 1
ATOM 2734 N N . VAL A 1 346 ? -3.547 5.628 4.865 1.00 98.06 346 VAL A N 1
ATOM 2735 C CA . VAL A 1 346 ? -2.420 6.385 4.324 1.00 98.06 346 VAL A CA 1
ATOM 2736 C C . VAL A 1 346 ? -2.082 5.851 2.947 1.00 98.06 346 VAL A C 1
ATOM 2738 O O . VAL A 1 346 ? -1.892 4.651 2.791 1.00 98.06 346 VAL A O 1
ATOM 2741 N N . ALA A 1 347 ? -1.981 6.740 1.967 1.00 97.06 347 ALA A N 1
ATOM 2742 C CA . ALA A 1 347 ? -1.527 6.412 0.625 1.00 97.06 347 ALA A CA 1
ATOM 2743 C C . ALA A 1 347 ? -0.128 6.987 0.395 1.00 97.06 347 ALA A C 1
ATOM 2745 O O . ALA A 1 347 ? 0.136 8.156 0.694 1.00 97.06 347 ALA A O 1
ATOM 2746 N N . SER A 1 348 ? 0.753 6.159 -0.157 1.00 94.12 348 SER A N 1
ATOM 2747 C CA . SER A 1 348 ? 2.115 6.537 -0.530 1.00 94.12 348 SER A CA 1
ATOM 2748 C C . SER A 1 348 ? 2.325 6.424 -2.034 1.00 94.12 348 SER A C 1
ATOM 2750 O O . SER A 1 348 ? 1.628 5.687 -2.726 1.00 94.12 348 SER A O 1
ATOM 2752 N N . LYS A 1 349 ? 3.318 7.144 -2.562 1.00 89.88 349 LYS A N 1
ATOM 2753 C CA . LYS A 1 349 ? 3.678 7.002 -3.974 1.00 89.88 349 LYS A CA 1
ATOM 2754 C C . LYS A 1 349 ? 4.160 5.574 -4.272 1.00 89.88 349 LYS A C 1
ATOM 2756 O O . LYS A 1 349 ? 4.807 4.962 -3.413 1.00 89.88 349 LYS A O 1
ATOM 2761 N N . PRO A 1 350 ? 3.913 5.061 -5.489 1.00 85.19 350 PRO A N 1
ATOM 2762 C CA . PRO A 1 350 ? 4.470 3.790 -5.924 1.00 85.19 350 PRO A CA 1
ATOM 2763 C C . PRO A 1 350 ? 5.994 3.767 -5.758 1.00 85.19 350 PRO A C 1
ATOM 2765 O O . PRO A 1 350 ? 6.694 4.749 -6.019 1.00 85.19 350 PRO A O 1
ATOM 2768 N N . GLY A 1 351 ? 6.520 2.647 -5.261 1.00 73.81 351 GLY A N 1
ATOM 2769 C CA . GLY A 1 351 ? 7.948 2.513 -4.986 1.00 73.81 351 GLY A CA 1
ATOM 2770 C C . GLY A 1 351 ? 8.788 2.543 -6.265 1.00 73.81 351 GLY A C 1
ATOM 2771 O O . GLY A 1 351 ? 8.315 2.192 -7.341 1.00 73.81 351 GLY A O 1
ATOM 2772 N N . MET A 1 352 ? 10.080 2.860 -6.140 1.00 64.00 352 MET A N 1
ATOM 2773 C CA . MET A 1 352 ? 11.031 2.944 -7.269 1.00 64.00 352 MET A CA 1
ATOM 2774 C C . MET A 1 352 ? 11.092 1.681 -8.153 1.00 64.00 352 MET A C 1
ATOM 2776 O O . MET A 1 352 ? 11.530 1.745 -9.296 1.00 64.00 352 MET A O 1
ATOM 2780 N N . PHE A 1 353 ? 10.700 0.525 -7.613 1.00 61.84 353 PHE A N 1
ATOM 2781 C CA . PHE A 1 353 ? 10.705 -0.760 -8.315 1.00 61.84 353 PHE A CA 1
ATOM 2782 C C . PHE A 1 353 ? 9.307 -1.231 -8.750 1.00 61.84 353 PHE A C 1
ATOM 2784 O O . PHE A 1 353 ? 9.184 -2.361 -9.220 1.00 61.84 353 PHE A O 1
ATOM 2791 N N . SER A 1 354 ? 8.273 -0.406 -8.561 1.00 69.19 354 SER A N 1
ATOM 2792 C CA . SER A 1 354 ? 6.917 -0.670 -9.057 1.00 69.19 354 SER A CA 1
ATOM 2793 C C . SER A 1 354 ? 6.792 -0.304 -10.539 1.00 69.19 354 SER A C 1
ATOM 2795 O O . SER A 1 354 ? 7.680 0.322 -11.115 1.00 69.19 354 SER A O 1
ATOM 2797 N N . ASP A 1 355 ? 5.685 -0.704 -11.151 1.00 66.38 355 ASP A N 1
ATOM 2798 C CA . ASP A 1 355 ? 5.258 -0.289 -12.493 1.00 66.38 355 ASP A CA 1
ATOM 2799 C C . ASP A 1 355 ? 4.783 1.178 -12.555 1.00 66.38 355 ASP A C 1
ATOM 2801 O O . ASP A 1 355 ? 4.363 1.645 -13.609 1.00 66.38 355 ASP A O 1
ATOM 2805 N N . GLY A 1 356 ? 4.861 1.915 -11.440 1.00 74.12 356 GLY A N 1
ATOM 2806 C CA . GLY A 1 356 ? 4.416 3.303 -11.339 1.00 74.12 356 GLY A CA 1
ATOM 2807 C C . GLY A 1 356 ? 2.902 3.453 -11.189 1.00 74.12 356 GLY A C 1
ATOM 2808 O O . GLY A 1 356 ? 2.429 4.575 -11.002 1.00 74.12 356 GLY A O 1
ATOM 2809 N N . ALA A 1 357 ? 2.140 2.355 -11.223 1.00 81.06 357 ALA A N 1
ATOM 2810 C CA . ALA A 1 357 ? 0.699 2.392 -11.059 1.00 81.06 357 ALA A CA 1
ATOM 2811 C C . ALA A 1 357 ? 0.330 2.582 -9.586 1.00 81.06 357 ALA A C 1
ATOM 2813 O O . ALA A 1 357 ? 0.873 1.939 -8.685 1.00 81.06 357 ALA A O 1
ATOM 2814 N N . LEU A 1 358 ? -0.631 3.470 -9.347 1.00 86.88 358 LEU A N 1
ATOM 2815 C CA . LEU A 1 358 ? -1.215 3.656 -8.031 1.00 86.88 358 LEU A CA 1
ATOM 2816 C C . LEU A 1 358 ? -2.306 2.595 -7.816 1.00 86.88 358 LEU A C 1
ATOM 2818 O O . LEU A 1 358 ? -3.300 2.564 -8.539 1.00 86.88 358 LEU A O 1
ATOM 2822 N N . THR A 1 359 ? -2.109 1.718 -6.835 1.00 90.94 359 THR A N 1
ATOM 2823 C CA . THR A 1 359 ? -2.995 0.586 -6.518 1.00 90.94 359 THR A CA 1
ATOM 2824 C C . THR A 1 359 ? -3.221 0.480 -5.010 1.00 90.94 359 THR A C 1
ATOM 2826 O O . THR A 1 359 ? -2.568 1.167 -4.224 1.00 90.94 359 THR A O 1
ATOM 2829 N N . TYR A 1 360 ? -4.105 -0.416 -4.561 1.00 93.12 360 TYR A N 1
ATOM 2830 C CA . TYR A 1 360 ? -4.324 -0.635 -3.125 1.00 93.12 360 TYR A CA 1
ATOM 2831 C C . TYR A 1 360 ? -3.099 -1.179 -2.369 1.00 93.12 360 TYR A C 1
ATOM 2833 O O . TYR A 1 360 ? -3.053 -1.043 -1.153 1.00 93.12 360 TYR A O 1
ATOM 2841 N N . HIS A 1 361 ? -2.061 -1.671 -3.059 1.00 89.50 361 HIS A N 1
ATOM 2842 C CA . HIS A 1 361 ? -0.756 -2.014 -2.451 1.00 89.50 361 HIS A CA 1
ATOM 2843 C C . HIS A 1 361 ? 0.043 -0.787 -2.008 1.00 89.50 361 HIS A C 1
ATOM 2845 O O . HIS A 1 361 ? 1.085 -0.900 -1.372 1.00 89.50 361 HIS A O 1
ATOM 2851 N N . ASN A 1 362 ? -0.422 0.405 -2.372 1.00 92.81 362 ASN A N 1
ATOM 2852 C CA . ASN A 1 362 ? 0.131 1.665 -1.900 1.00 92.81 362 ASN A CA 1
ATOM 2853 C C . ASN A 1 362 ? -0.607 2.209 -0.671 1.00 92.81 362 ASN A C 1
ATOM 2855 O O . ASN A 1 362 ? -0.280 3.307 -0.214 1.00 92.81 362 ASN A O 1
ATOM 2859 N N . LEU A 1 363 ? -1.600 1.471 -0.160 1.00 95.94 363 LEU A N 1
ATOM 2860 C CA . LEU A 1 363 ? -2.342 1.824 1.039 1.00 95.94 363 LEU A CA 1
ATOM 2861 C C . LEU A 1 363 ? -1.748 1.151 2.266 1.00 95.94 363 LEU A C 1
ATOM 2863 O O . LEU A 1 363 ? -1.465 -0.040 2.281 1.00 95.94 363 LEU A O 1
ATOM 2867 N N . ARG A 1 364 ? -1.684 1.921 3.342 1.00 96.44 364 ARG A N 1
ATOM 2868 C CA . ARG A 1 364 ? -1.395 1.453 4.686 1.00 96.44 364 ARG A CA 1
ATOM 2869 C C . ARG A 1 364 ? -2.554 1.831 5.586 1.00 96.44 364 ARG A C 1
ATOM 2871 O O . ARG A 1 364 ? -2.932 3.000 5.661 1.00 96.44 364 ARG A O 1
ATOM 2878 N N . ILE A 1 365 ? -3.124 0.850 6.270 1.00 97.94 365 ILE A N 1
ATOM 2879 C CA . ILE A 1 365 ? -4.376 1.023 7.005 1.00 97.94 365 ILE A CA 1
ATOM 2880 C C . ILE A 1 365 ? -4.139 0.764 8.481 1.00 97.94 365 ILE A C 1
ATOM 2882 O O . ILE A 1 365 ? -3.661 -0.296 8.884 1.00 97.94 365 ILE A O 1
ATOM 2886 N N . TYR A 1 366 ? -4.541 1.728 9.297 1.00 96.62 366 TYR A N 1
ATOM 2887 C CA . TYR A 1 366 ? -4.585 1.612 10.742 1.00 96.62 366 TYR A CA 1
ATOM 2888 C C . TYR A 1 366 ? -6.029 1.635 11.201 1.00 96.62 366 TYR A C 1
ATOM 2890 O O . TYR A 1 366 ? -6.804 2.493 10.786 1.00 96.62 366 TYR A O 1
ATOM 2898 N N . GLY A 1 367 ? -6.380 0.731 12.106 1.00 95.88 367 GLY A N 1
ATOM 2899 C CA . GLY A 1 367 ? -7.685 0.727 12.746 1.00 95.88 367 GLY A CA 1
ATOM 2900 C C . GLY A 1 367 ? -7.554 0.672 14.261 1.00 95.88 367 GLY A C 1
ATOM 2901 O O . GLY A 1 367 ? -6.684 -0.018 14.782 1.00 95.88 367 GLY A O 1
ATOM 2902 N N . SER A 1 368 ? -8.411 1.390 14.979 1.00 95.44 368 SER A N 1
ATOM 2903 C CA . SER A 1 368 ? -8.508 1.314 16.443 1.00 95.44 368 SER A CA 1
ATOM 2904 C C . SER A 1 368 ? -9.881 0.780 16.833 1.00 95.44 368 SER A C 1
ATOM 2906 O O . SER A 1 368 ? -10.884 1.334 16.399 1.00 95.44 368 SER A O 1
ATOM 2908 N N . PHE A 1 369 ? -9.936 -0.287 17.635 1.00 94.19 369 PHE A N 1
ATOM 2909 C CA . PHE A 1 369 ? -11.159 -1.043 17.932 1.00 94.19 369 PHE A CA 1
ATOM 2910 C C . PHE A 1 369 ? -11.366 -1.272 19.431 1.00 94.19 369 PHE A C 1
ATOM 2912 O O . PHE A 1 369 ? -10.420 -1.389 20.215 1.00 94.19 369 PHE A O 1
ATOM 2919 N N . ASN A 1 370 ? -12.627 -1.391 19.846 1.00 91.25 370 ASN A N 1
ATOM 2920 C CA . ASN A 1 370 ? -12.989 -1.687 21.235 1.00 91.25 370 ASN A CA 1
ATOM 2921 C C . ASN A 1 370 ? -12.799 -3.160 21.633 1.00 91.25 370 ASN A C 1
ATOM 2923 O O . ASN A 1 370 ? -12.647 -3.460 22.823 1.00 91.25 370 ASN A O 1
ATOM 2927 N N . ASP A 1 371 ? -12.786 -4.069 20.660 1.00 89.12 371 ASP A N 1
ATOM 2928 C CA . ASP A 1 371 ? -12.623 -5.505 20.857 1.00 89.12 371 ASP A CA 1
ATOM 2929 C C . ASP A 1 371 ? -11.870 -6.167 19.686 1.00 89.12 371 ASP A C 1
ATOM 2931 O O . ASP A 1 371 ? -11.784 -5.622 18.584 1.00 89.12 371 ASP A O 1
ATOM 2935 N N . ALA A 1 372 ? -11.298 -7.345 19.947 1.00 89.25 372 ALA A N 1
ATOM 2936 C CA . ALA A 1 372 ? -10.463 -8.061 18.986 1.00 89.25 372 ALA A CA 1
ATOM 2937 C C . ALA A 1 372 ? -11.262 -8.679 17.828 1.00 89.25 372 ALA A C 1
ATOM 2939 O O . ALA A 1 372 ? -10.711 -8.853 16.743 1.00 89.25 372 ALA A O 1
ATOM 2940 N N . ASP A 1 373 ? -12.532 -9.030 18.041 1.00 89.88 373 ASP A N 1
ATOM 2941 C CA . ASP A 1 373 ? -13.346 -9.674 17.010 1.00 89.88 373 ASP A CA 1
ATOM 2942 C C . ASP A 1 373 ? -13.742 -8.656 15.936 1.00 89.88 373 ASP A C 1
ATOM 2944 O O . ASP A 1 373 ? -13.701 -8.969 14.747 1.00 89.88 373 ASP A O 1
ATOM 2948 N N . SER A 1 374 ? -14.030 -7.416 16.333 1.00 92.06 374 SER A N 1
ATOM 2949 C CA . SER A 1 374 ? -14.243 -6.292 15.418 1.00 92.06 374 SER A CA 1
ATOM 2950 C C . SER A 1 374 ? -12.993 -5.986 14.584 1.00 92.06 374 SER A C 1
ATOM 2952 O O . SER A 1 374 ? -13.099 -5.815 13.369 1.00 92.06 374 SER A O 1
ATOM 2954 N N . ALA A 1 375 ? -11.800 -6.017 15.191 1.00 93.00 375 ALA A N 1
ATOM 2955 C CA . ALA A 1 375 ? -10.538 -5.855 14.462 1.00 93.00 375 ALA A CA 1
ATOM 2956 C C . ALA A 1 375 ? -10.293 -6.990 13.448 1.00 93.00 375 ALA A C 1
ATOM 2958 O O . ALA A 1 375 ? -9.877 -6.735 12.319 1.00 93.00 375 ALA A O 1
ATOM 2959 N N . LYS A 1 376 ? -10.591 -8.245 13.818 1.00 92.50 376 LYS A N 1
ATOM 2960 C CA . LYS A 1 376 ? -10.480 -9.399 12.907 1.00 92.50 376 LYS A CA 1
ATOM 2961 C C . LYS A 1 376 ? -11.464 -9.313 11.750 1.00 92.50 376 LYS A C 1
ATOM 2963 O O . LYS A 1 376 ? -11.062 -9.535 10.619 1.00 92.50 376 LYS A O 1
ATOM 2968 N N . LYS A 1 377 ? -12.718 -8.934 11.999 1.00 93.56 377 LYS A N 1
ATOM 2969 C CA . LYS A 1 377 ? -13.704 -8.736 10.926 1.00 93.56 377 LYS A CA 1
ATOM 2970 C C . LYS A 1 377 ? -13.281 -7.642 9.953 1.00 93.56 377 LYS A C 1
ATOM 2972 O O . LYS A 1 377 ? -13.455 -7.799 8.748 1.00 93.56 377 LYS A O 1
ATOM 2977 N N . ALA A 1 378 ? -12.711 -6.547 10.460 1.00 95.38 378 ALA A N 1
ATOM 2978 C CA . ALA A 1 378 ? -12.152 -5.508 9.605 1.00 95.38 378 ALA A CA 1
ATOM 2979 C C . ALA A 1 378 ? -11.007 -6.066 8.745 1.00 95.38 378 ALA A C 1
ATOM 2981 O O . ALA A 1 378 ? -11.029 -5.883 7.535 1.00 95.38 378 ALA A O 1
ATOM 2982 N N . LEU A 1 379 ? -10.075 -6.828 9.327 1.00 95.19 379 LEU A N 1
ATOM 2983 C CA . LEU A 1 379 ? -9.014 -7.518 8.582 1.00 95.19 379 LEU A CA 1
ATOM 2984 C C . LEU A 1 379 ? -9.574 -8.458 7.495 1.00 95.19 379 LEU A C 1
ATOM 2986 O O . LEU A 1 379 ? -9.151 -8.380 6.345 1.00 95.19 379 LEU A O 1
ATOM 2990 N N . GLU A 1 380 ? -10.547 -9.306 7.842 1.00 95.50 380 GLU A N 1
ATOM 2991 C CA . GLU A 1 380 ? -11.226 -10.233 6.919 1.00 95.50 380 GLU A CA 1
ATOM 2992 C C . GLU A 1 380 ? -11.967 -9.512 5.782 1.00 95.50 380 GLU A C 1
ATOM 2994 O O . GLU A 1 380 ? -12.184 -10.104 4.730 1.00 95.50 380 GLU A O 1
ATOM 2999 N N . THR A 1 381 ? -12.348 -8.249 5.984 1.00 97.19 381 THR A N 1
ATOM 3000 C CA . THR A 1 381 ? -13.012 -7.420 4.969 1.00 97.19 381 THR A CA 1
ATOM 3001 C C . THR A 1 381 ? -12.000 -6.682 4.094 1.00 97.19 381 THR A C 1
ATOM 3003 O O . THR A 1 381 ? -12.164 -6.620 2.882 1.00 97.19 381 THR A O 1
ATOM 3006 N N . ILE A 1 382 ? -10.948 -6.125 4.698 1.00 97.38 382 ILE A N 1
ATOM 3007 C CA . ILE A 1 382 ? -9.979 -5.250 4.029 1.00 97.38 382 ILE A CA 1
ATOM 3008 C C . ILE A 1 382 ? -9.023 -6.040 3.136 1.00 97.38 382 ILE A C 1
ATOM 3010 O O . ILE A 1 382 ? -8.771 -5.643 2.003 1.00 97.38 382 ILE A O 1
ATOM 3014 N N . VAL A 1 383 ? -8.473 -7.153 3.627 1.00 96.12 383 VAL A N 1
ATOM 3015 C CA . VAL A 1 383 ? -7.424 -7.883 2.897 1.00 96.12 383 VAL A CA 1
ATOM 3016 C C . VAL A 1 383 ? -7.910 -8.401 1.535 1.00 96.12 383 VAL A C 1
ATOM 3018 O O . VAL A 1 383 ? -7.180 -8.207 0.567 1.00 96.12 383 VAL A O 1
ATOM 3021 N N . PRO A 1 384 ? -9.128 -8.966 1.392 1.00 95.75 384 PRO A N 1
ATOM 3022 C CA . PRO A 1 384 ? -9.638 -9.369 0.080 1.00 95.75 384 PRO A CA 1
ATOM 3023 C C . PRO A 1 384 ? -9.911 -8.206 -0.887 1.00 95.75 384 PRO A C 1
ATOM 3025 O O . PRO A 1 384 ? -9.932 -8.431 -2.093 1.00 95.75 384 PRO A O 1
ATOM 3028 N N . ILE A 1 385 ? -10.127 -6.984 -0.380 1.00 95.88 385 ILE A N 1
ATOM 3029 C CA . ILE A 1 385 ? -10.250 -5.773 -1.212 1.00 95.88 385 ILE A CA 1
ATOM 3030 C C . ILE A 1 385 ? -8.873 -5.391 -1.771 1.00 95.88 385 ILE A C 1
ATOM 3032 O O . ILE A 1 385 ? -8.743 -5.100 -2.955 1.00 95.88 385 ILE A O 1
ATOM 3036 N N . ILE A 1 386 ? -7.827 -5.441 -0.938 1.00 93.56 386 ILE A N 1
ATOM 3037 C CA . ILE A 1 386 ? -6.444 -5.159 -1.363 1.00 93.56 386 ILE A CA 1
ATOM 3038 C C . ILE A 1 386 ? -5.933 -6.232 -2.338 1.00 93.56 386 ILE A C 1
ATOM 3040 O O . ILE A 1 386 ? -5.267 -5.920 -3.329 1.00 93.56 386 ILE A O 1
ATOM 3044 N N . ASP A 1 387 ? -6.231 -7.501 -2.057 1.00 93.25 387 ASP A N 1
ATOM 3045 C CA . ASP A 1 387 ? -5.845 -8.632 -2.892 1.00 93.25 387 ASP A CA 1
ATOM 3046 C C . ASP A 1 387 ? -6.913 -9.737 -2.870 1.00 93.25 387 ASP A C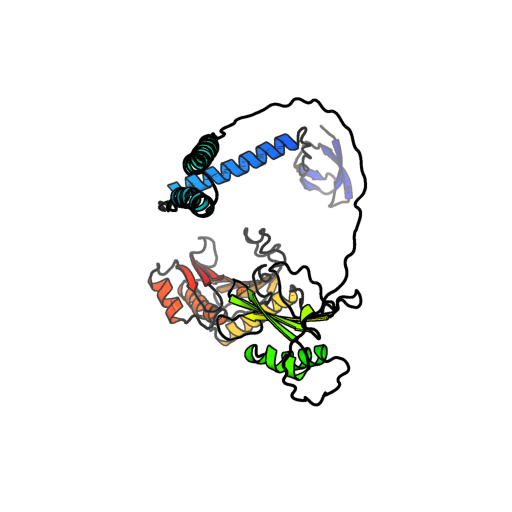 1
ATOM 3048 O O . ASP A 1 387 ? -6.996 -10.560 -1.953 1.00 93.25 387 ASP A O 1
ATOM 3052 N N . SER A 1 388 ? -7.700 -9.789 -3.946 1.00 93.38 388 SER A N 1
ATOM 3053 C CA . SER A 1 388 ? -8.800 -10.747 -4.117 1.00 93.38 388 SER A CA 1
ATOM 3054 C C . SER A 1 388 ? -8.378 -12.225 -4.150 1.00 93.38 388 SER A C 1
ATOM 3056 O O . SER A 1 388 ? -9.227 -13.106 -3.989 1.00 93.38 388 SER A O 1
ATOM 3058 N N . SER A 1 389 ? -7.084 -12.527 -4.323 1.00 93.75 389 SER A N 1
ATOM 3059 C CA . SER A 1 389 ? -6.559 -13.899 -4.244 1.00 93.75 389 SER A CA 1
ATOM 3060 C C . SER A 1 389 ? -6.506 -14.431 -2.803 1.00 93.75 389 SER A C 1
ATOM 3062 O O . SER A 1 389 ? -6.422 -15.646 -2.576 1.00 93.75 389 SER A O 1
ATOM 3064 N N . ILE A 1 390 ? -6.564 -13.542 -1.804 1.00 93.31 390 ILE A N 1
ATOM 3065 C CA . ILE A 1 390 ? -6.507 -13.893 -0.387 1.00 93.31 390 ILE A CA 1
ATOM 3066 C C . ILE A 1 390 ? -7.927 -14.102 0.149 1.00 93.31 390 ILE A C 1
ATOM 3068 O O . ILE A 1 390 ? -8.686 -13.159 0.352 1.00 93.31 390 ILE A O 1
ATOM 3072 N N . THR A 1 391 ? -8.288 -15.357 0.432 1.00 94.94 391 THR A N 1
ATOM 3073 C CA . THR A 1 391 ? -9.614 -15.681 0.979 1.00 94.94 391 THR A CA 1
ATOM 3074 C C . THR A 1 391 ? -9.683 -15.512 2.495 1.00 94.94 391 THR A C 1
ATOM 3076 O O . THR A 1 391 ? -8.683 -15.644 3.206 1.00 94.94 391 THR A O 1
ATOM 3079 N N . VAL A 1 392 ? -10.896 -15.308 3.014 1.00 94.75 392 VAL A N 1
ATOM 3080 C CA . VAL A 1 392 ? -11.168 -15.213 4.458 1.00 94.75 392 VAL A CA 1
ATOM 3081 C C . VAL A 1 392 ? -10.686 -16.455 5.211 1.00 94.75 392 VAL A C 1
ATOM 3083 O O . VAL A 1 392 ? -10.113 -16.334 6.290 1.00 94.75 392 VAL A O 1
ATOM 3086 N N . GLU A 1 393 ? -10.825 -17.651 4.635 1.00 94.19 393 GLU A N 1
ATOM 3087 C CA . GLU A 1 393 ? -10.349 -18.892 5.259 1.00 94.19 393 GLU A CA 1
ATOM 3088 C C . GLU A 1 393 ? -8.828 -18.899 5.432 1.00 94.19 393 GLU A C 1
ATOM 3090 O O . GLU A 1 393 ? -8.325 -19.413 6.433 1.00 94.19 393 GLU A O 1
ATOM 3095 N N . LYS A 1 394 ? -8.091 -18.317 4.476 1.00 92.62 394 LYS A N 1
ATOM 3096 C CA . LYS A 1 394 ? -6.633 -18.183 4.559 1.00 92.62 394 LYS A CA 1
ATOM 3097 C C . LYS A 1 394 ? -6.246 -17.234 5.690 1.00 92.62 394 LYS A C 1
ATOM 3099 O O . LYS A 1 394 ? -5.373 -17.567 6.481 1.00 92.62 394 LYS A O 1
ATOM 3104 N N . ILE A 1 395 ? -6.945 -16.107 5.811 1.00 92.81 395 ILE A N 1
ATOM 3105 C CA . ILE A 1 395 ? -6.736 -15.129 6.888 1.00 92.81 395 ILE A CA 1
ATOM 3106 C C . ILE A 1 395 ? -7.029 -15.761 8.257 1.00 92.81 395 ILE A C 1
ATOM 3108 O O . ILE A 1 395 ? -6.219 -15.663 9.179 1.00 92.81 395 ILE A O 1
ATOM 3112 N N . GLN A 1 396 ? -8.156 -16.465 8.380 1.00 92.06 396 GLN A N 1
ATOM 3113 C CA . GLN A 1 396 ? -8.566 -17.148 9.608 1.00 92.06 396 GLN A CA 1
ATOM 3114 C C . GLN A 1 396 ? -7.588 -18.242 10.039 1.00 92.06 396 GLN A C 1
ATOM 3116 O O . GLN A 1 396 ? -7.348 -18.418 11.237 1.00 92.06 396 GLN A O 1
ATOM 3121 N N . ALA A 1 397 ? -7.024 -18.980 9.078 1.00 89.19 397 ALA A N 1
ATOM 3122 C CA . ALA A 1 397 ? -6.026 -20.002 9.358 1.00 89.19 397 ALA A CA 1
ATOM 3123 C C . ALA A 1 397 ? -4.778 -19.399 10.018 1.00 89.19 397 ALA A C 1
ATOM 3125 O O . ALA A 1 397 ? -4.294 -19.965 10.998 1.00 89.19 397 ALA A O 1
ATOM 3126 N N . GLU A 1 398 ? -4.323 -18.228 9.562 1.00 84.81 398 GLU A N 1
ATOM 3127 C CA . GLU A 1 398 ? -3.120 -17.586 10.096 1.00 84.81 398 GLU A CA 1
ATOM 3128 C C . GLU A 1 398 ? -3.245 -17.250 11.580 1.00 84.81 398 GLU A C 1
ATOM 3130 O O . GLU A 1 398 ? -2.417 -17.674 12.378 1.00 84.81 398 GLU A O 1
ATOM 3135 N N . TYR A 1 399 ? -4.297 -16.547 12.009 1.00 77.81 399 TYR A N 1
ATOM 3136 C CA . TYR A 1 399 ? -4.413 -16.194 13.429 1.00 77.81 399 TYR A CA 1
ATOM 3137 C C . TYR A 1 399 ? -4.963 -17.310 14.318 1.00 77.81 399 TYR A C 1
ATOM 3139 O O . TYR A 1 399 ? -4.990 -17.147 15.539 1.00 77.81 399 TYR A O 1
ATOM 3147 N N . SER A 1 400 ? -5.371 -18.452 13.756 1.00 75.69 400 SER A N 1
ATOM 3148 C CA . SER A 1 400 ? -5.696 -19.636 14.562 1.00 75.69 400 SER A CA 1
ATOM 3149 C C . SER A 1 400 ? -4.476 -20.177 15.323 1.00 75.69 400 SER A C 1
ATOM 3151 O O . SER A 1 400 ? -4.630 -20.808 16.371 1.00 75.69 400 SER A O 1
ATOM 3153 N N . GLU A 1 401 ? -3.267 -19.876 14.836 1.00 67.69 401 GLU A N 1
ATOM 3154 C CA . GLU A 1 401 ? -1.996 -20.246 15.466 1.00 67.69 401 GLU A CA 1
ATOM 3155 C C . GLU A 1 401 ? -1.554 -19.264 16.566 1.00 67.69 401 GLU A C 1
ATOM 3157 O O . GLU A 1 401 ? -0.671 -19.575 17.373 1.00 67.69 401 GLU A O 1
ATOM 3162 N N . TYR A 1 402 ? -2.182 -18.088 16.629 1.00 69.25 402 TYR A N 1
ATOM 3163 C CA . TYR A 1 402 ? -1.800 -16.988 17.508 1.00 69.25 402 TYR A CA 1
ATOM 3164 C C . TYR A 1 402 ? -2.710 -16.888 18.733 1.00 69.25 402 TYR A C 1
ATOM 3166 O O . TYR A 1 402 ? -3.753 -17.538 18.851 1.00 69.25 402 TYR A O 1
ATOM 3174 N N . ARG A 1 403 ? -2.302 -16.062 19.704 1.00 68.94 403 ARG A N 1
ATOM 3175 C CA . ARG A 1 403 ? -3.184 -15.748 20.827 1.00 68.94 403 ARG A CA 1
ATOM 3176 C C . ARG A 1 403 ? -4.430 -15.019 20.310 1.00 68.94 403 ARG A C 1
ATOM 3178 O O . ARG A 1 403 ? -4.328 -14.272 19.340 1.00 68.94 403 ARG A O 1
ATOM 3185 N N . PRO A 1 404 ? -5.595 -15.176 20.968 1.00 63.75 404 PRO A N 1
ATOM 3186 C CA . PRO A 1 404 ? -6.846 -14.573 20.505 1.00 63.75 404 PRO A CA 1
ATOM 3187 C C . PRO A 1 404 ? -6.784 -13.050 20.332 1.00 63.75 404 PRO A C 1
ATOM 3189 O O . PRO A 1 404 ? -7.632 -12.489 19.642 1.00 63.75 404 PRO A O 1
ATOM 3192 N N . ASP A 1 405 ? -5.820 -12.409 20.985 1.00 69.00 405 ASP A N 1
ATOM 3193 C CA . ASP A 1 405 ? -5.699 -10.978 21.206 1.00 69.00 405 ASP A CA 1
ATOM 3194 C C . ASP A 1 405 ? -4.381 -10.363 20.694 1.00 69.00 405 ASP A C 1
ATOM 3196 O O . ASP A 1 405 ? -4.184 -9.157 20.837 1.00 69.00 405 ASP A O 1
ATOM 3200 N N . GLU A 1 406 ? -3.493 -11.159 20.088 1.00 80.44 406 GLU A N 1
ATOM 3201 C CA . GLU A 1 406 ? -2.249 -10.661 19.492 1.00 80.44 406 GLU A CA 1
ATOM 3202 C C . GLU A 1 406 ? -1.859 -11.489 18.262 1.00 80.44 406 GLU A C 1
ATOM 3204 O O . GLU A 1 406 ? -1.527 -12.669 18.374 1.00 80.44 406 GLU A O 1
ATOM 3209 N N . VAL A 1 407 ? -1.894 -10.856 17.092 1.00 85.25 407 VAL A N 1
ATOM 3210 C CA . VAL A 1 407 ? -1.598 -11.445 15.782 1.00 85.25 407 VAL A CA 1
ATOM 3211 C C . VAL A 1 407 ? -0.539 -10.587 15.111 1.00 85.25 407 VAL A C 1
ATOM 3213 O O . VAL A 1 407 ? -0.658 -9.367 15.114 1.00 85.25 407 VAL A O 1
ATOM 3216 N N . SER A 1 408 ? 0.492 -11.198 14.534 1.00 90.31 408 SER A N 1
ATOM 3217 C CA . SER A 1 408 ? 1.510 -10.486 13.757 1.00 90.31 408 SER A CA 1
ATOM 3218 C C . SER A 1 408 ? 2.128 -11.437 12.741 1.00 90.31 408 SER A C 1
ATOM 3220 O O . SER A 1 408 ? 2.850 -12.367 13.117 1.00 90.31 408 SER A O 1
ATOM 3222 N N . THR A 1 409 ? 1.786 -11.248 11.468 1.00 90.00 409 THR A N 1
ATOM 3223 C CA . THR A 1 409 ? 2.170 -12.151 10.374 1.00 90.00 409 THR A CA 1
ATOM 3224 C C . THR A 1 409 ? 2.027 -11.456 9.013 1.00 90.00 409 THR A C 1
ATOM 3226 O O . THR A 1 409 ? 1.747 -10.259 8.943 1.00 90.00 409 THR A O 1
ATOM 3229 N N . PHE A 1 410 ? 2.237 -12.207 7.936 1.00 91.69 410 PHE A N 1
ATOM 3230 C CA . PHE A 1 410 ? 1.977 -11.795 6.563 1.00 91.69 410 PHE A CA 1
ATOM 3231 C C . PHE A 1 410 ? 1.313 -12.935 5.783 1.00 91.69 410 PHE A C 1
ATOM 3233 O O . PHE A 1 410 ? 1.536 -14.110 6.077 1.00 91.69 410 PHE A O 1
ATOM 3240 N N . ILE A 1 411 ? 0.532 -12.595 4.760 1.00 91.00 411 ILE A N 1
ATOM 3241 C CA . ILE A 1 411 ? -0.076 -13.550 3.831 1.00 91.00 411 ILE A CA 1
ATOM 3242 C C . ILE A 1 411 ? 0.372 -13.215 2.417 1.00 91.00 411 ILE A C 1
ATOM 3244 O O . ILE A 1 411 ? 0.270 -12.077 1.978 1.00 91.00 411 ILE A O 1
ATOM 3248 N N . LYS A 1 412 ? 0.822 -14.229 1.678 1.00 90.19 412 LYS A N 1
ATOM 3249 C CA . LYS A 1 412 ? 1.151 -14.078 0.256 1.00 90.19 412 LYS A CA 1
ATOM 3250 C C . LYS A 1 412 ? -0.112 -14.058 -0.594 1.00 90.19 412 LYS A C 1
ATOM 3252 O O . LYS A 1 412 ? -0.854 -15.044 -0.548 1.00 90.19 412 LYS A O 1
ATOM 3257 N N . GLY A 1 413 ? -0.332 -13.006 -1.360 1.00 88.19 413 GLY A N 1
ATOM 3258 C CA . GLY A 1 413 ? -1.315 -12.936 -2.437 1.00 88.19 413 GLY A CA 1
ATOM 3259 C C . GLY A 1 413 ? -0.653 -12.940 -3.817 1.00 88.19 413 GLY A C 1
ATOM 3260 O O . GLY A 1 413 ? 0.566 -13.112 -3.930 1.00 88.19 413 GLY A O 1
ATOM 3261 N N . ASP A 1 414 ? -1.463 -12.790 -4.860 1.00 86.12 414 ASP A N 1
ATOM 3262 C CA . ASP A 1 414 ? -1.010 -12.693 -6.252 1.00 86.12 414 ASP A CA 1
ATOM 3263 C C . ASP A 1 414 ? -0.375 -11.324 -6.544 1.00 86.12 414 ASP A C 1
ATOM 3265 O O . ASP A 1 414 ? 0.539 -11.232 -7.364 1.00 86.12 414 ASP A O 1
ATOM 3269 N N . SER A 1 415 ? -0.802 -10.282 -5.826 1.00 77.56 415 SER A N 1
ATOM 3270 C CA . SER A 1 415 ? -0.326 -8.908 -6.008 1.00 77.56 415 SER A CA 1
ATOM 3271 C C . SER A 1 415 ? 0.804 -8.519 -5.044 1.00 77.56 415 SER A C 1
ATOM 3273 O O . SER A 1 415 ? 1.430 -7.475 -5.214 1.00 77.56 415 SER A O 1
ATOM 3275 N N . GLY A 1 416 ? 1.109 -9.355 -4.047 1.00 83.75 416 GLY A N 1
ATOM 3276 C CA . GLY A 1 416 ? 2.176 -9.095 -3.082 1.00 83.75 416 GLY A CA 1
ATOM 3277 C C . GLY A 1 416 ? 1.995 -9.819 -1.751 1.00 83.75 416 GLY A C 1
ATOM 3278 O O . GLY A 1 416 ? 1.068 -10.603 -1.562 1.00 83.75 416 GLY A O 1
ATOM 3279 N N . ASP A 1 417 ? 2.906 -9.565 -0.813 1.00 89.00 417 ASP A N 1
ATOM 3280 C CA . ASP A 1 417 ? 2.755 -10.017 0.571 1.00 89.00 417 ASP A CA 1
ATOM 3281 C C . ASP A 1 417 ? 1.974 -8.940 1.345 1.00 89.00 417 ASP A C 1
ATOM 3283 O O . ASP A 1 417 ? 2.453 -7.817 1.451 1.00 89.00 417 ASP A O 1
ATOM 3287 N N . VAL A 1 418 ? 0.818 -9.287 1.921 1.00 92.50 418 VAL A N 1
ATOM 3288 C CA . VAL A 1 418 ? 0.052 -8.399 2.811 1.00 92.50 418 VAL A CA 1
ATOM 3289 C C . VAL A 1 418 ? 0.471 -8.666 4.250 1.00 92.50 418 VAL A C 1
ATOM 3291 O O . VAL A 1 418 ? 0.262 -9.764 4.778 1.00 92.50 418 VAL A O 1
ATOM 3294 N N . THR A 1 419 ? 1.071 -7.676 4.896 1.00 93.50 419 THR A N 1
ATOM 3295 C CA . THR A 1 419 ? 1.517 -7.738 6.289 1.00 93.50 419 THR A CA 1
ATOM 3296 C C . THR A 1 419 ? 0.459 -7.139 7.197 1.00 93.50 419 THR A C 1
ATOM 3298 O O . THR A 1 419 ? -0.091 -6.082 6.915 1.00 93.50 419 THR A O 1
ATOM 3301 N N . PHE A 1 420 ? 0.183 -7.776 8.334 1.00 94.25 420 PHE A N 1
ATOM 3302 C CA . PHE A 1 420 ? -0.751 -7.207 9.298 1.00 94.25 420 PHE A CA 1
ATOM 3303 C C . PHE A 1 420 ? -0.422 -7.571 10.740 1.00 94.25 420 PHE A C 1
ATOM 3305 O O . PHE A 1 420 ? 0.237 -8.573 11.046 1.00 94.25 420 PHE A O 1
ATOM 3312 N N . TYR A 1 421 ? -0.926 -6.750 11.657 1.00 93.31 421 TYR A N 1
ATOM 3313 C CA . TYR A 1 421 ? -0.973 -7.102 13.067 1.00 93.31 421 TYR A CA 1
ATOM 3314 C C . TYR A 1 421 ? -2.259 -6.633 13.736 1.00 93.31 421 TYR A C 1
ATOM 3316 O O . TYR A 1 421 ? -2.833 -5.611 13.373 1.00 93.31 421 TYR A O 1
ATOM 3324 N N . ILE A 1 422 ? -2.664 -7.372 14.766 1.00 93.12 422 ILE A N 1
ATOM 3325 C CA . ILE A 1 422 ? -3.669 -6.971 15.749 1.00 93.12 422 ILE A CA 1
ATOM 3326 C C . ILE A 1 422 ? -2.995 -7.064 17.110 1.00 93.12 422 ILE A C 1
ATOM 3328 O O . ILE A 1 422 ? -2.448 -8.112 17.442 1.00 93.12 422 ILE A O 1
ATOM 3332 N N . LYS A 1 423 ? -3.012 -5.998 17.903 1.00 91.81 423 LYS A N 1
ATOM 3333 C CA . LYS A 1 423 ? -2.405 -5.996 19.244 1.00 91.81 423 LYS A CA 1
ATOM 3334 C C . LYS A 1 423 ? -3.233 -5.184 20.223 1.00 91.81 423 LYS A C 1
ATOM 3336 O O . LYS A 1 423 ? -4.012 -4.330 19.811 1.00 91.81 423 LYS A O 1
ATOM 3341 N N . HIS A 1 424 ? -3.015 -5.392 21.519 1.00 89.50 424 HIS A N 1
ATOM 3342 C CA . HIS A 1 424 ? -3.582 -4.507 22.536 1.00 89.50 424 HIS A CA 1
ATOM 3343 C C . HIS A 1 424 ? -3.022 -3.092 22.410 1.00 89.50 424 HIS A C 1
ATOM 3345 O O . HIS A 1 424 ? -1.805 -2.885 22.367 1.00 89.50 424 HIS A O 1
ATOM 3351 N N . ALA A 1 425 ? -3.930 -2.126 22.421 1.00 83.69 425 AL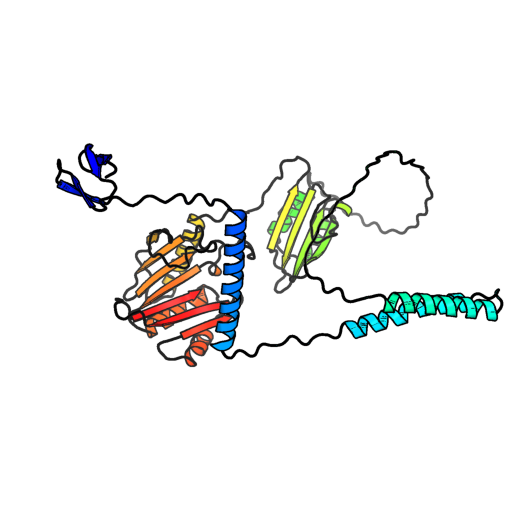A A N 1
ATOM 3352 C CA . ALA A 1 425 ? -3.605 -0.720 22.522 1.00 83.69 425 ALA A CA 1
ATOM 3353 C C . ALA A 1 425 ? -3.062 -0.392 23.933 1.00 83.69 425 ALA A C 1
ATOM 3355 O O . ALA A 1 425 ? -3.319 -1.117 24.904 1.00 83.69 425 ALA A O 1
ATOM 3356 N N . PRO A 1 426 ? -2.318 0.716 24.096 1.00 80.00 426 PRO A N 1
ATOM 3357 C CA . PRO A 1 426 ? -1.854 1.170 25.404 1.00 80.00 426 PRO A CA 1
ATOM 3358 C C . PRO A 1 426 ? -3.014 1.373 26.390 1.00 80.00 426 PRO A C 1
ATOM 3360 O O . PRO A 1 426 ? -4.091 1.820 26.007 1.00 80.00 426 PRO A O 1
ATOM 3363 N N . SER A 1 427 ? -2.774 1.151 27.687 1.00 71.31 427 SER A N 1
ATOM 3364 C CA . SER A 1 427 ? -3.812 1.150 28.739 1.00 71.31 427 SER A CA 1
ATOM 3365 C C . SER A 1 427 ? -4.652 2.429 28.867 1.00 71.31 427 SER A C 1
ATOM 3367 O O . SER A 1 427 ? -5.681 2.411 29.536 1.00 71.31 427 SER A O 1
ATOM 3369 N N . ASN A 1 428 ? -4.196 3.538 28.283 1.00 75.75 428 ASN A N 1
ATOM 3370 C CA . ASN A 1 428 ? -4.855 4.843 28.342 1.00 75.75 428 ASN A CA 1
ATOM 3371 C C . ASN A 1 428 ? -5.596 5.198 27.040 1.00 75.75 428 ASN A C 1
ATOM 3373 O O . ASN A 1 428 ? -6.095 6.315 26.924 1.00 75.75 428 ASN A O 1
ATOM 3377 N N . SER A 1 429 ? -5.629 4.294 26.057 1.00 77.56 429 SER A N 1
ATOM 3378 C CA . SER A 1 429 ? -6.375 4.491 24.816 1.00 77.56 429 SER A CA 1
ATOM 3379 C C . SER A 1 429 ? -7.878 4.324 25.055 1.00 77.56 429 SER A C 1
ATOM 3381 O O . SER A 1 429 ? -8.307 3.529 25.894 1.00 77.56 429 SER A O 1
ATOM 3383 N N . ALA A 1 430 ? -8.684 5.090 24.317 1.00 80.50 430 ALA A N 1
ATOM 3384 C CA . ALA A 1 430 ? -10.133 4.902 24.281 1.00 80.50 430 ALA A CA 1
ATOM 3385 C C . ALA A 1 430 ? -10.513 3.559 23.627 1.00 80.50 430 ALA A C 1
ATOM 3387 O O . ALA A 1 430 ? -11.540 2.980 23.973 1.00 80.50 430 ALA A O 1
ATOM 3388 N N . TYR A 1 431 ? -9.648 3.058 22.743 1.00 86.94 431 TYR A N 1
ATOM 3389 C CA . TYR A 1 431 ? -9.755 1.771 22.066 1.00 86.94 431 TYR A CA 1
ATOM 3390 C C . TYR A 1 431 ? -8.830 0.746 22.717 1.00 86.94 431 TYR A C 1
ATOM 3392 O O . TYR A 1 431 ? -7.820 1.099 23.322 1.00 86.94 431 TYR A O 1
ATOM 3400 N N . LYS A 1 432 ? -9.165 -0.539 22.607 1.00 87.81 432 LYS A N 1
ATOM 3401 C CA . LYS A 1 432 ? -8.403 -1.623 23.243 1.00 87.81 432 LYS A CA 1
ATOM 3402 C C . LYS A 1 432 ? -7.492 -2.366 22.284 1.00 87.81 432 LYS A C 1
ATOM 3404 O O . LYS A 1 432 ? -6.576 -3.027 22.757 1.00 87.81 432 LYS A O 1
ATOM 3409 N N . PHE A 1 433 ? -7.729 -2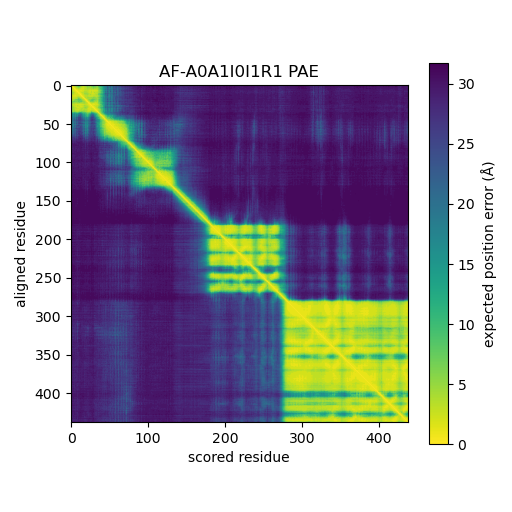.265 20.980 1.00 91.88 433 PHE A N 1
ATOM 3410 C CA . PHE A 1 433 ? -6.988 -3.003 19.966 1.00 91.88 433 PHE A CA 1
ATOM 3411 C C . PHE A 1 433 ? -6.579 -2.102 18.808 1.00 91.88 433 PHE A C 1
ATOM 3413 O O . PHE A 1 433 ? -7.397 -1.326 18.320 1.00 91.88 433 PHE A O 1
ATOM 3420 N N . ASP A 1 434 ? -5.340 -2.269 18.356 1.00 92.56 434 ASP A N 1
ATOM 3421 C CA . ASP A 1 434 ? -4.804 -1.645 17.151 1.00 92.56 434 ASP A CA 1
ATOM 3422 C C . ASP A 1 434 ? -4.694 -2.708 16.054 1.00 92.56 434 ASP A C 1
ATOM 3424 O O . ASP A 1 434 ? -4.066 -3.750 16.264 1.00 92.56 434 ASP A O 1
ATOM 3428 N N . LEU A 1 435 ? -5.276 -2.423 14.892 1.00 94.75 435 LEU A N 1
ATOM 3429 C CA . LEU A 1 435 ? -5.082 -3.132 13.632 1.00 94.75 435 LEU A CA 1
ATOM 3430 C C . LEU A 1 435 ? -4.120 -2.333 12.757 1.00 94.75 435 LEU A C 1
ATOM 3432 O O . LEU A 1 435 ? -4.203 -1.106 12.685 1.00 94.75 435 LEU A O 1
ATOM 3436 N N . PHE A 1 436 ? -3.261 -3.045 12.050 1.00 95.75 436 PHE A N 1
ATOM 3437 C CA . PHE A 1 436 ? -2.402 -2.508 11.008 1.00 95.75 436 PHE A CA 1
ATOM 3438 C C . PHE A 1 436 ? -2.380 -3.458 9.824 1.00 95.75 436 PHE A C 1
ATOM 3440 O O . PHE A 1 436 ? -2.295 -4.666 10.045 1.00 95.75 436 PHE A O 1
ATOM 3447 N N . ILE A 1 437 ? -2.430 -2.908 8.614 1.00 96.38 437 ILE A N 1
ATOM 3448 C CA . ILE A 1 437 ? -2.329 -3.625 7.342 1.00 96.38 437 ILE A CA 1
ATOM 3449 C C . ILE A 1 437 ? -1.423 -2.804 6.410 1.00 96.38 437 ILE A C 1
ATOM 3451 O O . ILE A 1 437 ? -1.590 -1.584 6.336 1.00 96.38 437 ILE A O 1
ATOM 3455 N N . ASP A 1 438 ? -0.478 -3.471 5.747 1.00 91.88 438 ASP A N 1
ATOM 3456 C CA . ASP A 1 438 ? 0.505 -2.914 4.799 1.00 91.88 438 ASP A CA 1
ATOM 3457 C C . ASP A 1 438 ? 0.796 -3.885 3.658 1.00 91.88 438 ASP A C 1
ATOM 3459 O O . ASP A 1 438 ? 0.894 -5.107 3.941 1.00 91.88 438 ASP A O 1
#

Secondary structure (DSSP, 8-state):
--EEEEE-TTT--EEEEETT-SEEE-TTT--EEE----------TTHHHHHHHHHHHHHHHHHHHHHHHHHHS-----------HHHHHHHHHHHTHHHHHHHHHH-TTS-HHHHHHHHHHHHHHHHHHHH--------------------------------------------------S-HHHHHHHHHHHH--GGGHHHHHHHTT-EEEEEEETTTEEEEEEESSHHHH----SS-----SEEEEEEEE-SSS-EEEEEEEEE-TTSS--------PPPHHHHHHHHHHHHHHHHHH-SS--EEEEEEETTTSS--TTTTSGGGTT-EEEEEE-SSEEEEEEE-PPPTTS-S---GGGEEEEEEESSHHHHHHHHHHHHHHH-TTS-HHHHHHHHHTSBTTBEEEEEE-SS-EEEEEEEEPPTT-SSSEEEEE-